Protein AF-A0A2H0LTC7-F1 (afdb_monomer)

Radius of gyration: 30.96 Å; Cα contacts (8 Å, |Δi|>4): 798; chains: 1; bounding box: 78×78×83 Å

Foldseek 3Di:
DDDDDDDDDDDDDDDDDDDDDDDDDDDDDPPPPPDPDDDDPDPDDDDDDDDDDDDDDDDPDDDDPDDPPPDDPPQQWDDWDADPVPRKIKTKHWDDADAADPRDDQTWIWMFIPPADQDLAWGRIDIARKKKFWDLPPFADPLDPVPTWIWIDDPNDIATWDDPDPFWIFGPDNVPFGWTWGHDPNWIWIATPQRKIWTWCPDVQQFLADPSGTGMTGTAWIAGPQQFIKGWGWDDDQSDIDTAKIFGNAGRVVRRGGFKMKGWDKDFDPPKDWDCSNVDIGISGIHTAKIFIDGNNFTAKIWGWDWDQQQPPRITDTFWIWMDGRVNPHIDDIDGDDDDHDPPDDDPDDPCLDAPADLVPRDSPPRDQWDADPLGKTWHWDDPPPPPDTWIWIQRNNDPDQKGWIFTFDDPVSGTHSGTDTHTHDGFDDDVPRDTDDD

pLDDT: mean 77.04, std 25.98, range [23.48, 98.75]

Structure (mmCIF, N/CA/C/O backbone):
data_AF-A0A2H0LTC7-F1
#
_entry.id   AF-A0A2H0LTC7-F1
#
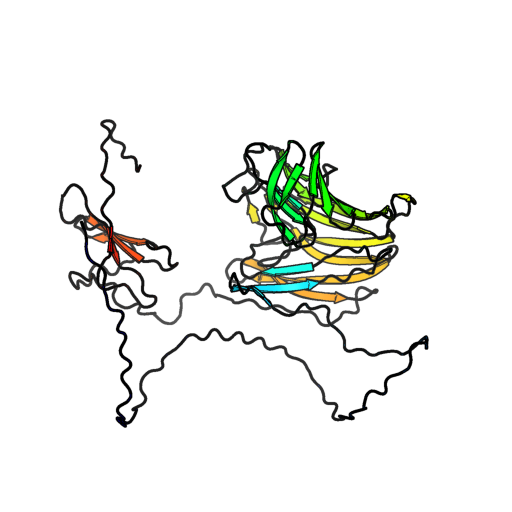loop_
_atom_site.group_PDB
_atom_site.id
_atom_site.type_symbol
_atom_site.label_atom_id
_atom_site.label_alt_id
_atom_site.label_comp_id
_atom_site.label_asym_id
_atom_site.label_entity_id
_atom_site.label_seq_id
_atom_site.pdbx_PDB_ins_code
_atom_site.Cartn_x
_atom_site.Cartn_y
_atom_site.Cartn_z
_atom_site.occupancy
_atom_site.B_iso_or_equiv
_atom_site.auth_seq_id
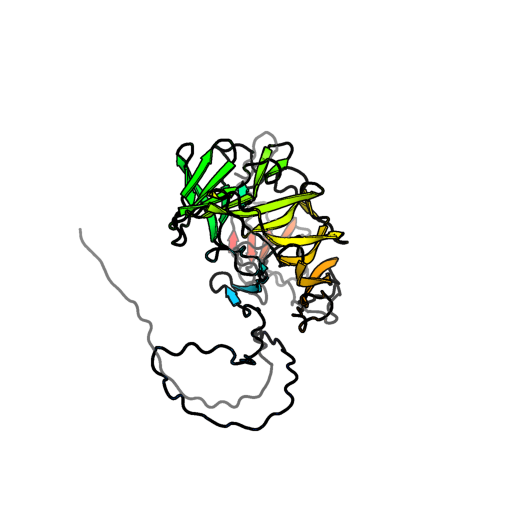_atom_site.auth_comp_id
_atom_site.auth_asym_id
_atom_site.auth_atom_id
_atom_site.pdbx_PDB_model_num
ATOM 1 N N . MET A 1 1 ? -21.091 31.226 -53.419 1.00 38.19 1 MET A N 1
ATOM 2 C CA . MET A 1 1 ? -20.329 30.405 -54.388 1.00 38.19 1 MET A CA 1
ATOM 3 C C . MET A 1 1 ? -19.866 29.165 -53.637 1.00 38.19 1 MET A C 1
ATOM 5 O O . MET A 1 1 ? -18.977 29.278 -52.817 1.00 38.19 1 MET A O 1
ATOM 9 N N . ALA A 1 2 ? -20.682 28.119 -53.534 1.00 28.75 2 ALA A N 1
ATOM 10 C CA . ALA A 1 2 ? -21.001 27.114 -54.554 1.00 28.75 2 ALA A CA 1
ATOM 11 C C . ALA A 1 2 ? -19.844 26.126 -54.808 1.00 28.75 2 ALA A C 1
ATOM 13 O O . ALA A 1 2 ? -18.838 26.507 -55.395 1.00 28.75 2 ALA A O 1
ATOM 14 N N . ASN A 1 3 ? -20.129 24.858 -54.468 1.00 29.39 3 ASN A N 1
ATOM 15 C CA . ASN A 1 3 ? -19.545 23.599 -54.964 1.00 29.39 3 ASN A CA 1
ATOM 16 C C . ASN A 1 3 ? -18.152 23.201 -54.419 1.00 29.39 3 ASN A C 1
ATOM 18 O O . ASN A 1 3 ? -17.259 24.024 -54.363 1.00 29.39 3 ASN A O 1
ATOM 22 N N . LYS A 1 4 ? -17.878 21.945 -54.023 1.00 31.66 4 LYS A N 1
ATOM 23 C CA . LYS A 1 4 ? -18.509 20.660 -54.382 1.00 31.66 4 LYS A CA 1
ATOM 24 C C . LYS A 1 4 ? -18.172 19.563 -53.346 1.00 31.66 4 LYS A C 1
ATOM 26 O O . LYS A 1 4 ? -17.048 19.492 -52.863 1.00 31.66 4 LYS A O 1
ATOM 31 N N . ARG A 1 5 ? -19.165 18.714 -53.054 1.00 29.77 5 ARG A N 1
ATOM 32 C CA . ARG A 1 5 ? -19.084 17.394 -52.390 1.00 29.77 5 ARG A CA 1
ATOM 33 C C . ARG A 1 5 ? -18.599 16.301 -53.372 1.00 29.77 5 ARG A C 1
ATOM 35 O O . ARG A 1 5 ? -18.686 16.525 -54.579 1.00 29.77 5 ARG A O 1
ATOM 42 N N . GLN A 1 6 ? -18.330 15.113 -52.799 1.00 30.14 6 GLN A N 1
ATOM 43 C CA . GLN A 1 6 ? -18.363 13.738 -53.365 1.00 30.14 6 GLN A CA 1
ATOM 44 C C . GLN A 1 6 ? -17.024 13.202 -53.900 1.00 30.14 6 GLN A C 1
ATOM 46 O O . GLN A 1 6 ? -16.307 13.941 -54.557 1.00 30.14 6 GLN A O 1
ATOM 51 N N . ASP A 1 7 ? -16.602 11.946 -53.707 1.00 29.77 7 ASP A N 1
ATOM 52 C CA . ASP A 1 7 ? -17.133 10.736 -53.046 1.00 29.77 7 ASP A CA 1
ATOM 53 C C . ASP A 1 7 ? -16.006 9.662 -53.032 1.00 29.77 7 ASP A C 1
ATOM 55 O O . ASP A 1 7 ? -14.965 9.850 -53.660 1.00 29.77 7 ASP A O 1
ATOM 59 N N . PHE A 1 8 ? -16.306 8.511 -52.407 1.00 28.34 8 PHE A N 1
ATOM 60 C CA . PHE A 1 8 ? -15.832 7.138 -52.697 1.00 28.34 8 PHE A CA 1
ATOM 61 C C . PHE A 1 8 ? -14.955 6.398 -51.670 1.00 28.34 8 PHE A C 1
ATOM 63 O O . PHE A 1 8 ? -13.771 6.137 -51.858 1.00 28.34 8 PHE A O 1
ATOM 70 N N . LEU A 1 9 ? -15.651 5.894 -50.642 1.00 28.66 9 LEU A N 1
ATOM 71 C CA . LEU A 1 9 ? -15.474 4.547 -50.088 1.00 28.66 9 LEU A CA 1
ATOM 72 C C . LEU A 1 9 ? -15.715 3.483 -51.176 1.00 28.66 9 LEU A C 1
ATOM 74 O O . LEU A 1 9 ? -16.805 3.423 -51.746 1.00 28.66 9 LEU A O 1
ATOM 78 N N . LEU A 1 10 ? -14.740 2.603 -51.428 1.00 26.61 10 LEU A N 1
ATOM 79 C CA . LEU A 1 10 ? -14.959 1.373 -52.197 1.00 26.61 10 LEU A CA 1
ATOM 80 C C . LEU A 1 10 ? -13.954 0.278 -51.789 1.00 26.61 10 LEU A C 1
ATOM 82 O O . LEU A 1 10 ? -12.943 0.062 -52.450 1.00 26.61 10 LEU A O 1
ATOM 86 N N . PHE A 1 11 ? -14.235 -0.448 -50.701 1.00 26.50 11 PHE A N 1
ATOM 87 C CA . PHE A 1 11 ? -13.573 -1.730 -50.436 1.00 26.50 11 PHE A CA 1
ATOM 88 C C . PHE A 1 11 ? -14.395 -2.841 -51.094 1.00 26.50 11 PHE A C 1
ATOM 90 O O . PHE A 1 11 ? -15.484 -3.202 -50.648 1.00 26.50 11 PHE A O 1
ATOM 97 N N . LYS A 1 12 ? -13.892 -3.334 -52.227 1.00 27.53 12 LYS A N 1
ATOM 98 C CA . LYS A 1 12 ? -14.522 -4.377 -53.035 1.00 27.53 12 LYS A CA 1
ATOM 99 C C . LYS A 1 12 ? -14.074 -5.747 -52.514 1.00 27.53 12 LYS A C 1
ATOM 101 O O . LYS A 1 12 ? -12.906 -6.108 -52.617 1.00 27.53 12 LYS A O 1
ATOM 106 N N . ARG A 1 13 ? -15.029 -6.504 -51.973 1.00 25.12 13 ARG A N 1
ATOM 107 C CA . ARG A 1 13 ? -14.948 -7.943 -51.683 1.00 25.12 13 ARG A CA 1
ATOM 108 C C . ARG A 1 13 ? -14.660 -8.700 -52.989 1.00 25.12 13 ARG A C 1
ATOM 110 O O . ARG A 1 13 ? -15.384 -8.513 -53.966 1.00 25.12 13 ARG A O 1
ATOM 117 N N . LYS A 1 14 ? -13.624 -9.543 -53.016 1.00 26.39 14 LYS A N 1
ATOM 118 C CA . LYS A 1 14 ? -13.381 -10.518 -54.092 1.00 26.39 14 LYS A CA 1
ATOM 119 C C . LYS A 1 14 ? -13.330 -11.914 -53.476 1.00 26.39 14 LYS A C 1
ATOM 121 O O . LYS A 1 14 ? -12.510 -12.174 -52.602 1.00 26.39 14 LYS A O 1
ATOM 126 N N . GLU A 1 15 ? -14.257 -12.760 -53.907 1.00 27.08 15 GLU A N 1
ATOM 127 C CA . GLU A 1 15 ? -14.345 -14.175 -53.561 1.00 27.08 15 GLU A CA 1
ATOM 128 C C . GLU A 1 15 ? -13.299 -15.015 -54.308 1.00 27.08 15 GLU A C 1
ATOM 130 O O . GLU A 1 15 ? -12.985 -14.761 -55.470 1.00 27.08 15 GLU A O 1
ATOM 135 N N . ASN A 1 16 ? -12.799 -16.010 -53.571 1.00 26.80 16 ASN A N 1
ATOM 136 C CA . ASN A 1 16 ? -12.308 -17.341 -53.934 1.00 26.80 16 ASN A CA 1
ATOM 137 C C . ASN A 1 16 ? -11.998 -17.666 -55.404 1.00 26.80 16 ASN A C 1
ATOM 139 O O . ASN A 1 16 ? -12.888 -17.774 -56.245 1.00 26.80 16 ASN A O 1
ATOM 143 N N . GLN A 1 17 ? -10.750 -18.088 -55.630 1.00 27.50 17 GLN A N 1
ATOM 144 C CA . GLN A 1 17 ? -10.459 -19.203 -56.527 1.00 27.50 17 GLN A CA 1
ATOM 145 C C . GLN A 1 17 ? -9.621 -20.260 -55.804 1.00 27.50 17 GLN A C 1
ATOM 147 O O . GLN A 1 17 ? -8.600 -19.960 -55.190 1.00 27.50 17 GLN A O 1
ATOM 152 N N . ASN A 1 18 ? -10.105 -21.499 -55.886 1.00 29.72 18 ASN A N 1
ATOM 153 C CA . ASN A 1 18 ? -9.451 -22.716 -55.428 1.00 29.72 18 ASN A CA 1
ATOM 154 C C . ASN A 1 18 ? -8.142 -22.939 -56.193 1.00 29.72 18 ASN A C 1
ATOM 156 O O . ASN A 1 18 ? -8.159 -23.068 -57.416 1.00 29.72 18 ASN A O 1
ATOM 160 N N . MET A 1 19 ? -7.034 -23.088 -55.469 1.00 25.86 19 MET A N 1
ATOM 161 C CA . MET A 1 19 ? -5.850 -23.772 -55.978 1.00 25.86 19 MET A CA 1
ATOM 162 C C . MET A 1 19 ? -5.320 -24.710 -54.896 1.00 25.86 19 MET A C 1
ATOM 164 O O . MET A 1 19 ? -4.824 -24.292 -53.853 1.00 25.86 19 MET A O 1
ATOM 168 N N . THR A 1 20 ? -5.501 -26.001 -55.153 1.00 30.84 20 THR A N 1
ATOM 169 C CA . THR A 1 20 ? -4.972 -27.113 -54.373 1.00 30.84 20 THR A CA 1
ATOM 170 C C . THR A 1 20 ? -3.468 -27.193 -54.617 1.00 30.84 20 THR A C 1
ATOM 172 O O . THR A 1 20 ? -3.044 -27.674 -55.667 1.00 30.84 20 THR A O 1
ATOM 175 N N . THR A 1 21 ? -2.662 -26.746 -53.655 1.00 28.11 21 THR A N 1
ATOM 176 C CA . THR A 1 21 ? -1.202 -26.900 -53.703 1.00 28.11 21 THR A CA 1
ATOM 177 C C . THR A 1 21 ? -0.736 -27.662 -52.468 1.00 28.11 21 THR A C 1
ATOM 179 O O . THR A 1 21 ? -1.002 -27.271 -51.334 1.00 28.11 21 THR A O 1
ATOM 182 N N . GLN A 1 22 ? -0.075 -28.790 -52.720 1.00 27.95 22 GLN A N 1
ATOM 183 C CA . GLN A 1 22 ? 0.539 -29.680 -51.739 1.00 27.95 22 GLN A CA 1
ATOM 184 C C . GLN A 1 22 ? 1.477 -28.909 -50.796 1.00 27.95 22 GLN A C 1
ATOM 186 O O . GLN A 1 22 ? 2.419 -28.256 -51.246 1.00 27.95 22 GLN A O 1
ATOM 191 N N . ILE A 1 23 ? 1.219 -28.990 -49.488 1.00 27.16 23 ILE A N 1
ATOM 192 C CA . ILE A 1 23 ? 2.055 -28.388 -48.445 1.00 27.16 23 ILE A CA 1
ATOM 193 C C . ILE A 1 23 ? 3.182 -29.365 -48.103 1.00 27.16 23 ILE A C 1
ATOM 195 O O . ILE A 1 23 ? 2.982 -30.347 -47.390 1.00 27.16 23 ILE A O 1
ATOM 199 N N . THR A 1 24 ? 4.387 -29.063 -48.574 1.00 28.52 24 THR A N 1
ATOM 200 C CA . THR A 1 24 ? 5.624 -29.626 -48.027 1.00 28.52 24 THR A CA 1
ATOM 201 C C . THR A 1 24 ? 5.891 -28.948 -46.681 1.00 28.52 24 THR A C 1
ATOM 203 O O . THR A 1 24 ? 6.142 -27.743 -46.631 1.00 28.52 24 THR A O 1
ATOM 206 N N . LEU A 1 25 ? 5.813 -29.702 -45.578 1.00 33.47 25 LEU A N 1
ATOM 207 C CA . LEU A 1 25 ? 6.134 -29.205 -44.237 1.00 33.47 25 LEU A CA 1
ATOM 208 C C . LEU A 1 25 ? 7.577 -28.686 -44.193 1.00 33.47 25 LEU A C 1
ATOM 210 O O . LEU A 1 25 ? 8.527 -29.468 -44.205 1.00 33.47 25 LEU A O 1
ATOM 214 N N . SER A 1 26 ? 7.754 -27.374 -44.047 1.00 29.94 26 SER A N 1
ATOM 215 C CA . SER A 1 26 ? 8.996 -26.835 -43.506 1.00 29.94 26 SER A CA 1
ATOM 216 C C . SER A 1 26 ? 8.756 -25.544 -42.722 1.00 29.94 26 SER A C 1
ATOM 218 O O . SER A 1 26 ? 8.123 -24.611 -43.199 1.00 29.94 26 SER A O 1
ATOM 220 N N . LYS A 1 27 ? 9.338 -25.538 -41.517 1.00 29.98 27 LYS A N 1
ATOM 221 C CA . LYS A 1 27 ? 9.574 -24.412 -40.600 1.00 29.98 27 LYS A CA 1
ATOM 222 C C . LYS A 1 27 ? 8.355 -23.899 -39.816 1.00 29.98 27 LYS A C 1
ATOM 224 O O . LYS A 1 27 ? 7.414 -23.306 -40.324 1.00 29.98 27 LYS A O 1
ATOM 229 N N . ARG A 1 28 ? 8.443 -24.172 -38.513 1.00 28.81 28 ARG A N 1
ATOM 230 C CA . ARG A 1 28 ? 7.509 -23.836 -37.438 1.00 28.81 28 ARG A CA 1
ATOM 231 C C . ARG A 1 28 ? 7.345 -22.315 -37.316 1.00 28.81 28 ARG A C 1
ATOM 233 O O . ARG A 1 28 ? 8.328 -21.627 -37.059 1.00 28.81 28 ARG A O 1
ATOM 240 N N . LEU A 1 29 ? 6.109 -21.822 -37.410 1.00 24.67 29 LEU A N 1
ATOM 241 C CA . LEU A 1 29 ? 5.704 -20.596 -36.721 1.00 24.67 29 LEU A CA 1
ATOM 242 C C . LEU A 1 29 ? 5.688 -20.910 -35.220 1.00 24.67 29 LEU A C 1
ATOM 244 O O . LEU A 1 29 ? 4.873 -21.711 -34.768 1.00 24.67 29 LEU A O 1
ATOM 248 N N . ILE A 1 30 ? 6.577 -20.291 -34.448 1.00 28.27 30 ILE A N 1
ATOM 249 C CA . ILE A 1 30 ? 6.385 -20.169 -33.002 1.00 28.27 30 ILE A CA 1
ATOM 250 C C . ILE A 1 30 ? 5.598 -18.875 -32.811 1.00 28.27 30 ILE A C 1
ATOM 252 O O . ILE A 1 30 ? 6.169 -17.800 -32.670 1.00 28.27 30 ILE A O 1
ATOM 256 N N . ALA A 1 31 ? 4.272 -18.973 -32.873 1.00 25.03 31 ALA A N 1
ATOM 257 C CA . ALA A 1 31 ? 3.433 -17.989 -32.213 1.00 25.03 31 ALA A CA 1
ATOM 258 C C . ALA A 1 31 ? 3.588 -18.252 -30.711 1.00 25.03 31 ALA A C 1
ATOM 260 O O . ALA A 1 31 ? 3.229 -19.330 -30.234 1.00 25.03 31 ALA A O 1
ATOM 261 N N . ALA A 1 32 ? 4.190 -17.313 -29.983 1.00 25.61 32 ALA A N 1
ATOM 262 C CA . ALA A 1 32 ? 4.248 -17.361 -28.530 1.00 25.61 32 ALA A CA 1
ATOM 263 C C . ALA A 1 32 ? 2.830 -17.151 -27.981 1.00 25.61 32 ALA A C 1
ATOM 265 O O . ALA A 1 32 ? 2.415 -16.040 -27.668 1.00 25.61 32 ALA A O 1
ATOM 266 N N . VAL A 1 33 ? 2.059 -18.233 -27.913 1.00 23.48 33 VAL A N 1
ATOM 267 C CA . VAL A 1 33 ? 0.877 -18.298 -27.063 1.00 23.48 33 VAL A CA 1
ATOM 268 C C . VAL A 1 33 ? 1.408 -18.407 -25.638 1.00 23.48 33 VAL A C 1
ATOM 270 O O . VAL A 1 33 ? 2.009 -19.416 -25.270 1.00 23.48 33 VAL A O 1
ATOM 273 N N . VAL A 1 34 ? 1.235 -17.348 -24.850 1.00 26.58 34 VAL A N 1
ATOM 274 C CA . VAL A 1 34 ? 1.463 -17.385 -23.403 1.00 26.58 34 VAL A CA 1
ATOM 275 C C . VAL A 1 34 ? 0.367 -18.265 -22.809 1.00 26.58 34 VAL A C 1
ATOM 277 O O . VAL A 1 34 ? -0.752 -17.822 -22.570 1.00 26.58 34 VAL A O 1
ATOM 280 N N . ILE A 1 35 ? 0.669 -19.550 -22.645 1.00 24.02 35 ILE A N 1
ATOM 281 C CA . ILE A 1 35 ? -0.190 -20.491 -21.934 1.00 24.02 35 ILE A CA 1
ATOM 282 C C . ILE A 1 35 ? 0.193 -20.402 -20.458 1.00 24.02 35 ILE A C 1
ATOM 284 O O . ILE A 1 35 ? 1.264 -20.854 -20.058 1.00 24.02 35 ILE A O 1
ATOM 288 N N . PHE A 1 36 ? -0.685 -19.822 -19.642 1.00 26.59 36 PHE A N 1
ATOM 289 C CA . PHE A 1 36 ? -0.626 -19.993 -18.194 1.00 26.59 36 PHE A CA 1
ATOM 290 C C . PHE A 1 36 ? -1.102 -21.408 -17.854 1.00 26.59 36 PHE A C 1
ATOM 292 O O . PHE A 1 36 ? -2.299 -21.676 -17.790 1.00 26.59 36 PHE A O 1
ATOM 299 N N . THR A 1 37 ? -0.171 -22.334 -17.645 1.00 24.02 37 THR A N 1
ATOM 300 C CA . THR A 1 37 ? -0.461 -23.618 -16.995 1.00 24.02 37 THR A CA 1
ATOM 301 C C . THR A 1 37 ? -0.162 -23.502 -15.508 1.00 24.02 37 THR A C 1
ATOM 303 O O . THR A 1 37 ? 0.999 -23.499 -15.112 1.00 24.02 37 THR A O 1
ATOM 306 N N . PHE A 1 38 ? -1.210 -23.440 -14.686 1.00 34.41 38 PHE A N 1
ATOM 307 C CA . PHE A 1 38 ? -1.120 -23.707 -13.252 1.00 34.41 38 PHE A CA 1
ATOM 308 C C . PHE A 1 38 ? -1.557 -25.150 -13.002 1.00 34.41 38 PHE A C 1
ATOM 310 O O . PHE A 1 38 ? -2.710 -25.510 -13.234 1.00 34.41 38 PHE A O 1
ATOM 317 N N . THR A 1 39 ? -0.641 -25.993 -12.536 1.00 24.45 39 THR A N 1
ATOM 318 C CA . THR A 1 39 ? -0.981 -27.327 -12.039 1.00 24.45 39 THR A CA 1
ATOM 319 C C . THR A 1 39 ? -1.413 -27.214 -10.582 1.00 24.45 39 THR A C 1
ATOM 321 O O . THR A 1 39 ? -0.576 -27.051 -9.699 1.00 24.45 39 THR A O 1
ATOM 324 N N . VAL A 1 40 ? -2.717 -27.319 -10.322 1.00 27.31 40 VAL A N 1
ATOM 325 C CA . VAL A 1 40 ? -3.231 -27.621 -8.980 1.00 27.31 40 VAL A CA 1
ATOM 326 C C . VAL A 1 40 ? -3.163 -29.137 -8.812 1.00 27.31 40 VAL A C 1
ATOM 328 O O . VAL A 1 40 ? -3.978 -29.863 -9.379 1.00 27.31 40 VAL A O 1
ATOM 331 N N . THR A 1 41 ? -2.182 -29.649 -8.070 1.00 29.25 41 THR A N 1
ATOM 332 C CA . THR A 1 41 ? -2.166 -31.064 -7.677 1.00 29.25 41 THR A CA 1
ATOM 333 C C . THR A 1 41 ? -3.168 -31.289 -6.549 1.00 29.25 41 THR A C 1
ATOM 335 O O . THR A 1 41 ? -2.836 -31.181 -5.373 1.00 29.25 41 THR A O 1
ATOM 338 N N . GLY A 1 42 ? -4.414 -31.592 -6.919 1.00 31.67 42 GLY A N 1
ATOM 339 C CA . GLY A 1 42 ? -5.399 -32.189 -6.023 1.00 31.67 42 GLY A CA 1
ATOM 340 C C . GLY A 1 42 ? -5.243 -33.709 -6.019 1.00 31.67 42 GLY A C 1
ATOM 341 O O . GLY A 1 42 ? -5.448 -34.355 -7.043 1.00 31.67 42 GLY A O 1
ATOM 342 N N . LEU A 1 43 ? -4.883 -34.289 -4.874 1.00 28.75 43 LEU A N 1
ATOM 343 C CA . LEU A 1 43 ? -5.034 -35.724 -4.632 1.00 28.75 43 LEU A CA 1
ATOM 344 C C . LEU A 1 43 ? -6.531 -36.020 -4.480 1.00 28.75 43 LEU A C 1
ATOM 346 O O . LEU A 1 43 ? -7.100 -35.835 -3.409 1.00 28.75 43 LEU A O 1
ATOM 350 N N . ILE A 1 44 ? -7.173 -36.448 -5.566 1.00 29.33 44 ILE A N 1
ATOM 351 C CA . ILE A 1 44 ? -8.502 -37.063 -5.526 1.00 29.33 44 ILE A CA 1
ATOM 352 C C . ILE A 1 44 ? -8.267 -38.567 -5.388 1.00 29.33 44 ILE A C 1
ATOM 354 O O . ILE A 1 44 ? -7.835 -39.214 -6.338 1.00 29.33 44 ILE A O 1
ATOM 358 N N . GLN A 1 45 ? -8.505 -39.113 -4.196 1.00 29.83 45 GLN A N 1
ATOM 359 C CA . GLN A 1 45 ? -8.784 -40.539 -4.055 1.00 29.83 45 GLN A CA 1
ATOM 360 C C . GLN A 1 45 ? -10.286 -40.759 -4.225 1.00 29.83 45 GLN A C 1
ATOM 362 O O . GLN A 1 45 ? -11.106 -40.000 -3.708 1.00 29.83 45 GLN A O 1
ATOM 367 N N . ASP A 1 46 ? -10.595 -41.782 -5.012 1.00 31.53 46 ASP A N 1
ATOM 368 C CA . ASP A 1 46 ? -11.907 -42.187 -5.496 1.00 31.53 46 ASP A CA 1
ATOM 369 C C . ASP A 1 46 ? -13.017 -42.184 -4.440 1.00 31.53 46 ASP A C 1
ATOM 371 O O . ASP A 1 46 ? -12.898 -42.815 -3.392 1.00 31.53 46 ASP A O 1
ATOM 375 N N . MET A 1 47 ? -14.172 -41.623 -4.806 1.00 30.00 47 MET A N 1
ATOM 376 C CA . MET A 1 47 ? -15.463 -42.179 -4.402 1.00 30.00 47 MET A CA 1
ATOM 377 C C . MET A 1 47 ? -16.415 -42.155 -5.599 1.00 30.00 47 MET A C 1
ATOM 379 O O . MET A 1 47 ? -17.044 -41.149 -5.923 1.00 30.00 47 MET A O 1
ATOM 383 N N . ALA A 1 48 ? -16.504 -43.303 -6.267 1.00 31.47 48 ALA A N 1
ATOM 384 C CA . ALA A 1 48 ? -17.602 -43.634 -7.157 1.00 31.47 48 ALA A CA 1
ATOM 385 C C . ALA A 1 48 ? -18.897 -43.742 -6.335 1.00 31.47 48 ALA A C 1
ATOM 387 O O . ALA A 1 48 ? -18.962 -44.502 -5.371 1.00 31.47 48 ALA A O 1
ATOM 388 N N . GLY A 1 49 ? -19.924 -42.982 -6.712 1.00 28.61 49 GLY A N 1
ATOM 389 C CA . GLY A 1 49 ? -21.223 -43.022 -6.040 1.00 28.61 49 GLY A CA 1
ATOM 390 C C . GLY A 1 49 ? -22.090 -41.809 -6.350 1.00 28.61 49 GLY A C 1
ATOM 391 O O . GLY A 1 49 ? -22.501 -41.092 -5.446 1.00 28.61 49 GLY A O 1
ATOM 392 N N . LEU A 1 50 ? -22.343 -41.548 -7.634 1.00 26.39 50 LEU A N 1
ATOM 393 C CA . LEU A 1 50 ? -23.282 -40.517 -8.065 1.00 26.39 50 LEU A CA 1
ATOM 394 C C . LEU A 1 50 ? -24.717 -40.994 -7.768 1.00 26.39 50 LEU A C 1
ATOM 396 O O . LEU A 1 50 ? -25.272 -41.784 -8.527 1.00 26.39 50 LEU A O 1
ATOM 400 N N . HIS A 1 51 ? -25.322 -40.517 -6.679 1.00 32.44 51 HIS A N 1
ATOM 401 C CA . HIS A 1 51 ? -26.772 -40.575 -6.489 1.00 32.44 51 HIS A CA 1
ATOM 402 C C . HIS A 1 51 ? -27.345 -39.162 -6.564 1.00 32.44 51 HIS A C 1
ATOM 404 O O . HIS A 1 51 ? -27.102 -38.320 -5.702 1.00 32.44 51 HIS A O 1
ATOM 410 N N 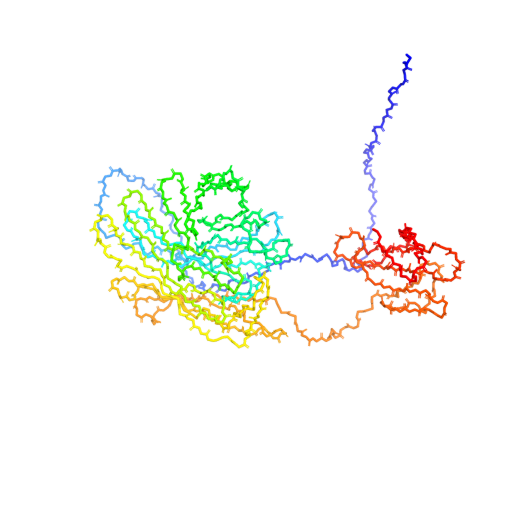. VAL A 1 52 ? -28.100 -38.918 -7.631 1.00 29.84 52 VAL A N 1
ATOM 411 C CA . VAL A 1 52 ? -28.914 -37.719 -7.815 1.00 29.84 52 VAL A CA 1
ATOM 412 C C . VAL A 1 52 ? -30.093 -37.824 -6.848 1.00 29.84 52 VAL A C 1
ATOM 414 O O . VAL A 1 52 ? -30.920 -38.720 -6.995 1.00 29.84 52 VAL A O 1
ATOM 417 N N . TYR A 1 53 ? -30.168 -36.935 -5.857 1.00 32.19 53 TYR A N 1
ATOM 418 C CA . TYR A 1 53 ? -31.394 -36.712 -5.094 1.00 32.19 53 TYR A CA 1
ATOM 419 C C . TYR A 1 53 ? -31.993 -35.381 -5.538 1.00 32.19 53 TYR A C 1
ATOM 421 O O . TYR A 1 53 ? -31.375 -34.326 -5.401 1.00 32.19 53 TYR A O 1
ATOM 429 N N . GLU A 1 54 ? -33.183 -35.460 -6.126 1.00 29.17 54 GLU A N 1
ATOM 430 C CA . GLU A 1 54 ? -33.999 -34.311 -6.498 1.00 29.17 54 GLU A CA 1
ATOM 431 C C . GLU A 1 54 ? -34.342 -33.480 -5.253 1.00 29.17 54 GLU A C 1
ATOM 433 O O . GLU A 1 54 ? -34.712 -34.011 -4.203 1.00 29.17 54 GLU A O 1
ATOM 438 N N . ALA A 1 55 ? -34.207 -32.160 -5.367 1.00 30.33 55 ALA A N 1
ATOM 439 C CA . ALA A 1 55 ? -34.526 -31.229 -4.298 1.00 30.33 55 ALA A CA 1
ATOM 440 C C . ALA A 1 55 ? -36.049 -31.152 -4.096 1.00 30.33 55 ALA A C 1
ATOM 442 O O . ALA A 1 55 ? -36.760 -30.531 -4.885 1.00 30.33 55 ALA A O 1
ATOM 443 N N . PHE A 1 56 ? -36.551 -31.738 -3.008 1.00 30.61 56 PHE A N 1
ATOM 444 C CA . PHE A 1 56 ? -37.867 -31.392 -2.476 1.00 30.61 56 PHE A CA 1
ATOM 445 C C . PHE A 1 56 ? -37.772 -30.052 -1.736 1.00 30.61 56 PHE A C 1
ATOM 447 O O . PHE A 1 56 ? -37.010 -29.905 -0.781 1.00 30.61 56 PHE A O 1
ATOM 454 N N . ALA A 1 57 ? -38.550 -29.064 -2.180 1.00 32.69 57 ALA A N 1
ATOM 455 C CA . ALA A 1 57 ? -38.700 -27.792 -1.484 1.00 32.69 57 ALA A CA 1
ATOM 456 C C . ALA A 1 57 ? -39.388 -28.012 -0.124 1.00 32.69 57 ALA A C 1
ATOM 458 O O . ALA A 1 57 ? -40.500 -28.540 -0.069 1.00 32.69 57 ALA A O 1
ATOM 459 N N . LEU A 1 58 ? -38.740 -27.598 0.969 1.00 31.78 58 LEU A N 1
ATOM 460 C CA . LEU A 1 58 ? -39.352 -27.581 2.300 1.00 31.78 58 LEU A CA 1
ATOM 461 C C . LEU A 1 58 ? -40.070 -26.242 2.560 1.00 31.78 58 LEU A C 1
ATOM 463 O O . LEU A 1 58 ? -39.601 -25.203 2.089 1.00 31.78 58 LEU A O 1
ATOM 467 N N . PRO A 1 59 ? -41.189 -26.233 3.313 1.00 30.95 59 PRO A N 1
ATOM 468 C CA . PRO A 1 59 ? -41.960 -25.021 3.581 1.00 30.95 59 PRO A CA 1
ATOM 469 C C . PRO A 1 59 ? -41.236 -24.079 4.563 1.00 30.95 59 PRO A C 1
ATOM 471 O O . PRO A 1 59 ? -40.443 -24.537 5.391 1.00 30.95 59 PRO A O 1
ATOM 474 N N . PRO A 1 60 ? -41.539 -22.769 4.538 1.00 29.59 60 PRO A N 1
ATOM 475 C CA . PRO A 1 60 ? -40.908 -21.797 5.423 1.00 29.59 60 PRO A CA 1
ATOM 476 C C . PRO A 1 60 ? -41.423 -21.969 6.861 1.00 29.59 60 PRO A C 1
ATOM 478 O O . PRO A 1 60 ? -42.598 -21.728 7.129 1.00 29.59 60 PRO A O 1
ATOM 481 N N . GLY A 1 61 ? -40.548 -22.373 7.792 1.00 37.00 61 GLY A N 1
ATOM 482 C CA . GLY A 1 61 ? -40.875 -22.363 9.226 1.00 37.00 61 GLY A CA 1
ATOM 483 C C . GLY A 1 61 ? -40.183 -23.372 10.151 1.00 37.00 61 GLY A C 1
ATOM 484 O O . GLY A 1 61 ? -40.483 -23.355 11.339 1.00 37.00 61 GLY A O 1
ATOM 485 N N . ALA A 1 62 ? -39.272 -24.232 9.684 1.00 29.52 62 ALA A N 1
ATOM 486 C CA . ALA A 1 62 ? -38.584 -25.187 10.563 1.00 29.52 62 ALA A CA 1
ATOM 487 C C . ALA A 1 62 ? -37.168 -24.717 10.938 1.00 29.52 62 ALA A C 1
ATOM 489 O O . ALA A 1 62 ? -36.237 -24.784 10.139 1.00 29.52 62 ALA A O 1
ATOM 490 N N . SER A 1 63 ? -37.002 -24.264 12.179 1.00 38.69 63 SER A N 1
ATOM 491 C CA . SER A 1 63 ? -35.715 -24.197 12.868 1.00 38.69 63 SER A CA 1
ATOM 492 C C . SER A 1 63 ? -35.377 -25.578 13.439 1.00 38.69 63 SER A C 1
ATOM 494 O O . SER A 1 63 ? -36.124 -26.121 14.250 1.00 38.69 63 SER A O 1
ATOM 496 N N . SER A 1 64 ? -34.233 -26.146 13.053 1.00 28.02 64 SER A N 1
ATOM 497 C CA . SER A 1 64 ? -33.666 -27.324 13.717 1.00 28.02 64 SER A CA 1
ATOM 498 C C . SER A 1 64 ? -32.181 -27.119 13.986 1.00 28.02 64 SER A C 1
ATOM 500 O O . SER A 1 64 ? -31.368 -26.995 13.070 1.00 28.02 64 SER A O 1
ATOM 502 N N . TYR A 1 65 ? -31.852 -27.100 15.273 1.00 30.03 65 TYR A N 1
ATOM 503 C CA . TYR A 1 65 ? -30.515 -27.337 15.793 1.00 30.03 65 TYR A CA 1
ATOM 504 C C . TYR A 1 65 ? -29.915 -28.607 15.169 1.00 30.03 65 TYR A C 1
ATOM 506 O O . TYR A 1 65 ? -30.569 -29.645 15.138 1.00 30.03 65 TYR A O 1
ATOM 514 N N . GLY A 1 66 ? -28.654 -28.525 14.740 1.00 36.31 66 GLY A N 1
ATOM 515 C CA . GLY A 1 66 ? -27.791 -29.691 14.546 1.00 36.31 66 GLY A CA 1
ATOM 516 C C . GLY A 1 66 ? -28.060 -30.536 13.301 1.00 36.31 66 GLY A C 1
ATOM 517 O O . GLY A 1 66 ? -28.420 -31.701 13.414 1.00 36.31 66 GLY A O 1
ATOM 518 N N . ALA A 1 67 ? -27.754 -29.996 12.122 1.00 26.14 67 ALA A N 1
ATOM 519 C CA . ALA A 1 67 ? -27.246 -30.810 11.023 1.00 26.14 67 ALA A CA 1
ATOM 520 C C . ALA A 1 67 ? -25.775 -30.435 10.825 1.00 26.14 67 ALA A C 1
ATOM 522 O O . ALA A 1 67 ? -25.457 -29.298 10.473 1.00 26.14 67 ALA A O 1
ATOM 523 N N . VAL A 1 68 ? -24.872 -31.380 11.094 1.00 28.05 68 VAL A N 1
ATOM 524 C CA . VAL A 1 68 ? -23.471 -31.277 10.679 1.00 28.05 68 VAL A CA 1
ATOM 525 C C . VAL A 1 68 ? -23.471 -31.367 9.157 1.00 28.05 68 VAL A C 1
ATOM 527 O O . VAL A 1 68 ? -23.415 -32.447 8.578 1.00 28.05 68 VAL A O 1
ATOM 530 N N . ASN A 1 69 ? -23.575 -30.213 8.503 1.00 24.98 69 ASN A N 1
ATOM 531 C CA . ASN A 1 69 ? -23.106 -30.073 7.139 1.00 24.98 69 ASN A CA 1
ATOM 532 C C . ASN A 1 69 ? -21.588 -30.242 7.199 1.00 24.98 69 ASN A C 1
ATOM 534 O O . ASN A 1 69 ? -20.876 -29.311 7.573 1.00 24.98 69 ASN A O 1
ATOM 538 N N . ILE A 1 70 ? -21.082 -31.414 6.807 1.00 33.47 70 ILE A N 1
ATOM 539 C CA . ILE A 1 70 ? -19.725 -31.500 6.258 1.00 33.47 70 ILE A CA 1
ATOM 540 C C . ILE A 1 70 ? -19.806 -30.843 4.877 1.00 33.47 70 ILE A C 1
ATOM 542 O O . ILE A 1 70 ? -19.862 -31.497 3.839 1.00 33.47 70 ILE A O 1
ATOM 546 N N . GLY A 1 71 ? -19.950 -29.518 4.893 1.00 27.27 71 GLY A N 1
ATOM 547 C CA . GLY A 1 71 ? -19.837 -28.690 3.712 1.00 27.27 71 GLY A CA 1
ATOM 548 C C . GLY A 1 71 ? -18.406 -28.793 3.214 1.00 27.27 71 GLY A C 1
ATOM 549 O O . GLY A 1 71 ? -17.469 -28.810 4.015 1.00 27.27 71 GLY A O 1
ATOM 550 N N . ALA A 1 72 ? -18.259 -28.892 1.894 1.00 27.42 72 ALA A N 1
ATOM 551 C CA . ALA A 1 72 ? -16.987 -28.746 1.211 1.00 27.42 72 ALA A CA 1
ATOM 552 C C . ALA A 1 72 ? -16.163 -27.645 1.887 1.00 27.42 72 ALA A C 1
ATOM 554 O O . ALA A 1 72 ? -16.686 -26.559 2.146 1.00 27.42 72 ALA A O 1
ATOM 555 N N . VAL A 1 73 ? -14.901 -27.950 2.195 1.00 30.72 73 VAL A N 1
ATOM 556 C CA . VAL A 1 73 ? -13.927 -26.982 2.697 1.00 30.72 73 VAL A CA 1
ATOM 557 C C . VAL A 1 73 ? -13.862 -25.854 1.670 1.00 30.72 73 VAL A C 1
ATOM 559 O O . VAL A 1 73 ? -13.162 -25.948 0.666 1.00 30.72 73 VAL A O 1
ATOM 562 N N . GLN A 1 74 ? -14.652 -24.802 1.877 1.00 35.38 74 GLN A N 1
ATOM 563 C CA . GLN A 1 74 ? -14.487 -23.547 1.174 1.00 35.38 74 GLN A CA 1
ATOM 564 C C . GLN A 1 74 ? -13.208 -22.945 1.738 1.00 35.38 74 GLN A C 1
ATOM 566 O O . GLN A 1 74 ? -13.223 -22.234 2.741 1.00 35.38 74 GLN A O 1
ATOM 571 N N . SER A 1 75 ? -12.077 -23.310 1.133 1.00 38.53 75 SER A N 1
ATOM 572 C CA . SER A 1 75 ? -10.840 -22.567 1.315 1.00 38.53 75 SER A CA 1
ATOM 573 C C . SER A 1 75 ? -11.142 -21.094 1.014 1.00 38.53 75 SER A C 1
ATOM 575 O O . SER A 1 75 ? -11.761 -20.825 -0.018 1.00 38.53 75 SER A O 1
ATOM 577 N N . PRO A 1 76 ? -10.708 -20.133 1.846 1.00 44.06 76 PRO A N 1
ATOM 578 C CA . PRO A 1 76 ? -11.033 -18.714 1.670 1.00 44.06 76 PRO A CA 1
ATOM 579 C C . PRO A 1 76 ? -10.429 -18.070 0.411 1.00 44.06 76 PRO A C 1
ATOM 581 O O . PRO A 1 76 ? -10.443 -16.855 0.279 1.00 44.06 76 PRO A O 1
ATOM 584 N N . VAL A 1 77 ? -9.841 -18.840 -0.503 1.00 48.81 77 VAL A N 1
ATOM 585 C CA . VAL A 1 77 ? -9.066 -18.313 -1.623 1.00 48.81 77 VAL A CA 1
ATOM 586 C C . VAL A 1 77 ? -9.980 -17.604 -2.612 1.00 48.81 77 VAL A C 1
ATOM 588 O O . VAL A 1 77 ? -10.815 -18.228 -3.268 1.00 48.81 77 VAL A O 1
ATOM 591 N N . GLN A 1 78 ? -9.771 -16.301 -2.776 1.00 58.59 78 GLN A N 1
ATOM 592 C CA . GLN A 1 78 ? -10.329 -15.583 -3.907 1.00 58.59 78 GLN A CA 1
ATOM 593 C C . GLN A 1 78 ? -9.566 -16.040 -5.158 1.00 58.59 78 GLN A C 1
ATOM 595 O O . GLN A 1 78 ? -8.341 -15.955 -5.226 1.00 58.59 78 GLN A O 1
ATOM 600 N N . SER A 1 79 ? -10.288 -16.608 -6.125 1.00 68.62 79 SER A N 1
ATOM 601 C CA . SER A 1 79 ? -9.715 -17.146 -7.364 1.00 68.62 79 SER A CA 1
ATOM 602 C C . SER A 1 79 ? -8.849 -16.111 -8.083 1.00 68.62 79 SER A C 1
ATOM 604 O O . SER A 1 79 ? -9.230 -14.944 -8.128 1.00 68.62 79 SER A O 1
ATOM 606 N N . PHE A 1 80 ? -7.754 -16.550 -8.707 1.00 78.62 80 PHE A N 1
ATOM 607 C CA . PHE A 1 80 ? -6.946 -15.742 -9.627 1.00 78.62 80 PHE A CA 1
ATOM 608 C C . PHE A 1 80 ? -7.825 -14.912 -10.573 1.00 78.62 80 PHE A C 1
ATOM 610 O O . PHE A 1 80 ? -8.743 -15.447 -11.197 1.00 78.62 80 PHE A O 1
ATOM 617 N N . GLN A 1 81 ? -7.538 -13.616 -10.669 1.00 84.12 81 GLN A N 1
ATOM 618 C CA . GLN A 1 81 ? -8.220 -12.681 -11.557 1.00 84.12 81 GLN A CA 1
ATOM 619 C C . GLN A 1 81 ? -7.211 -12.000 -12.476 1.00 84.12 81 GLN A C 1
ATOM 621 O O . GLN A 1 81 ? -6.047 -11.805 -12.129 1.00 84.12 81 GLN A O 1
ATOM 626 N N . THR A 1 82 ? -7.671 -11.609 -13.659 1.00 85.88 82 THR A N 1
ATOM 627 C CA . THR A 1 82 ? -6.933 -10.694 -14.530 1.00 85.88 82 THR A CA 1
ATOM 628 C C . THR A 1 82 ? -7.702 -9.390 -14.604 1.00 85.88 82 THR A C 1
ATOM 630 O O . THR A 1 82 ? -8.894 -9.384 -14.908 1.00 85.88 82 THR A O 1
ATOM 633 N N . ASP A 1 83 ? -7.023 -8.285 -14.331 1.00 83.69 83 ASP A N 1
ATOM 634 C CA . ASP A 1 83 ? -7.580 -6.958 -14.540 1.00 83.69 83 ASP A CA 1
ATOM 635 C C . ASP A 1 83 ? -7.690 -6.700 -16.046 1.00 83.69 83 ASP A C 1
ATOM 637 O O . ASP A 1 83 ? -6.683 -6.600 -16.746 1.00 83.69 83 ASP A O 1
ATOM 641 N N . LEU A 1 84 ? -8.919 -6.634 -16.557 1.00 88.44 84 LEU A N 1
ATOM 642 C CA . LEU A 1 84 ? -9.174 -6.568 -17.999 1.00 88.44 84 LEU A CA 1
ATOM 643 C C . LEU A 1 84 ? -8.757 -5.236 -18.635 1.00 88.44 84 LEU A C 1
ATOM 645 O O . LEU A 1 84 ? -8.634 -5.166 -19.855 1.00 88.44 84 LEU A O 1
ATOM 649 N N . PHE A 1 85 ? -8.542 -4.189 -17.835 1.00 87.12 85 PHE A N 1
ATOM 650 C CA . PHE A 1 85 ? -8.088 -2.895 -18.332 1.00 87.12 85 PHE A CA 1
ATOM 651 C C . PHE A 1 85 ? -6.558 -2.810 -18.368 1.00 87.12 85 PHE A C 1
ATOM 653 O O . PHE A 1 85 ? -5.981 -2.342 -19.344 1.00 87.12 85 PHE A O 1
ATOM 660 N N . THR A 1 86 ? -5.888 -3.282 -17.317 1.00 88.19 86 THR A N 1
ATOM 661 C CA . THR A 1 86 ? -4.430 -3.152 -17.151 1.00 88.19 86 THR A CA 1
ATOM 662 C C . THR A 1 86 ? -3.639 -4.403 -17.534 1.00 88.19 86 THR A C 1
ATOM 664 O O . THR A 1 86 ? -2.413 -4.343 -17.607 1.00 88.19 86 THR A O 1
ATOM 667 N N . GLY A 1 87 ? -4.302 -5.546 -17.730 1.00 90.88 87 GLY A N 1
ATOM 668 C CA . GLY A 1 87 ? -3.665 -6.843 -17.982 1.00 90.88 87 GLY A CA 1
ATOM 669 C C . GLY A 1 87 ? -2.928 -7.427 -16.771 1.00 90.88 87 GLY A C 1
ATOM 670 O O . GLY A 1 87 ? -2.171 -8.387 -16.911 1.00 90.88 87 GLY A O 1
ATOM 671 N N . ARG A 1 88 ? -3.102 -6.848 -15.577 1.00 90.88 88 ARG A N 1
ATOM 672 C CA . ARG A 1 88 ? -2.409 -7.287 -14.359 1.00 90.88 88 ARG A CA 1
ATOM 673 C C . ARG A 1 88 ? -3.005 -8.588 -13.842 1.00 90.88 88 ARG A C 1
ATOM 675 O O . ARG A 1 88 ? -4.222 -8.719 -13.732 1.00 90.88 88 ARG A O 1
ATOM 682 N N . ALA A 1 89 ? -2.135 -9.513 -13.452 1.00 90.12 89 ALA A N 1
ATOM 683 C CA . ALA A 1 89 ? -2.540 -10.678 -12.681 1.00 90.12 89 ALA A CA 1
ATOM 684 C C . ALA A 1 89 ? -2.789 -10.255 -11.232 1.00 90.12 89 ALA A C 1
ATOM 686 O O . ALA A 1 89 ? -1.946 -9.573 -10.644 1.00 90.12 89 ALA A O 1
ATOM 687 N N . GLN A 1 90 ? -3.924 -10.664 -10.674 1.00 91.12 90 GLN A N 1
ATOM 688 C CA . GLN A 1 90 ? -4.352 -10.348 -9.317 1.00 91.12 90 GLN A CA 1
ATOM 689 C C . GLN A 1 90 ? -4.761 -11.615 -8.568 1.00 91.12 90 GLN A C 1
ATOM 691 O O . GLN A 1 90 ? -5.335 -12.547 -9.135 1.00 91.12 90 GLN A O 1
ATOM 696 N N . PHE A 1 91 ? -4.472 -11.644 -7.273 1.00 91.12 91 PHE A N 1
ATOM 697 C CA . PHE A 1 91 ? -4.869 -12.730 -6.383 1.00 91.12 91 PHE A 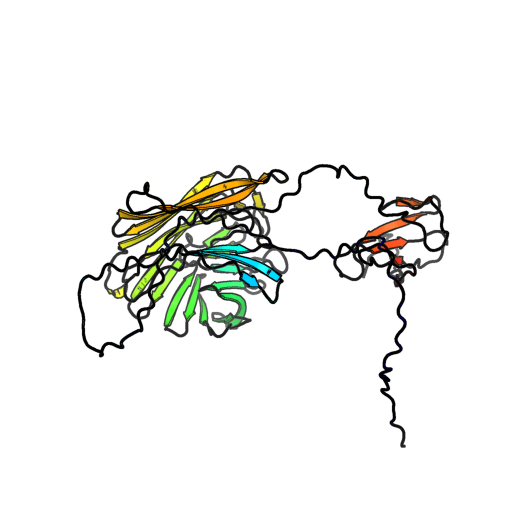CA 1
ATOM 698 C C . PHE A 1 91 ? -5.041 -12.186 -4.966 1.00 91.12 91 PHE A C 1
ATOM 700 O O . PHE A 1 91 ? -4.322 -11.266 -4.583 1.00 91.12 91 PHE A O 1
ATOM 707 N N . SER A 1 92 ? -5.972 -12.733 -4.185 1.00 92.06 92 SER A N 1
ATOM 708 C CA . SER A 1 92 ? -6.194 -12.282 -2.810 1.00 92.06 92 SER A CA 1
ATOM 709 C C . SER A 1 92 ? -6.358 -13.456 -1.851 1.00 92.06 92 SER A C 1
ATOM 711 O O . SER A 1 92 ? -7.076 -14.418 -2.135 1.00 92.06 92 SER A O 1
ATOM 713 N N . VAL A 1 93 ? -5.687 -13.361 -0.703 1.00 93.81 93 VAL A N 1
ATOM 714 C CA . VAL A 1 93 ? -5.874 -14.255 0.442 1.00 93.81 93 VAL A CA 1
ATOM 715 C C . VAL A 1 93 ? -6.547 -13.450 1.554 1.00 93.81 93 VAL A C 1
ATOM 717 O O . VAL A 1 93 ? -5.873 -12.654 2.218 1.00 93.81 93 VAL A O 1
ATOM 720 N N . PRO A 1 94 ? -7.863 -13.609 1.766 1.00 93.25 94 PRO A N 1
ATOM 721 C CA . PRO A 1 94 ? -8.544 -12.940 2.858 1.00 93.25 94 PRO A CA 1
ATOM 722 C C . PRO A 1 94 ? -8.137 -13.560 4.193 1.00 93.25 94 PRO A C 1
ATOM 724 O O . PRO A 1 94 ? -7.948 -14.769 4.323 1.00 93.25 94 PRO A O 1
ATOM 727 N N . ILE A 1 95 ? -8.044 -12.709 5.204 1.00 93.94 95 ILE A N 1
ATOM 728 C CA . ILE A 1 95 ? -7.805 -13.107 6.583 1.00 93.94 95 ILE A CA 1
ATOM 729 C C . ILE A 1 95 ? -9.159 -13.123 7.276 1.00 93.94 95 ILE A C 1
ATOM 731 O O . ILE A 1 95 ? -9.780 -12.084 7.500 1.00 93.94 95 ILE A O 1
ATOM 735 N N . PHE A 1 96 ? -9.638 -14.317 7.608 1.00 92.12 96 PHE A N 1
ATOM 736 C CA . PHE A 1 96 ? -10.911 -14.467 8.296 1.00 92.12 96 PHE A CA 1
ATOM 737 C C . PHE A 1 96 ? -10.820 -13.916 9.723 1.00 92.12 96 PHE A C 1
ATOM 739 O O . PHE A 1 96 ? -10.149 -14.496 10.582 1.00 92.12 96 PHE A O 1
ATOM 746 N N . ALA A 1 97 ? -11.556 -12.836 9.975 1.00 91.38 97 ALA A N 1
ATOM 747 C CA . ALA A 1 97 ? -11.849 -12.316 11.301 1.00 91.38 97 ALA A CA 1
ATOM 748 C C . ALA A 1 97 ? -13.287 -12.710 11.699 1.00 91.38 97 ALA A C 1
ATOM 750 O O . ALA A 1 97 ? -14.198 -12.546 10.882 1.00 91.38 97 ALA A O 1
ATOM 751 N N . PRO A 1 98 ? -13.524 -13.238 12.916 1.00 92.69 98 PRO A N 1
ATOM 752 C CA . PRO A 1 98 ? -14.877 -13.458 13.420 1.00 92.69 98 PRO A CA 1
ATOM 753 C C . PRO A 1 98 ? -15.750 -12.198 13.339 1.00 92.69 98 PRO A C 1
ATOM 755 O O . PRO A 1 98 ? -15.260 -11.073 13.398 1.00 92.69 98 PRO A O 1
ATOM 758 N N . SER A 1 99 ? -17.062 -12.378 13.205 1.00 92.00 99 SER A N 1
ATOM 759 C CA . SER A 1 99 ? -17.989 -11.252 13.082 1.00 92.00 99 SER A CA 1
ATOM 760 C C . SER A 1 99 ? -18.043 -10.417 14.362 1.00 92.00 99 SER A C 1
ATOM 762 O O . SER A 1 99 ? -18.236 -10.953 15.454 1.00 92.00 99 SER A O 1
ATOM 764 N N . GLY A 1 100 ? -17.941 -9.095 14.222 1.00 89.50 100 GLY A N 1
ATOM 765 C CA . GLY A 1 100 ? -18.235 -8.161 15.306 1.00 89.50 100 GLY A CA 1
ATOM 766 C C . GLY A 1 100 ? -19.730 -7.848 15.434 1.00 89.50 100 GLY A C 1
ATOM 767 O O . GLY A 1 100 ? -20.569 -8.297 14.643 1.00 89.50 100 GLY A O 1
ATOM 768 N N . ARG A 1 101 ? -20.075 -7.045 16.447 1.00 88.12 101 ARG A N 1
ATOM 769 C CA . ARG A 1 101 ? -21.428 -6.528 16.700 1.00 88.12 101 ARG A CA 1
ATOM 770 C C . ARG A 1 101 ? -22.006 -5.934 15.419 1.00 88.12 101 ARG A C 1
ATOM 772 O O . ARG A 1 101 ? -21.388 -5.096 14.776 1.00 88.12 101 ARG A O 1
ATOM 779 N N . ARG A 1 102 ? -23.210 -6.386 15.055 1.00 84.69 102 ARG A N 1
ATOM 780 C CA . ARG A 1 102 ? -23.942 -5.932 13.858 1.00 84.69 102 ARG A CA 1
ATOM 781 C C . ARG A 1 102 ? -23.168 -6.082 12.538 1.00 84.69 102 ARG A C 1
ATOM 783 O O . ARG A 1 102 ? -23.486 -5.401 11.573 1.00 84.69 102 ARG A O 1
ATOM 790 N N . GLY A 1 103 ? -22.198 -6.997 12.481 1.00 81.56 103 GLY A N 1
ATOM 791 C CA . GLY A 1 103 ? -21.439 -7.274 11.262 1.00 81.56 103 GLY A CA 1
ATOM 792 C C . GLY A 1 103 ? -20.331 -6.264 10.964 1.00 81.56 103 GLY A C 1
ATOM 793 O O . GLY A 1 103 ? -19.772 -6.312 9.875 1.00 81.56 103 GLY A O 1
ATOM 794 N N . ILE A 1 1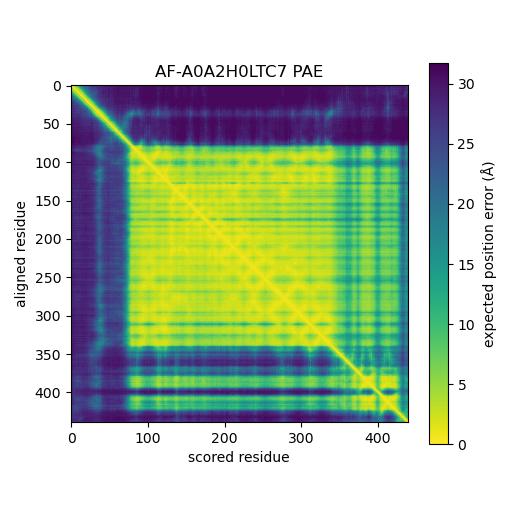04 ? -19.981 -5.376 11.905 1.00 85.94 104 ILE A N 1
ATOM 795 C CA . ILE A 1 104 ? -18.783 -4.547 11.760 1.00 85.94 104 ILE A CA 1
ATOM 796 C C . ILE A 1 104 ? -17.551 -5.412 12.058 1.00 85.94 104 ILE A C 1
ATOM 798 O O . ILE A 1 104 ? -17.309 -5.842 13.188 1.00 85.94 104 ILE A O 1
ATOM 802 N N . ASN A 1 105 ? -16.789 -5.744 11.023 1.00 89.88 105 ASN A N 1
ATOM 803 C CA . ASN A 1 105 ? -15.550 -6.502 11.148 1.00 89.88 105 ASN A CA 1
ATOM 804 C C . ASN A 1 105 ? -14.476 -5.901 10.240 1.00 89.88 105 ASN A C 1
ATOM 806 O O . ASN A 1 105 ? -14.802 -5.361 9.176 1.00 89.88 105 ASN A O 1
ATOM 810 N N . PRO A 1 106 ? -13.196 -5.993 10.631 1.00 92.44 106 PRO A N 1
ATOM 811 C CA . PRO A 1 106 ? -12.119 -5.525 9.779 1.00 92.44 106 PRO A CA 1
ATOM 812 C C . PRO A 1 106 ? -12.054 -6.365 8.501 1.00 92.44 106 PRO A C 1
ATOM 814 O O . PRO A 1 106 ? -12.294 -7.575 8.519 1.00 92.44 106 PRO A O 1
ATOM 817 N N . GLN A 1 107 ? -11.736 -5.705 7.390 1.00 89.50 107 GLN A N 1
ATOM 818 C CA . GLN A 1 107 ? -11.522 -6.335 6.091 1.00 89.50 107 GLN A CA 1
ATOM 819 C C . GLN A 1 107 ? -10.014 -6.421 5.865 1.00 89.50 107 GLN A C 1
ATOM 821 O O . GLN A 1 107 ? -9.377 -5.438 5.496 1.00 89.50 107 GLN A O 1
ATOM 826 N N . VAL A 1 108 ? -9.434 -7.585 6.152 1.00 93.12 108 VAL A N 1
ATOM 827 C CA . VAL A 1 108 ? -7.988 -7.811 6.056 1.00 93.12 108 VAL A CA 1
ATOM 828 C C . VAL A 1 108 ? -7.724 -8.814 4.941 1.00 93.12 108 VAL A C 1
ATOM 830 O O . VAL A 1 108 ? -8.325 -9.887 4.906 1.00 93.12 108 VAL A O 1
ATOM 833 N N . SER A 1 109 ? -6.823 -8.475 4.024 1.00 93.31 109 SER A N 1
ATOM 834 C CA . SER A 1 109 ? -6.427 -9.353 2.922 1.00 93.31 109 SER A CA 1
ATOM 835 C C . SER A 1 109 ? -4.971 -9.131 2.526 1.00 93.31 109 SER A C 1
ATOM 837 O O . SER A 1 109 ? -4.451 -8.017 2.605 1.00 93.31 109 SER A O 1
ATOM 839 N N . LEU A 1 110 ? -4.319 -10.212 2.098 1.00 95.81 110 LEU A N 1
ATOM 840 C CA . LEU A 1 110 ? -3.042 -10.169 1.394 1.00 95.81 110 LEU A CA 1
ATOM 841 C C . LEU A 1 110 ? -3.354 -10.120 -0.098 1.00 95.81 110 LEU A C 1
ATOM 843 O O . LEU A 1 110 ? -3.981 -11.041 -0.621 1.00 95.81 110 LEU A O 1
ATOM 847 N N . ASN A 1 111 ? -2.928 -9.062 -0.776 1.00 93.94 111 ASN A N 1
ATOM 848 C CA . ASN A 1 111 ? -3.264 -8.826 -2.175 1.00 93.94 111 ASN A CA 1
ATOM 849 C C . ASN A 1 111 ? -2.013 -8.910 -3.037 1.00 93.94 111 ASN A C 1
ATOM 851 O O . ASN A 1 111 ? -1.026 -8.230 -2.774 1.00 93.94 111 ASN A O 1
ATOM 855 N N . TYR A 1 112 ? -2.063 -9.733 -4.074 1.00 95.25 112 TYR A N 1
ATOM 856 C CA . TYR A 1 112 ? -1.031 -9.832 -5.090 1.00 95.25 112 TYR A CA 1
ATOM 857 C C . TYR A 1 112 ? -1.424 -9.035 -6.330 1.00 95.25 112 TYR A C 1
ATOM 859 O O . TYR A 1 112 ? -2.560 -9.111 -6.799 1.00 95.25 112 TYR A O 1
ATOM 867 N N . SER A 1 113 ? -0.453 -8.332 -6.905 1.00 94.19 113 SER A N 1
ATOM 868 C CA . SER A 1 113 ? -0.527 -7.764 -8.246 1.00 94.19 113 SER A CA 1
ATOM 869 C C . SER A 1 113 ? 0.813 -7.939 -8.950 1.00 94.19 113 SER A C 1
ATOM 871 O O . SER A 1 113 ? 1.859 -7.594 -8.397 1.00 94.19 113 SER A O 1
ATOM 873 N N . SER A 1 114 ? 0.804 -8.419 -10.196 1.00 93.69 114 SER A N 1
ATOM 874 C CA . SER A 1 114 ? 2.044 -8.645 -10.958 1.00 93.69 114 SER A CA 1
ATOM 875 C C . SER A 1 114 ? 2.874 -7.380 -11.197 1.00 93.69 114 SER A C 1
ATOM 877 O O . SER A 1 114 ? 4.070 -7.476 -11.459 1.00 93.69 114 SER A O 1
ATOM 879 N N . SER A 1 115 ? 2.269 -6.193 -11.088 1.00 92.06 115 SER A N 1
ATOM 880 C CA . SER A 1 115 ? 2.962 -4.906 -11.206 1.00 92.06 115 SER A CA 1
ATOM 881 C C . SER A 1 115 ? 3.289 -4.252 -9.860 1.00 92.06 115 SER A C 1
ATOM 883 O O . SER A 1 115 ? 3.802 -3.131 -9.843 1.00 92.06 115 SER A O 1
ATOM 885 N N . ALA A 1 116 ? 2.910 -4.864 -8.735 1.00 93.06 116 ALA A N 1
ATOM 886 C CA . ALA A 1 116 ? 3.164 -4.282 -7.424 1.00 93.06 116 ALA A CA 1
ATOM 887 C C . ALA A 1 116 ? 4.657 -4.343 -7.071 1.00 93.06 116 ALA A C 1
ATOM 889 O O . ALA A 1 116 ? 5.412 -5.224 -7.489 1.00 93.06 116 ALA A O 1
ATOM 890 N N . LYS A 1 117 ? 5.098 -3.343 -6.306 1.00 92.69 117 LYS A N 1
ATOM 891 C CA . LYS A 1 117 ? 6.494 -3.198 -5.885 1.00 92.69 117 LYS A CA 1
ATOM 892 C C . LYS A 1 117 ? 6.832 -4.194 -4.767 1.00 92.69 117 LYS A C 1
ATOM 894 O O . LYS A 1 117 ? 6.036 -5.052 -4.395 1.00 92.69 117 LYS A O 1
ATOM 899 N N . ASN A 1 118 ? 8.063 -4.122 -4.265 1.00 9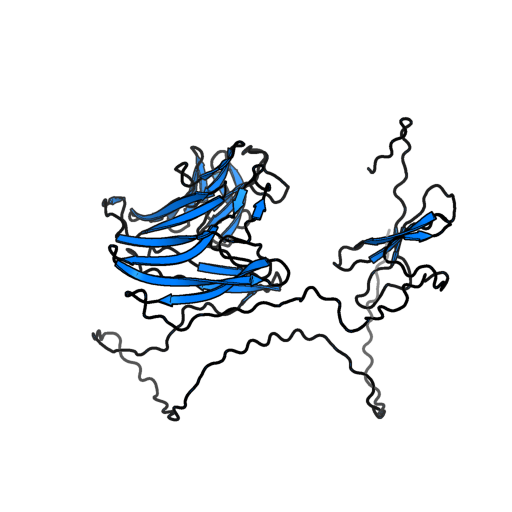4.56 118 ASN A N 1
ATOM 900 C CA . ASN A 1 118 ? 8.412 -4.805 -3.021 1.00 94.56 118 ASN A CA 1
ATOM 901 C C . ASN A 1 118 ? 7.721 -4.095 -1.848 1.00 94.56 118 ASN A C 1
ATOM 903 O O . ASN A 1 118 ? 7.740 -2.866 -1.801 1.00 94.56 118 ASN A O 1
ATOM 907 N N . SER A 1 119 ? 7.126 -4.857 -0.936 1.00 96.06 119 SER A N 1
ATOM 908 C CA . SER A 1 119 ? 6.489 -4.349 0.283 1.00 96.06 119 SER A CA 1
ATOM 909 C C . SER A 1 119 ? 6.950 -5.158 1.496 1.00 96.06 119 SER A C 1
ATOM 911 O O . SER A 1 119 ? 7.717 -6.118 1.368 1.00 96.06 119 SER A O 1
ATOM 913 N N . TRP A 1 120 ? 6.449 -4.815 2.679 1.00 96.50 120 TRP A N 1
ATOM 914 C CA . TRP A 1 120 ? 6.614 -5.599 3.904 1.00 96.50 120 TRP A CA 1
ATOM 915 C C . TRP A 1 120 ? 5.928 -6.985 3.868 1.00 96.50 120 TRP A C 1
ATOM 917 O O . TRP A 1 120 ? 6.146 -7.787 4.766 1.00 96.50 120 TRP A O 1
ATOM 927 N N . VAL A 1 121 ? 5.166 -7.318 2.821 1.00 97.81 121 VAL A N 1
ATOM 928 C CA . VAL A 1 121 ? 4.594 -8.662 2.563 1.00 97.81 121 VAL A CA 1
ATOM 929 C C . VAL A 1 121 ? 5.361 -9.393 1.441 1.00 97.81 121 VAL A C 1
ATOM 931 O O . VAL A 1 121 ? 5.005 -10.487 1.018 1.00 97.81 121 VAL A O 1
ATOM 934 N N . GLY A 1 122 ? 6.454 -8.809 0.942 1.00 96.69 122 GLY A N 1
ATOM 935 C CA . GLY A 1 122 ? 7.261 -9.360 -0.148 1.00 96.69 122 GLY A CA 1
ATOM 936 C C . GLY A 1 122 ? 6.900 -8.799 -1.524 1.00 96.69 122 GLY A C 1
ATOM 937 O O . GLY A 1 122 ? 6.027 -7.946 -1.683 1.00 96.69 122 GLY A O 1
ATOM 938 N N . HIS A 1 123 ? 7.634 -9.238 -2.544 1.00 95.25 123 HIS A N 1
ATOM 939 C CA . HIS A 1 123 ? 7.508 -8.689 -3.891 1.00 95.25 123 HIS A CA 1
ATOM 940 C C . HIS A 1 123 ? 6.168 -9.035 -4.550 1.00 95.25 123 HIS A C 1
ATOM 942 O O . HIS A 1 123 ? 5.800 -10.207 -4.648 1.00 95.25 123 HIS A O 1
ATOM 948 N N . GLY A 1 124 ? 5.465 -8.007 -5.033 1.00 95.44 124 GLY A N 1
ATOM 949 C CA . GLY A 1 124 ? 4.171 -8.147 -5.699 1.00 95.44 124 GLY A CA 1
ATOM 950 C C . GLY A 1 124 ? 2.986 -8.276 -4.740 1.00 95.44 124 GLY A C 1
ATOM 951 O O . GLY A 1 124 ? 1.850 -8.236 -5.196 1.00 95.44 124 GLY A O 1
ATOM 952 N N . TRP A 1 125 ? 3.233 -8.403 -3.435 1.00 97.50 125 TRP A N 1
ATOM 953 C CA . TRP A 1 125 ? 2.199 -8.511 -2.410 1.00 97.50 125 TRP A CA 1
ATOM 954 C C . TRP A 1 125 ? 2.043 -7.207 -1.638 1.00 97.50 125 TRP A C 1
ATOM 956 O O . TRP A 1 125 ? 3.008 -6.463 -1.469 1.00 97.50 125 TRP A O 1
ATOM 966 N N . SER A 1 126 ? 0.850 -6.938 -1.127 1.00 95.19 126 SER A N 1
ATOM 967 C CA . SER A 1 126 ? 0.566 -5.833 -0.217 1.00 95.19 126 SER A CA 1
ATOM 968 C C . SER A 1 126 ? -0.488 -6.226 0.817 1.00 95.19 126 SER A C 1
ATOM 970 O O . SER A 1 126 ? -1.275 -7.154 0.622 1.00 95.19 126 SER A O 1
ATOM 972 N N . LEU A 1 127 ? -0.490 -5.496 1.930 1.00 94.25 127 LEU A N 1
ATOM 973 C CA . LEU A 1 127 ? -1.572 -5.468 2.904 1.00 94.25 127 LEU A CA 1
ATOM 974 C C . LEU A 1 127 ? -1.770 -4.009 3.294 1.00 94.25 127 LEU A C 1
ATOM 976 O O . LEU A 1 127 ? -0.872 -3.397 3.873 1.00 94.25 127 LEU A O 1
ATOM 980 N N . GLU A 1 128 ? -2.926 -3.458 2.946 1.00 84.12 128 GLU A N 1
ATOM 981 C CA . GLU A 1 128 ? -3.283 -2.066 3.208 1.00 84.12 128 GLU A CA 1
ATOM 982 C C . GLU A 1 128 ? -4.723 -2.029 3.729 1.00 84.12 128 GLU A C 1
ATOM 984 O O . GLU A 1 128 ? -5.607 -2.685 3.182 1.00 84.12 128 GLU A O 1
ATOM 989 N N . LEU A 1 129 ? -4.939 -1.310 4.833 1.00 89.62 129 LEU A N 1
ATOM 990 C CA . LEU A 1 129 ? -6.224 -1.266 5.550 1.00 89.62 129 LEU A CA 1
ATOM 991 C C . LEU A 1 129 ? -6.982 0.043 5.308 1.00 89.62 129 LEU A C 1
ATOM 993 O O . LEU A 1 129 ? -8.204 0.098 5.419 1.00 89.62 129 LEU A O 1
ATOM 997 N N . GLY A 1 130 ? -6.245 1.089 4.943 1.00 94.81 130 GLY A N 1
ATOM 998 C CA . GLY A 1 130 ? -6.771 2.385 4.560 1.00 94.81 130 GLY A CA 1
ATOM 999 C C . GLY A 1 130 ? -5.821 3.510 4.945 1.00 94.81 130 GLY A C 1
ATOM 1000 O O . GLY A 1 130 ? -5.160 3.464 5.984 1.00 94.81 130 GLY A O 1
ATOM 1001 N N . PHE A 1 131 ? -5.757 4.530 4.101 1.00 97.56 131 PHE A N 1
ATOM 1002 C CA . PHE A 1 131 ? -4.944 5.716 4.333 1.00 97.56 131 PHE A CA 1
ATOM 1003 C C . PHE A 1 131 ? -5.453 6.907 3.526 1.00 97.56 131 PHE A C 1
ATOM 1005 O O . PHE A 1 131 ? -6.157 6.755 2.528 1.00 97.56 131 PHE A O 1
ATOM 1012 N N . ILE A 1 132 ? -5.008 8.094 3.917 1.00 98.50 132 ILE A N 1
ATOM 1013 C CA . ILE A 1 132 ? -4.935 9.271 3.056 1.00 98.50 132 ILE A CA 1
ATOM 1014 C C . ILE A 1 132 ? -3.488 9.743 3.094 1.00 98.50 132 ILE A C 1
ATOM 1016 O O . ILE A 1 132 ? -2.917 9.894 4.168 1.00 98.50 132 ILE A O 1
ATOM 1020 N N . GLN A 1 133 ? -2.867 9.964 1.941 1.00 97.94 133 GLN A N 1
ATOM 1021 C CA . GLN A 1 133 ? -1.462 10.366 1.868 1.00 97.94 133 GLN A CA 1
ATOM 1022 C C . GLN A 1 133 ? -1.236 11.432 0.806 1.00 97.94 133 GLN A C 1
ATOM 1024 O O . GLN A 1 133 ? -2.017 11.556 -0.141 1.00 97.94 133 GLN A O 1
ATOM 1029 N N . ARG A 1 134 ? -0.133 12.169 0.936 1.00 98.25 134 ARG A N 1
ATOM 1030 C CA . ARG A 1 134 ? 0.342 13.071 -0.117 1.00 98.25 134 ARG A CA 1
ATOM 1031 C C . ARG A 1 134 ? 0.699 12.270 -1.370 1.00 98.25 134 ARG A C 1
ATOM 1033 O O . ARG A 1 134 ? 1.358 11.233 -1.299 1.00 98.25 134 ARG A O 1
ATOM 1040 N N . SER A 1 135 ? 0.264 12.754 -2.526 1.00 97.50 135 SER A N 1
ATOM 1041 C CA . SER A 1 135 ? 0.539 12.125 -3.814 1.00 97.50 135 SER A CA 1
ATOM 1042 C C . SER A 1 135 ? 2.007 12.283 -4.191 1.00 97.50 135 SER A C 1
ATOM 1044 O O . SER A 1 135 ? 2.580 13.363 -4.075 1.00 97.50 135 SER A O 1
ATOM 1046 N N . THR A 1 136 ? 2.597 11.210 -4.710 1.00 96.50 136 THR A N 1
ATOM 1047 C CA . THR A 1 136 ? 3.977 11.188 -5.228 1.00 96.50 136 THR A CA 1
ATOM 1048 C C . THR A 1 136 ? 4.026 11.129 -6.757 1.00 96.50 136 THR A C 1
ATOM 1050 O O . THR A 1 136 ? 5.087 10.951 -7.356 1.00 96.50 136 THR A O 1
ATOM 1053 N N . LYS A 1 137 ? 2.867 11.280 -7.414 1.00 94.56 137 LYS A N 1
ATOM 1054 C CA . LYS A 1 137 ? 2.715 11.150 -8.870 1.00 94.56 137 LYS A CA 1
ATOM 1055 C C . LYS A 1 137 ? 3.582 12.138 -9.655 1.00 94.56 137 LYS A C 1
ATOM 1057 O O . LYS A 1 137 ? 4.100 11.777 -10.705 1.00 94.56 137 LYS A O 1
ATOM 1062 N N . ASN A 1 138 ? 3.748 13.355 -9.134 1.00 93.00 138 ASN A N 1
ATOM 1063 C CA . ASN A 1 138 ? 4.471 14.447 -9.793 1.00 93.00 138 ASN A CA 1
ATOM 1064 C C . ASN A 1 138 ? 5.820 14.765 -9.119 1.00 93.00 138 ASN A C 1
ATOM 1066 O O . ASN A 1 138 ? 6.360 15.850 -9.312 1.00 93.00 138 ASN A O 1
ATOM 1070 N N . GLY A 1 139 ? 6.358 13.833 -8.325 1.00 94.69 139 GLY A N 1
ATOM 1071 C CA . GLY A 1 139 ? 7.608 14.008 -7.587 1.00 94.69 139 GLY A CA 1
ATOM 1072 C C . GLY A 1 139 ? 7.425 13.960 -6.072 1.00 94.69 139 GLY A C 1
ATOM 1073 O O . GLY A 1 139 ? 6.399 13.509 -5.564 1.00 94.69 139 GLY A O 1
ATOM 1074 N N . VAL A 1 140 ? 8.461 14.391 -5.354 1.00 96.88 140 VAL A N 1
ATOM 1075 C CA . VAL A 1 140 ? 8.461 14.462 -3.887 1.00 96.88 140 VAL A CA 1
ATOM 1076 C C . VAL A 1 140 ? 7.482 15.556 -3.427 1.00 96.88 140 VAL A C 1
ATOM 1078 O O . VAL A 1 140 ? 7.521 16.646 -4.002 1.00 96.88 140 VAL A O 1
ATOM 1081 N N . PRO A 1 141 ? 6.631 15.308 -2.409 1.00 97.50 141 PRO A N 1
ATOM 1082 C CA . PRO A 1 141 ? 5.708 16.320 -1.898 1.00 97.50 141 PRO A CA 1
ATOM 1083 C C . PRO A 1 141 ? 6.425 17.571 -1.380 1.00 97.50 141 PRO A C 1
ATOM 1085 O O . PRO A 1 141 ? 7.495 17.482 -0.777 1.00 97.50 141 PRO A O 1
ATOM 1088 N N . ALA A 1 142 ? 5.800 18.733 -1.557 1.00 96.88 142 ALA A N 1
ATOM 1089 C CA . ALA A 1 142 ? 6.283 20.009 -1.036 1.00 96.88 142 ALA A CA 1
ATOM 1090 C C . ALA A 1 142 ? 5.987 20.195 0.465 1.00 96.88 142 ALA A C 1
ATOM 1092 O O . ALA A 1 142 ? 6.464 21.158 1.063 1.00 96.88 142 ALA A O 1
ATOM 1093 N N . TYR A 1 143 ? 5.191 19.301 1.063 1.00 96.94 143 TYR A N 1
ATOM 1094 C CA . TYR A 1 143 ? 4.690 19.393 2.438 1.00 96.94 143 TYR A CA 1
ATOM 1095 C C . TYR A 1 143 ? 3.873 20.661 2.697 1.00 96.94 143 TYR A C 1
ATOM 1097 O O . TYR A 1 143 ? 3.867 21.232 3.785 1.00 96.94 143 TYR A O 1
ATOM 1105 N N . ASN A 1 144 ? 3.125 21.074 1.677 1.00 94.88 144 ASN A N 1
ATOM 1106 C CA . ASN A 1 144 ? 2.234 22.222 1.714 1.00 94.88 144 ASN A CA 1
ATOM 1107 C C . ASN A 1 144 ? 0.857 21.787 1.206 1.00 94.88 144 ASN A C 1
ATOM 1109 O O . ASN A 1 144 ? 0.731 21.334 0.074 1.00 94.88 144 ASN A O 1
ATOM 1113 N N . ASN A 1 145 ? -0.180 21.920 2.034 1.00 91.94 145 ASN A N 1
ATOM 1114 C CA . ASN A 1 145 ? -1.531 21.435 1.720 1.00 91.94 145 ASN A CA 1
ATOM 1115 C C . ASN A 1 145 ? -2.217 22.170 0.556 1.00 91.94 145 ASN A C 1
ATOM 1117 O O . ASN A 1 145 ? -3.194 21.648 0.025 1.00 91.94 145 ASN A O 1
ATOM 1121 N N . ASP A 1 146 ? -1.730 23.353 0.175 1.00 91.31 146 ASP A N 1
ATOM 1122 C CA . ASP A 1 146 ? -2.254 24.114 -0.963 1.00 91.31 146 ASP A CA 1
ATOM 1123 C C . ASP A 1 146 ? -1.525 23.796 -2.277 1.00 91.31 146 ASP A C 1
ATOM 1125 O O . ASP A 1 146 ? -2.050 24.083 -3.352 1.00 91.31 146 ASP A O 1
ATOM 1129 N N . LEU A 1 147 ? -0.330 23.197 -2.206 1.00 93.88 147 LEU A N 1
ATOM 1130 C CA . LEU A 1 147 ? 0.458 22.795 -3.380 1.00 93.88 147 LEU A CA 1
ATOM 1131 C C . LEU A 1 147 ? 0.388 21.289 -3.644 1.00 93.88 147 LEU A C 1
ATOM 1133 O O . LEU A 1 147 ? 0.401 20.855 -4.796 1.00 93.88 147 LEU A O 1
ATOM 1137 N N . ASP A 1 148 ? 0.328 20.491 -2.581 1.00 96.19 148 ASP A N 1
ATOM 1138 C CA . ASP A 1 148 ? 0.278 19.043 -2.675 1.00 96.19 148 ASP A CA 1
ATOM 1139 C C . ASP A 1 148 ? -1.134 18.556 -2.989 1.00 96.19 148 ASP A C 1
ATOM 1141 O O . ASP A 1 148 ? -2.145 19.103 -2.548 1.00 96.19 148 ASP A O 1
ATOM 1145 N N . THR A 1 149 ? -1.190 17.447 -3.716 1.00 96.75 149 THR A N 1
ATOM 1146 C CA . THR A 1 149 ? -2.422 16.679 -3.909 1.00 96.75 149 THR A CA 1
ATOM 1147 C C . THR A 1 149 ? -2.411 15.465 -2.993 1.00 96.75 149 THR A C 1
ATOM 1149 O O . THR A 1 149 ? -1.350 15.024 -2.545 1.00 96.75 149 THR A O 1
ATOM 1152 N N . PHE A 1 150 ? -3.586 14.908 -2.717 1.00 98.12 150 PHE A N 1
ATOM 1153 C CA . PHE A 1 150 ? -3.734 13.751 -1.840 1.00 98.12 150 PHE A CA 1
ATOM 1154 C C . PHE A 1 150 ? -4.351 12.582 -2.602 1.00 98.12 150 PHE A C 1
ATOM 1156 O O . PHE A 1 150 ? -5.131 12.773 -3.530 1.00 98.12 150 PHE A O 1
ATOM 1163 N N . THR A 1 151 ? -4.008 11.372 -2.186 1.00 97.88 151 THR A N 1
ATOM 1164 C CA . THR A 1 151 ? -4.616 10.116 -2.640 1.00 97.88 151 THR A CA 1
ATOM 1165 C C . THR A 1 151 ? -5.151 9.372 -1.432 1.00 97.88 151 THR A C 1
ATOM 1167 O O . THR A 1 151 ? -4.565 9.483 -0.352 1.00 97.88 151 THR A O 1
ATOM 1170 N N . PHE A 1 152 ? -6.219 8.602 -1.600 1.00 97.38 152 PHE A N 1
ATOM 1171 C CA . PHE A 1 152 ? -6.800 7.818 -0.514 1.00 97.38 152 PHE A CA 1
ATOM 1172 C C . PHE A 1 152 ? -6.940 6.343 -0.873 1.00 97.38 152 PHE A C 1
ATOM 1174 O O . PHE A 1 152 ? -7.037 5.988 -2.046 1.00 97.38 152 PHE A O 1
ATOM 1181 N N . MET A 1 153 ? -7.024 5.513 0.163 1.00 94.25 153 MET A N 1
ATOM 1182 C CA . MET A 1 153 ? -7.578 4.169 0.129 1.00 94.25 153 MET A CA 1
ATOM 1183 C C . MET A 1 153 ? -8.578 4.025 1.280 1.00 94.25 153 MET A C 1
ATOM 1185 O O . MET A 1 153 ? -8.192 4.111 2.443 1.00 94.25 153 MET A O 1
ATOM 1189 N N . VAL A 1 154 ? -9.856 3.798 0.970 1.00 92.44 154 VAL A N 1
ATOM 1190 C CA . VAL A 1 154 ? -10.920 3.585 1.966 1.00 92.44 154 VAL A CA 1
ATOM 1191 C C . VAL A 1 154 ? -11.850 2.486 1.464 1.00 92.44 154 VAL A C 1
ATOM 1193 O O . VAL A 1 154 ? -12.363 2.568 0.350 1.00 92.44 154 VAL A O 1
ATOM 1196 N N . GLY A 1 155 ? -12.053 1.435 2.265 1.00 82.38 155 GLY A N 1
ATOM 1197 C CA . GLY A 1 155 ? -12.980 0.347 1.924 1.00 82.38 155 GLY A CA 1
ATOM 1198 C C . GLY A 1 155 ? -12.637 -0.401 0.627 1.00 82.38 155 GLY A C 1
ATOM 1199 O O . GLY A 1 155 ? -13.536 -0.893 -0.046 1.00 82.38 155 GLY A O 1
ATOM 1200 N N . GLY A 1 156 ? -11.357 -0.448 0.242 1.00 81.56 156 GLY A N 1
ATOM 1201 C CA . GLY A 1 156 ? -10.897 -1.059 -1.012 1.00 81.56 156 GLY A CA 1
ATOM 1202 C C . GLY A 1 156 ? -10.993 -0.156 -2.250 1.00 81.56 156 GLY A C 1
ATOM 1203 O O . GLY A 1 156 ? -10.522 -0.545 -3.316 1.00 81.56 156 GLY A O 1
ATOM 1204 N N . ILE A 1 157 ? -11.541 1.058 -2.129 1.00 86.75 157 ILE A N 1
ATOM 1205 C CA . ILE A 1 157 ? -11.515 2.069 -3.193 1.00 86.75 157 ILE A CA 1
ATOM 1206 C C . ILE A 1 157 ? -10.277 2.942 -3.027 1.00 86.75 157 ILE A C 1
ATOM 1208 O O . ILE A 1 157 ? -9.976 3.371 -1.915 1.00 86.75 157 ILE A O 1
ATOM 1212 N N . ASN A 1 158 ? -9.600 3.242 -4.136 1.00 91.31 158 ASN A N 1
ATOM 1213 C CA . ASN A 1 158 ? -8.525 4.225 -4.189 1.00 91.31 158 ASN A CA 1
ATOM 1214 C C . ASN A 1 158 ? -8.759 5.250 -5.308 1.00 91.31 158 ASN A C 1
ATOM 1216 O O . ASN A 1 158 ? -9.277 4.901 -6.367 1.00 91.31 158 ASN A O 1
ATOM 1220 N N . SER A 1 159 ? -8.416 6.517 -5.058 1.00 95.19 159 SER A N 1
ATOM 1221 C CA . SER A 1 159 ? -8.448 7.600 -6.054 1.00 95.19 159 SER A CA 1
ATOM 1222 C C . SER A 1 159 ? -7.656 8.825 -5.561 1.00 95.19 159 SER A C 1
ATOM 1224 O O . SER A 1 159 ? -7.180 8.869 -4.420 1.00 95.19 159 SER A O 1
ATOM 1226 N N . ASP A 1 160 ? -7.525 9.829 -6.430 1.00 97.06 160 ASP A N 1
ATOM 1227 C CA . ASP A 1 160 ? -7.048 11.168 -6.080 1.00 97.06 160 ASP A CA 1
ATOM 1228 C C . ASP A 1 160 ? -8.154 11.933 -5.318 1.00 97.06 160 ASP A C 1
ATOM 1230 O O . ASP A 1 160 ? -9.346 11.742 -5.568 1.00 97.06 160 ASP A O 1
ATOM 1234 N N . LEU A 1 161 ? -7.772 12.848 -4.426 1.00 97.44 161 LEU A N 1
ATOM 1235 C CA . LEU A 1 161 ? -8.681 13.801 -3.787 1.00 97.44 161 LEU A CA 1
ATOM 1236 C C . LEU A 1 161 ? -8.663 15.153 -4.501 1.00 97.44 161 LEU A C 1
ATOM 1238 O O . LEU A 1 161 ? -7.614 15.658 -4.904 1.00 97.44 161 LEU A O 1
ATOM 1242 N N . VAL A 1 162 ? -9.835 15.776 -4.580 1.00 96.69 162 VAL A N 1
ATOM 1243 C CA . VAL A 1 162 ? -10.043 17.135 -5.086 1.00 96.69 162 VAL A CA 1
ATOM 1244 C C . VAL A 1 162 ? -10.571 18.007 -3.951 1.00 96.69 162 VAL A C 1
ATOM 1246 O O . VAL A 1 162 ? -11.551 17.646 -3.297 1.00 96.69 162 VAL A O 1
ATOM 1249 N N . LYS A 1 163 ? -9.922 19.150 -3.707 1.00 96.12 163 LYS A N 1
ATOM 1250 C CA . LYS A 1 163 ? -10.345 20.140 -2.704 1.00 96.12 163 LYS A CA 1
ATOM 1251 C C . LYS A 1 163 ? -11.596 20.870 -3.197 1.00 96.12 163 LYS A C 1
ATOM 1253 O O . LYS A 1 163 ? -11.607 21.370 -4.319 1.00 96.12 163 LYS A O 1
ATOM 1258 N N . ILE A 1 164 ? -12.635 20.927 -2.366 1.00 96.19 164 ILE A N 1
ATOM 1259 C CA . ILE A 1 164 ? -13.909 21.608 -2.659 1.00 96.19 164 ILE A CA 1
ATOM 1260 C C . ILE A 1 164 ? -14.055 22.882 -1.823 1.00 96.19 164 ILE A C 1
ATOM 1262 O O . ILE A 1 164 ? -14.574 23.886 -2.304 1.00 96.19 164 ILE A O 1
ATOM 1266 N N . SER A 1 165 ? -13.585 22.852 -0.577 1.00 95.06 165 SER A N 1
ATOM 1267 C CA . SER A 1 165 ? -13.515 24.008 0.320 1.00 95.06 165 SER A CA 1
ATOM 1268 C C . SER A 1 165 ? -12.307 23.878 1.253 1.00 95.06 165 SER A C 1
ATOM 1270 O O . SER A 1 165 ? -11.520 22.940 1.124 1.00 95.06 165 SER A O 1
ATOM 1272 N N . ASP A 1 166 ? -12.155 24.791 2.214 1.00 91.94 166 ASP A N 1
ATOM 1273 C CA . ASP A 1 166 ? -11.036 24.774 3.167 1.00 91.94 166 ASP A CA 1
ATOM 1274 C C . ASP A 1 166 ? -10.945 23.486 3.989 1.00 91.94 166 ASP A C 1
ATOM 1276 O O . ASP A 1 166 ? -9.854 23.090 4.392 1.00 91.94 166 ASP A O 1
ATOM 1280 N N . THR A 1 167 ? -12.078 22.821 4.222 1.00 95.44 167 THR A N 1
ATOM 1281 C CA . THR A 1 167 ? -12.143 21.626 5.074 1.00 95.44 167 THR A CA 1
ATOM 1282 C C . THR A 1 167 ? -12.727 20.414 4.372 1.00 95.44 167 THR A C 1
ATOM 1284 O O . THR A 1 167 ? -12.815 19.355 4.980 1.00 95.44 167 THR A O 1
ATOM 1287 N N . GLU A 1 168 ? -13.145 20.532 3.113 1.00 96.88 168 GLU A N 1
ATOM 1288 C CA . GLU A 1 168 ? -13.892 19.482 2.430 1.00 96.88 168 GLU A CA 1
ATOM 1289 C C . GLU A 1 168 ? -13.251 19.090 1.104 1.00 96.88 168 GLU A C 1
ATOM 1291 O O . GLU A 1 168 ? -12.889 19.937 0.284 1.00 96.88 168 GLU A O 1
ATOM 1296 N N . TYR A 1 169 ? -13.166 17.779 0.893 1.00 97.69 169 TYR A N 1
ATOM 1297 C CA . TYR A 1 169 ? -12.626 17.152 -0.303 1.00 97.69 169 TYR A CA 1
ATOM 1298 C C . TYR A 1 169 ? -13.624 16.132 -0.870 1.00 97.69 169 TYR A C 1
ATOM 1300 O O . TYR A 1 169 ? -14.583 15.704 -0.211 1.00 97.69 169 TYR A O 1
ATOM 1308 N N . ARG A 1 170 ? -13.395 15.738 -2.120 1.00 96.38 170 ARG A N 1
ATOM 1309 C CA . ARG A 1 170 ? -14.116 14.667 -2.815 1.00 96.38 170 ARG A CA 1
ATOM 1310 C C . ARG A 1 170 ? -13.152 13.751 -3.540 1.00 96.38 170 ARG A C 1
ATOM 1312 O O . ARG A 1 170 ? -12.040 14.162 -3.870 1.00 96.38 170 ARG A O 1
ATOM 1319 N N . ALA A 1 171 ? -13.593 12.526 -3.797 1.00 96.75 171 ALA A N 1
ATOM 1320 C CA . ALA A 1 171 ? -12.874 11.640 -4.691 1.00 96.75 171 ALA A CA 1
ATOM 1321 C C . ALA A 1 171 ? -12.942 12.200 -6.116 1.00 96.75 171 ALA A C 1
ATOM 1323 O O . ALA A 1 171 ? -14.000 12.630 -6.573 1.00 96.75 171 ALA A O 1
ATOM 1324 N N . LYS A 1 172 ? -11.815 12.195 -6.825 1.00 95.94 172 LYS A N 1
ATOM 1325 C CA . LYS A 1 172 ? -11.776 12.535 -8.247 1.00 95.94 172 LYS A CA 1
ATOM 1326 C C . LYS A 1 172 ? -12.607 11.546 -9.063 1.00 95.94 172 LYS A C 1
ATOM 1328 O O . LYS A 1 172 ? -13.366 11.964 -9.931 1.00 95.94 172 LYS A O 1
ATOM 1333 N N . ASP A 1 173 ? -12.492 10.262 -8.723 1.00 93.69 173 ASP A N 1
ATOM 1334 C CA . ASP A 1 173 ? -13.335 9.185 -9.232 1.00 93.69 173 ASP A CA 1
ATOM 1335 C C . ASP A 1 173 ? -14.174 8.611 -8.082 1.00 93.69 173 ASP A C 1
ATOM 1337 O O . ASP A 1 173 ? -13.666 7.921 -7.201 1.00 93.69 173 ASP A O 1
ATOM 1341 N N . GLU A 1 174 ? -15.478 8.892 -8.086 1.00 90.75 174 GLU A N 1
ATOM 1342 C CA . GLU A 1 174 ? -16.377 8.547 -6.971 1.00 90.75 174 GLU A CA 1
ATOM 1343 C C . GLU A 1 174 ? -16.627 7.039 -6.809 1.00 90.75 174 GLU A C 1
ATOM 1345 O O . GLU A 1 174 ? -17.095 6.603 -5.757 1.00 90.75 174 GLU A O 1
ATOM 1350 N N . ALA A 1 175 ? -16.382 6.239 -7.857 1.00 84.50 175 ALA A N 1
ATOM 1351 C CA . ALA A 1 175 ? -16.606 4.785 -7.889 1.00 84.50 175 ALA A CA 1
ATOM 1352 C C . ALA A 1 175 ? -17.980 4.336 -7.322 1.00 84.50 175 ALA A C 1
ATOM 1354 O O . ALA A 1 175 ? -18.123 3.244 -6.771 1.00 84.50 175 ALA A O 1
ATOM 1355 N N . GLY A 1 176 ? -18.998 5.202 -7.418 1.00 84.44 176 GLY A N 1
ATOM 1356 C CA . GLY A 1 176 ? -20.342 4.989 -6.868 1.00 84.44 176 GLY A CA 1
ATOM 1357 C C . GLY A 1 176 ? -20.452 5.064 -5.338 1.00 84.44 176 GLY A C 1
ATOM 1358 O O . GLY A 1 176 ? -21.540 4.838 -4.799 1.00 84.44 176 GLY A O 1
ATOM 1359 N N . GLN A 1 177 ? -19.369 5.379 -4.625 1.00 87.56 177 GLN A N 1
ATOM 1360 C CA . GLN A 1 177 ? -19.321 5.404 -3.162 1.00 87.56 177 GLN A CA 1
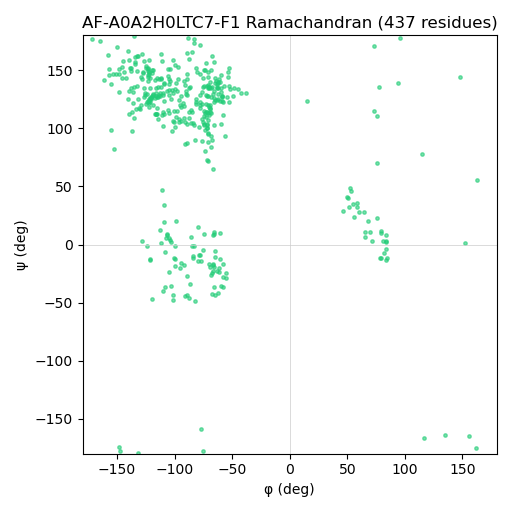ATOM 1361 C C . GLN A 1 177 ? -19.766 6.738 -2.576 1.00 87.56 177 GLN A C 1
ATOM 1363 O O . GLN A 1 177 ? -20.423 6.720 -1.538 1.00 87.56 177 GLN A O 1
ATOM 1368 N N . PHE A 1 178 ? -19.494 7.856 -3.261 1.00 91.12 178 PHE A N 1
ATOM 1369 C CA . PHE A 1 178 ? -19.878 9.205 -2.824 1.00 91.12 178 PHE A CA 1
ATOM 1370 C C . PHE A 1 178 ? -19.430 9.500 -1.386 1.00 91.12 178 PHE A C 1
ATOM 1372 O O . PHE A 1 178 ? -20.220 9.925 -0.541 1.00 91.12 178 PHE A O 1
ATOM 1379 N N . LEU A 1 179 ? -18.155 9.216 -1.107 1.00 95.19 179 LEU A N 1
ATOM 1380 C CA . LEU A 1 179 ? -17.543 9.431 0.201 1.00 95.19 179 LEU A CA 1
ATOM 1381 C C . LEU A 1 179 ? -17.371 10.934 0.460 1.00 95.19 179 LEU A C 1
ATOM 1383 O O . LEU A 1 179 ? -16.882 11.682 -0.391 1.00 95.19 179 LEU A O 1
ATOM 1387 N N . LYS A 1 180 ? -17.728 11.382 1.665 1.00 96.38 180 LYS A N 1
ATOM 1388 C CA . LYS A 1 180 ? -17.472 12.753 2.116 1.00 96.38 180 LYS A CA 1
ATOM 1389 C C . LYS A 1 180 ? -16.164 12.798 2.894 1.00 96.38 180 LYS A C 1
ATOM 1391 O O . LYS A 1 180 ? -16.082 12.188 3.952 1.00 96.38 180 LYS A O 1
ATOM 1396 N N . PHE A 1 181 ? -15.187 13.565 2.417 1.00 98.31 181 PHE A N 1
ATOM 1397 C CA . PHE A 1 181 ? -13.893 13.746 3.077 1.00 98.31 181 PHE A CA 1
ATOM 1398 C C . PHE A 1 181 ? -13.844 15.105 3.770 1.00 98.31 181 PHE A C 1
ATOM 1400 O O . PHE A 1 181 ? -14.065 16.135 3.130 1.00 98.31 181 PHE A O 1
ATOM 1407 N N . VAL A 1 182 ? -13.538 15.108 5.063 1.00 98.31 182 VAL A N 1
ATOM 1408 C CA . VAL A 1 182 ? -13.385 16.310 5.883 1.00 98.31 182 VAL A CA 1
ATOM 1409 C C . VAL A 1 182 ? -11.977 16.337 6.469 1.00 98.31 182 VAL A C 1
ATOM 1411 O O . VAL A 1 182 ? -11.571 15.377 7.114 1.00 98.31 182 VAL A O 1
ATOM 1414 N N . PHE A 1 183 ? -11.245 17.429 6.259 1.00 98.00 183 PHE A N 1
ATOM 1415 C CA . PHE A 1 183 ? -9.916 17.663 6.820 1.00 98.00 183 PHE A CA 1
ATOM 1416 C C . PHE A 1 183 ? -9.953 18.845 7.782 1.00 98.00 183 PHE A C 1
ATOM 1418 O O . PHE A 1 183 ? -10.178 19.985 7.371 1.00 98.00 183 PHE A O 1
ATOM 1425 N N . GLN A 1 184 ? -9.753 18.575 9.070 1.00 96.06 184 GLN A N 1
ATOM 1426 C CA . GLN A 1 184 ? -9.742 19.581 10.135 1.00 96.06 184 GLN A CA 1
ATOM 1427 C C . GLN A 1 184 ? -8.775 19.145 11.234 1.00 96.06 184 GLN A C 1
ATOM 1429 O O . GLN A 1 184 ? -8.554 17.956 11.429 1.00 96.06 184 GLN A O 1
ATOM 1434 N N . ASN A 1 185 ? -8.180 20.102 11.952 1.00 95.00 185 ASN A N 1
ATOM 1435 C CA . ASN A 1 185 ? -7.260 19.825 13.067 1.00 95.00 185 ASN A CA 1
ATOM 1436 C C . ASN A 1 185 ? -6.130 18.834 12.712 1.00 95.00 185 ASN A C 1
ATOM 1438 O O . ASN A 1 185 ? -5.657 18.082 13.561 1.00 95.00 185 ASN A O 1
ATOM 1442 N N . ASN A 1 186 ? -5.688 18.859 11.449 1.00 94.62 186 ASN A N 1
ATOM 1443 C CA . ASN A 1 186 ? -4.615 18.026 10.913 1.00 94.62 186 ASN A CA 1
ATOM 1444 C C . ASN A 1 186 ? -4.900 16.509 10.902 1.00 94.62 186 ASN A C 1
ATOM 1446 O O . ASN A 1 186 ? -3.967 15.708 10.954 1.00 94.62 186 ASN A O 1
ATOM 1450 N N . TYR A 1 187 ? -6.172 16.116 10.809 1.00 98.06 187 TYR A N 1
ATOM 1451 C CA . TYR A 1 187 ? -6.600 14.738 10.576 1.00 98.06 187 TYR A CA 1
ATOM 1452 C C . TYR A 1 187 ? -7.792 14.690 9.619 1.00 98.06 187 TYR A C 1
ATOM 1454 O O . TYR A 1 187 ? -8.414 15.717 9.324 1.00 98.06 187 TYR A O 1
ATOM 1462 N N . TRP A 1 188 ? -8.097 13.497 9.113 1.00 98.69 188 TRP A N 1
ATOM 1463 C CA . TRP A 1 188 ? -9.200 13.303 8.177 1.00 98.69 188 TRP A CA 1
ATOM 1464 C C . TRP A 1 188 ? -10.333 12.501 8.803 1.00 98.69 188 TRP A C 1
ATOM 1466 O O . TRP A 1 188 ? -10.098 11.521 9.508 1.00 98.69 188 TRP A O 1
ATOM 1476 N N . VAL A 1 189 ? -11.564 12.875 8.471 1.00 98.62 189 VAL A N 1
ATOM 1477 C CA . VAL A 1 189 ? -12.757 12.054 8.680 1.00 98.62 189 VAL A CA 1
ATOM 1478 C C . VAL A 1 189 ? -13.408 11.816 7.332 1.00 98.62 189 VAL A C 1
ATOM 1480 O O . VAL A 1 189 ? -13.703 12.759 6.597 1.00 98.62 189 VAL A O 1
ATOM 1483 N N . VAL A 1 190 ? -13.648 10.553 7.012 1.00 98.31 190 VAL A N 1
ATOM 1484 C CA . VAL A 1 190 ? -14.359 10.136 5.807 1.00 98.31 190 VAL A CA 1
ATOM 1485 C C . VAL A 1 190 ? -15.683 9.519 6.218 1.00 98.31 190 VAL A C 1
ATOM 1487 O O . VAL A 1 190 ? -15.714 8.677 7.107 1.00 98.31 190 VAL A O 1
ATOM 1490 N N . ILE A 1 191 ? -16.779 9.946 5.602 1.00 97.31 191 ILE A N 1
ATOM 1491 C CA . ILE A 1 191 ? -18.125 9.460 5.917 1.00 97.31 191 ILE A CA 1
ATOM 1492 C C . ILE A 1 191 ? -18.706 8.821 4.663 1.00 97.31 191 ILE A C 1
ATOM 1494 O O . ILE A 1 191 ? -18.716 9.442 3.596 1.00 97.31 191 ILE A O 1
ATOM 1498 N N . ASP A 1 192 ? -19.179 7.585 4.791 1.00 94.50 192 ASP A N 1
ATOM 1499 C CA . ASP A 1 192 ? -19.859 6.882 3.707 1.00 94.50 192 ASP A CA 1
ATOM 1500 C C . ASP A 1 192 ? -21.378 7.149 3.684 1.00 94.50 192 ASP A C 1
ATOM 1502 O O . ASP A 1 192 ? -21.945 7.823 4.547 1.00 94.50 192 ASP A O 1
ATOM 1506 N N . LYS A 1 193 ? -22.074 6.588 2.690 1.00 93.44 193 LYS A N 1
ATOM 1507 C CA . LYS A 1 193 ? -23.536 6.730 2.542 1.00 93.44 193 LYS A CA 1
ATOM 1508 C C . LYS A 1 193 ? -24.341 6.071 3.666 1.00 93.44 193 LYS A C 1
ATOM 1510 O O . LYS A 1 193 ? -25.520 6.382 3.816 1.00 93.44 193 LYS A O 1
ATOM 1515 N N . SER A 1 194 ? -23.741 5.140 4.408 1.00 92.19 194 SER A N 1
ATOM 1516 C CA . SER A 1 194 ? -24.373 4.484 5.556 1.00 92.19 194 SER A CA 1
ATOM 1517 C C . SER A 1 194 ? -24.249 5.307 6.842 1.00 92.19 194 SER A C 1
ATOM 1519 O O . SER A 1 194 ? -24.904 4.986 7.831 1.00 92.19 194 SER A O 1
ATOM 1521 N N . GLY A 1 195 ? -23.447 6.379 6.825 1.00 94.12 195 GLY A N 1
ATOM 1522 C CA . GLY A 1 195 ? -23.121 7.179 8.001 1.00 94.12 195 GLY A CA 1
ATOM 1523 C C . GLY A 1 195 ? -21.969 6.603 8.826 1.00 94.12 195 GLY A C 1
ATOM 1524 O O . GLY A 1 195 ? -21.702 7.113 9.912 1.00 94.12 195 GLY A O 1
ATOM 1525 N N . THR A 1 196 ? -21.279 5.573 8.328 1.00 95.19 196 THR A N 1
ATOM 1526 C CA . THR A 1 196 ? -20.066 5.052 8.963 1.00 95.19 196 THR A CA 1
ATOM 1527 C C . THR A 1 196 ? -18.941 6.064 8.779 1.00 95.19 196 THR A C 1
ATOM 1529 O O . THR A 1 196 ? -18.674 6.520 7.663 1.00 95.19 196 THR A O 1
ATOM 1532 N N . ALA A 1 197 ? -18.294 6.425 9.884 1.00 97.44 197 ALA A N 1
ATOM 1533 C CA . ALA A 1 197 ? -17.176 7.354 9.916 1.00 97.44 197 ALA A CA 1
ATOM 1534 C C . ALA A 1 197 ? -15.847 6.595 9.990 1.00 97.44 197 ALA A C 1
ATOM 1536 O O . ALA A 1 197 ? -15.682 5.684 10.801 1.00 97.44 197 ALA A O 1
ATOM 1537 N N . TYR A 1 198 ? -14.894 7.012 9.165 1.00 98.06 198 TYR A N 1
ATOM 1538 C CA . TYR A 1 198 ? -13.528 6.514 9.092 1.00 98.06 198 TYR A CA 1
ATOM 1539 C C . TYR A 1 198 ? -12.587 7.666 9.453 1.00 98.06 198 TYR A C 1
ATOM 1541 O O . TYR A 1 198 ? -12.491 8.646 8.713 1.00 98.06 198 TYR A O 1
ATOM 1549 N N . THR A 1 199 ? -11.909 7.571 10.589 1.00 98.69 199 THR A N 1
ATOM 1550 C CA . THR A 1 199 ? -10.968 8.583 11.079 1.00 98.69 199 THR A CA 1
ATOM 1551 C C . THR A 1 199 ? -9.542 8.182 10.718 1.00 98.69 199 THR A C 1
ATOM 1553 O O . THR A 1 199 ? -9.150 7.041 10.964 1.00 98.69 199 THR A O 1
ATOM 1556 N N . PHE A 1 200 ? -8.758 9.109 10.163 1.00 98.75 200 PHE A N 1
ATOM 1557 C CA . PHE A 1 200 ? -7.375 8.874 9.742 1.00 98.75 200 PHE A CA 1
ATOM 1558 C C . PHE A 1 200 ? -6.411 9.846 10.415 1.00 98.75 200 PHE A C 1
ATOM 1560 O O . PHE A 1 200 ? -6.534 11.063 10.240 1.00 98.75 200 PHE A O 1
ATOM 1567 N N . GLY A 1 201 ? -5.410 9.295 11.105 1.00 98.25 201 GLY A N 1
ATOM 1568 C CA . GLY A 1 201 ? -4.340 10.050 11.751 1.00 98.25 201 GLY A CA 1
ATOM 1569 C C . GLY A 1 201 ? -4.849 11.150 12.681 1.00 98.25 201 GLY A C 1
ATOM 1570 O O . GLY A 1 201 ? -4.374 12.279 12.590 1.00 98.25 201 GLY A O 1
ATOM 1571 N N . GLU A 1 202 ? -5.831 10.866 13.532 1.00 98.31 202 GLU A N 1
ATOM 1572 C CA . GLU A 1 202 ? -6.242 11.749 14.628 1.00 98.31 202 GLU A CA 1
ATOM 1573 C C . GLU A 1 202 ? -5.108 11.874 15.651 1.00 98.31 202 GLU A C 1
ATOM 1575 O O . GLU A 1 202 ? -4.746 12.990 16.038 1.00 98.31 202 GLU A O 1
ATOM 1580 N N . THR A 1 203 ? -4.461 10.758 15.994 1.00 97.75 203 THR A N 1
ATOM 1581 C CA . THR A 1 203 ? -3.274 10.742 16.855 1.00 97.75 203 THR A CA 1
ATOM 1582 C C . THR A 1 203 ? -1.965 10.682 16.052 1.00 97.75 203 THR A C 1
ATOM 1584 O O . THR A 1 203 ? -1.934 10.157 14.934 1.00 97.75 203 THR A O 1
ATOM 1587 N N . PRO A 1 204 ? -0.839 11.198 16.595 1.00 95.75 204 PRO A N 1
ATOM 1588 C CA . PRO A 1 204 ? 0.478 11.082 15.958 1.00 95.75 204 PRO A CA 1
ATOM 1589 C C . PRO A 1 204 ? 0.907 9.643 15.643 1.00 95.75 204 PRO A C 1
ATOM 1591 O O . PRO A 1 204 ? 1.637 9.413 14.686 1.00 95.75 204 PRO A O 1
ATOM 1594 N N . GLN A 1 205 ? 0.441 8.664 16.417 1.00 95.75 205 GLN A N 1
ATOM 1595 C CA . GLN A 1 205 ? 0.776 7.249 16.256 1.00 95.75 205 GLN A CA 1
ATOM 1596 C C . GLN A 1 205 ? 0.207 6.651 14.961 1.00 95.75 205 GLN A C 1
ATOM 1598 O O . GLN A 1 205 ? 0.776 5.697 14.436 1.00 95.75 205 GLN A O 1
ATOM 1603 N N . ALA A 1 206 ? -0.868 7.231 14.422 1.00 97.81 206 ALA A N 1
ATOM 1604 C CA . ALA A 1 206 ? -1.464 6.860 13.139 1.00 97.81 206 ALA A CA 1
ATOM 1605 C C . ALA A 1 206 ? -1.026 7.790 11.985 1.00 97.81 206 ALA A C 1
ATOM 1607 O O . ALA A 1 206 ? -1.696 7.875 10.951 1.00 97.81 206 ALA A O 1
ATOM 1608 N N 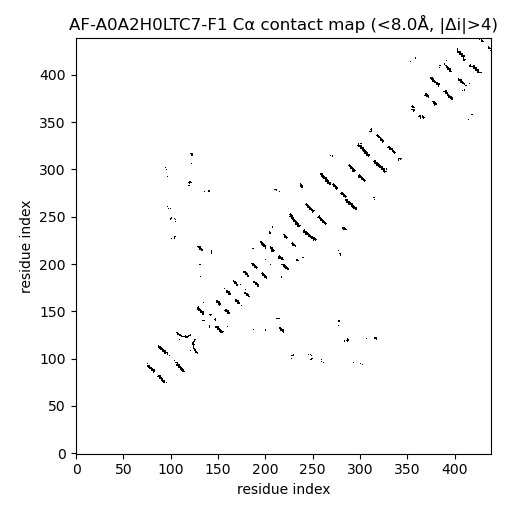. ARG A 1 207 ? 0.098 8.507 12.143 1.00 97.25 207 ARG A N 1
ATOM 1609 C CA . ARG A 1 207 ? 0.684 9.380 11.116 1.00 97.25 207 ARG A CA 1
ATOM 1610 C C . ARG A 1 207 ? 2.096 8.935 10.754 1.00 97.25 207 ARG A C 1
ATOM 1612 O O . ARG A 1 207 ? 2.970 8.837 11.611 1.00 97.25 207 ARG A O 1
ATOM 1619 N N . SER A 1 208 ? 2.352 8.720 9.468 1.00 95.69 208 SER A N 1
ATOM 1620 C CA . SER A 1 208 ? 3.723 8.663 8.956 1.00 95.69 208 SER A CA 1
ATOM 1621 C C . SER A 1 208 ? 4.224 10.097 8.806 1.00 95.69 208 SER A C 1
ATOM 1623 O O . SER A 1 208 ? 3.841 10.807 7.873 1.00 95.69 208 SER A O 1
ATOM 1625 N N . GLU A 1 209 ? 5.030 10.537 9.766 1.00 94.69 209 GLU A N 1
ATOM 1626 C CA . GLU A 1 209 ? 5.596 11.882 9.837 1.00 94.69 209 GLU A CA 1
ATOM 1627 C C . GLU A 1 209 ? 7.119 11.834 9.697 1.00 94.69 209 GLU A C 1
ATOM 1629 O O . GLU A 1 209 ? 7.786 10.911 10.166 1.00 94.69 209 GLU A O 1
ATOM 1634 N N . ASN A 1 210 ? 7.674 12.833 9.017 1.00 94.38 210 ASN A N 1
ATOM 1635 C CA . ASN A 1 210 ? 9.110 13.010 8.839 1.00 94.38 210 ASN A CA 1
ATOM 1636 C C . ASN A 1 210 ? 9.496 14.485 9.084 1.00 94.38 210 ASN A C 1
ATOM 1638 O O . ASN A 1 210 ? 8.614 15.299 9.353 1.00 94.38 210 ASN A O 1
ATOM 1642 N N . PRO A 1 211 ? 10.786 14.874 8.992 1.00 95.44 211 PRO A N 1
ATOM 1643 C CA . PRO A 1 211 ? 11.214 16.247 9.286 1.00 95.44 211 PRO A CA 1
ATOM 1644 C C . PRO A 1 211 ? 10.549 17.354 8.451 1.00 95.44 211 PRO A C 1
ATOM 1646 O O . PRO A 1 211 ? 10.638 18.520 8.826 1.00 95.44 211 PRO A O 1
ATOM 1649 N N . HIS A 1 212 ? 9.912 17.018 7.326 1.00 95.81 212 HIS A N 1
ATOM 1650 C CA . HIS A 1 212 ? 9.190 17.966 6.477 1.00 95.81 212 HIS A CA 1
ATOM 1651 C C . HIS A 1 212 ? 7.690 18.043 6.803 1.00 95.81 212 HIS A C 1
ATOM 1653 O O . HIS A 1 212 ? 7.036 19.006 6.413 1.00 95.81 212 HIS A O 1
ATOM 1659 N N . GLY A 1 213 ? 7.148 17.069 7.539 1.00 96.38 213 GLY A N 1
ATOM 1660 C CA . GLY A 1 213 ? 5.760 17.021 7.993 1.00 96.38 213 GLY A CA 1
ATOM 1661 C C . GLY A 1 213 ? 5.119 15.646 7.806 1.00 96.38 213 GLY A C 1
ATOM 1662 O O . GLY A 1 213 ? 5.789 14.634 7.590 1.00 96.38 213 GLY A O 1
ATOM 1663 N N . ILE A 1 214 ? 3.787 15.605 7.887 1.00 97.50 214 ILE A N 1
ATOM 1664 C CA . ILE A 1 214 ? 3.013 14.365 7.742 1.00 97.50 214 ILE A CA 1
ATOM 1665 C C . ILE A 1 214 ? 2.911 13.991 6.264 1.00 97.50 214 ILE A C 1
ATOM 1667 O O . ILE A 1 214 ? 2.409 14.770 5.446 1.00 97.50 214 ILE A O 1
ATOM 1671 N N . PHE A 1 215 ? 3.376 12.789 5.934 1.00 97.75 215 PHE A N 1
ATOM 1672 C CA . PHE A 1 215 ? 3.256 12.186 4.612 1.00 97.75 215 PHE A CA 1
ATOM 1673 C C . PHE A 1 215 ? 1.934 11.423 4.460 1.00 97.75 215 PHE A C 1
ATOM 1675 O O . PHE A 1 215 ? 1.245 11.581 3.449 1.00 97.75 215 PHE A O 1
ATOM 1682 N N . CYS A 1 216 ? 1.572 10.619 5.464 1.00 97.56 216 CYS A N 1
ATOM 1683 C CA . CYS A 1 216 ? 0.414 9.727 5.426 1.00 97.56 216 CYS A CA 1
ATOM 1684 C C . CYS A 1 216 ? -0.361 9.746 6.751 1.00 97.56 216 CYS A C 1
ATOM 1686 O O . CYS A 1 216 ? 0.232 9.642 7.822 1.00 97.56 216 CYS A O 1
ATOM 1688 N N . TRP A 1 217 ? -1.686 9.834 6.655 1.00 98.50 217 TRP A N 1
ATOM 1689 C CA . TRP A 1 217 ? -2.659 9.625 7.722 1.00 98.50 217 TRP A CA 1
ATOM 1690 C C . TRP A 1 217 ? -3.260 8.231 7.541 1.00 98.50 217 TRP A C 1
ATOM 1692 O O . TRP A 1 217 ? -4.036 7.992 6.613 1.00 98.50 217 TRP A O 1
ATOM 1702 N N . CYS A 1 218 ? -2.876 7.290 8.395 1.00 98.06 218 CYS A N 1
ATOM 1703 C CA . CYS A 1 218 ? -3.361 5.917 8.337 1.00 98.06 218 CYS A CA 1
ATOM 1704 C C . CYS A 1 218 ? -4.737 5.801 9.001 1.00 98.06 218 CYS A C 1
ATOM 1706 O O . CYS A 1 218 ? -5.067 6.588 9.890 1.00 98.06 218 CYS A O 1
ATOM 1708 N N . LEU A 1 219 ? -5.552 4.836 8.558 1.00 98.38 219 LEU A N 1
ATOM 1709 C CA . LEU A 1 219 ? -6.859 4.567 9.159 1.00 98.38 219 LEU A CA 1
ATOM 1710 C C . LEU A 1 219 ? -6.667 4.244 10.636 1.00 98.38 219 LEU A C 1
ATOM 1712 O O . LEU A 1 219 ? -5.944 3.313 10.959 1.00 98.38 219 LEU A O 1
ATOM 1716 N N . GLU A 1 220 ? -7.302 4.997 11.516 1.00 98.31 220 GLU A N 1
ATOM 1717 C CA . GLU A 1 220 ? -7.136 4.866 12.962 1.00 98.31 220 GLU A CA 1
ATOM 1718 C C . GLU A 1 220 ? -8.391 4.302 13.615 1.00 98.31 220 GLU A C 1
ATOM 1720 O O . GLU A 1 220 ? -8.301 3.443 14.490 1.00 98.31 220 GLU A O 1
ATOM 1725 N N . LYS A 1 221 ? -9.570 4.736 13.156 1.00 98.06 221 LYS A N 1
ATOM 1726 C CA . LYS A 1 221 ? -10.848 4.297 13.715 1.00 98.06 221 LYS A CA 1
ATOM 1727 C C . LYS A 1 221 ? -11.938 4.200 12.656 1.00 98.06 221 LYS A C 1
ATOM 1729 O O . LYS A 1 221 ? -12.029 5.045 11.771 1.00 98.06 221 LYS A O 1
ATOM 1734 N N . VAL A 1 222 ? -12.799 3.198 12.785 1.00 97.69 222 VAL A N 1
ATOM 1735 C CA . VAL A 1 222 ? -14.082 3.093 12.080 1.00 97.69 222 VAL A CA 1
ATOM 1736 C C . VAL A 1 222 ? -15.185 3.066 13.127 1.00 97.69 222 VAL A C 1
ATOM 1738 O O . VAL A 1 222 ? -15.099 2.270 14.059 1.00 97.69 222 VAL A O 1
ATOM 1741 N N . LYS A 1 223 ? -16.205 3.916 12.989 1.00 97.06 223 LYS A N 1
ATOM 1742 C CA . LYS A 1 223 ? -17.358 3.990 13.896 1.00 97.06 223 LYS A CA 1
ATOM 1743 C C . LYS A 1 223 ? -18.657 4.011 13.095 1.00 97.06 223 LYS A C 1
ATOM 1745 O O . LYS A 1 223 ? -18.827 4.868 12.229 1.00 97.06 223 LYS A O 1
ATOM 1750 N N . ASP A 1 224 ? -19.566 3.084 13.384 1.00 95.88 224 ASP A N 1
ATOM 1751 C CA . ASP A 1 224 ? -20.915 3.101 12.805 1.00 95.88 224 ASP A CA 1
ATOM 1752 C C . ASP A 1 224 ? -21.868 4.042 13.573 1.00 95.88 224 ASP A C 1
ATOM 1754 O O . ASP A 1 224 ? -21.548 4.562 14.645 1.00 95.88 224 ASP A O 1
ATOM 1758 N N . LEU A 1 225 ? -23.082 4.239 13.046 1.00 95.69 225 LEU A N 1
ATOM 1759 C CA . LEU A 1 225 ? -24.126 5.064 13.678 1.00 95.69 225 LEU A CA 1
ATOM 1760 C C . LEU A 1 225 ? -24.641 4.521 15.024 1.00 95.69 225 LEU A C 1
ATOM 1762 O O . LEU A 1 225 ? -25.406 5.199 15.704 1.00 95.69 225 LEU A O 1
ATOM 1766 N N . PHE A 1 226 ? -24.278 3.291 15.390 1.00 95.81 226 PHE A N 1
ATOM 1767 C CA . PHE A 1 226 ? -24.702 2.626 16.621 1.00 95.81 226 PHE A CA 1
ATOM 1768 C C . PHE A 1 226 ? -23.580 2.549 17.662 1.00 95.81 226 PHE A C 1
ATOM 1770 O O . PHE A 1 226 ? -23.717 1.835 18.661 1.00 95.81 226 PHE A O 1
ATOM 1777 N N . GLY A 1 227 ? -22.468 3.238 17.409 1.00 96.44 227 GLY A N 1
ATOM 1778 C CA . GLY A 1 227 ? -21.331 3.323 18.307 1.00 96.44 227 GLY A CA 1
ATOM 1779 C C . GLY A 1 227 ? -20.383 2.132 18.251 1.00 96.44 227 GLY A C 1
ATOM 1780 O O . GLY A 1 227 ? -19.438 2.109 19.035 1.00 96.44 227 GLY A O 1
ATOM 1781 N N . ASN A 1 228 ? -20.591 1.142 17.375 1.00 97.12 228 ASN A N 1
ATOM 1782 C CA . ASN A 1 228 ? -19.660 0.021 17.248 1.00 97.12 228 ASN A CA 1
ATOM 1783 C C . ASN A 1 228 ? -18.371 0.494 16.575 1.00 97.12 228 ASN A C 1
ATOM 1785 O O . ASN A 1 228 ? -18.430 1.223 15.581 1.00 97.12 228 ASN A O 1
ATOM 1789 N N . THR A 1 229 ? -17.222 0.071 17.106 1.00 97.31 229 THR A N 1
ATOM 1790 C CA . THR A 1 229 ? -15.917 0.566 16.653 1.00 97.31 229 THR A CA 1
ATOM 1791 C C . THR A 1 229 ? -14.942 -0.530 16.224 1.00 97.31 229 THR A C 1
ATOM 1793 O O . THR A 1 229 ? -14.996 -1.675 16.685 1.00 97.31 229 THR A O 1
ATOM 1796 N N . ILE A 1 230 ? -14.048 -0.145 15.312 1.00 97.94 230 ILE A N 1
ATOM 1797 C CA . ILE A 1 230 ? -12.803 -0.837 14.966 1.00 97.94 230 ILE A CA 1
ATOM 1798 C C . ILE A 1 230 ? -11.675 0.181 15.120 1.00 97.94 230 ILE A C 1
ATOM 1800 O O . ILE A 1 230 ? -11.773 1.267 14.553 1.00 97.94 230 ILE A O 1
ATOM 1804 N N . GLU A 1 231 ? -10.613 -0.168 15.830 1.00 98.25 231 GLU A N 1
ATOM 1805 C CA . GLU A 1 231 ? -9.446 0.684 16.064 1.00 98.25 231 GLU A CA 1
ATOM 1806 C C . GLU A 1 231 ? -8.177 0.013 15.539 1.00 98.25 231 GLU A C 1
ATOM 1808 O O . GLU A 1 231 ? -8.026 -1.207 15.611 1.00 98.25 231 GLU A O 1
ATOM 1813 N N . TYR A 1 232 ? -7.271 0.814 14.987 1.00 98.44 232 TYR A N 1
ATOM 1814 C CA . TYR A 1 232 ? -6.065 0.361 14.303 1.00 98.44 232 TYR A CA 1
ATOM 1815 C C . TYR A 1 232 ? -4.843 0.978 14.976 1.00 98.44 232 TYR A C 1
ATOM 1817 O O . TYR A 1 232 ? -4.722 2.197 15.081 1.00 98.44 232 TYR A O 1
ATOM 1825 N N . ALA A 1 233 ? -3.914 0.128 15.396 1.00 98.31 233 ALA A N 1
ATOM 1826 C CA . ALA A 1 233 ? -2.661 0.524 16.011 1.00 98.31 233 ALA A CA 1
ATOM 1827 C C . ALA A 1 233 ? -1.479 0.189 15.099 1.00 98.31 233 ALA A C 1
ATOM 1829 O O . ALA A 1 233 ? -1.441 -0.858 14.441 1.00 98.31 233 ALA A O 1
ATOM 1830 N N . TYR A 1 234 ? -0.487 1.074 15.109 1.00 98.25 234 TYR A N 1
ATOM 1831 C CA . TYR A 1 234 ? 0.680 1.022 14.238 1.00 98.25 234 TYR A CA 1
ATOM 1832 C C . TYR A 1 234 ? 1.974 1.042 15.048 1.00 98.25 234 TYR A C 1
ATOM 1834 O O . TYR A 1 234 ? 2.038 1.587 16.149 1.00 98.25 234 TYR A O 1
ATOM 1842 N N . THR A 1 235 ? 3.025 0.471 14.470 1.00 96.56 235 THR A N 1
ATOM 1843 C CA . THR A 1 235 ? 4.402 0.591 14.950 1.00 96.56 235 THR A CA 1
ATOM 1844 C C . THR A 1 235 ? 5.273 1.184 13.851 1.00 96.56 235 THR A C 1
ATOM 1846 O O . THR A 1 235 ? 5.031 0.948 12.667 1.00 96.56 235 THR A O 1
ATOM 1849 N N . MET A 1 236 ? 6.300 1.941 14.232 1.00 95.44 236 MET A N 1
ATOM 1850 C CA . MET A 1 236 ? 7.230 2.562 13.291 1.00 95.44 236 MET A CA 1
ATOM 1851 C C . MET A 1 236 ? 8.630 1.962 13.447 1.00 95.44 236 MET A C 1
ATOM 1853 O O . MET A 1 236 ? 9.108 1.802 14.568 1.00 95.44 236 MET A O 1
ATOM 1857 N N . ASP A 1 237 ? 9.290 1.655 12.332 1.00 97.12 237 ASP A N 1
ATOM 1858 C CA . ASP A 1 237 ? 10.704 1.266 12.291 1.00 97.12 237 ASP A CA 1
ATOM 1859 C C . ASP A 1 237 ? 11.390 1.994 11.135 1.00 97.12 237 ASP A C 1
ATOM 1861 O O . ASP A 1 237 ? 10.964 1.889 9.989 1.00 97.12 237 ASP A O 1
ATOM 1865 N N . GLN A 1 238 ? 12.438 2.765 11.438 1.00 96.44 238 GLN A N 1
ATOM 1866 C CA . GLN A 1 238 ? 13.260 3.464 10.437 1.00 96.44 238 GLN A CA 1
ATOM 1867 C C . GLN A 1 238 ? 12.451 4.291 9.410 1.00 96.44 238 GLN A C 1
ATOM 1869 O O . GLN A 1 238 ? 12.768 4.322 8.216 1.00 96.44 238 GLN A O 1
ATOM 1874 N N . GLY A 1 239 ? 11.401 4.965 9.892 1.00 94.69 239 GLY A N 1
ATOM 1875 C CA . GLY A 1 239 ? 10.492 5.803 9.103 1.00 94.69 239 GLY A CA 1
ATOM 1876 C C . GLY A 1 239 ? 9.355 5.047 8.406 1.00 94.69 239 GLY A C 1
ATOM 1877 O O . GLY A 1 239 ? 8.425 5.686 7.924 1.00 94.69 239 GLY A O 1
ATOM 1878 N N . GLU A 1 240 ? 9.401 3.713 8.364 1.00 96.25 240 GLU A N 1
ATOM 1879 C CA . GLU A 1 240 ? 8.334 2.884 7.801 1.00 96.25 240 GLU A CA 1
ATOM 1880 C C . GLU A 1 240 ? 7.277 2.600 8.870 1.00 96.25 240 GLU A C 1
ATOM 1882 O O . GLU A 1 240 ? 7.604 2.271 10.015 1.00 96.25 240 GLU A O 1
ATOM 1887 N N . MET A 1 241 ? 6.006 2.719 8.492 1.00 95.56 241 MET A N 1
ATOM 1888 C CA . MET A 1 241 ? 4.869 2.434 9.361 1.00 95.56 241 MET A CA 1
ATOM 1889 C C . MET A 1 241 ? 4.278 1.062 9.037 1.00 95.56 241 MET A C 1
ATOM 1891 O O . MET A 1 241 ? 3.963 0.766 7.888 1.00 95.56 241 MET A O 1
ATOM 1895 N N . TYR A 1 242 ? 4.077 0.245 10.068 1.00 97.19 242 TYR A N 1
ATOM 1896 C CA . TYR A 1 242 ? 3.497 -1.090 9.967 1.00 97.19 242 TYR A CA 1
ATOM 1897 C C . TYR A 1 242 ? 2.245 -1.154 10.828 1.00 97.19 242 TYR A C 1
ATOM 1899 O O . TYR A 1 242 ? 2.267 -0.726 11.985 1.00 97.19 242 TYR A O 1
ATOM 1907 N N . VAL A 1 243 ? 1.160 -1.725 10.303 1.00 97.50 243 VAL A N 1
ATOM 1908 C CA . VAL A 1 243 ? 0.034 -2.087 11.167 1.00 97.50 243 VAL A CA 1
ATOM 1909 C C . VAL A 1 243 ? 0.513 -3.134 12.168 1.00 97.50 243 VAL A C 1
ATOM 1911 O O . VAL A 1 243 ? 1.144 -4.123 11.801 1.00 97.50 243 VAL A O 1
ATOM 1914 N N . GLN A 1 244 ? 0.241 -2.889 13.443 1.00 98.06 244 GLN A N 1
ATOM 1915 C CA . GLN A 1 244 ? 0.598 -3.777 14.541 1.00 98.06 244 GLN A CA 1
ATOM 1916 C C . GLN A 1 244 ? -0.614 -4.588 14.991 1.00 98.06 244 GLN A C 1
ATOM 1918 O O . GLN A 1 244 ? -0.506 -5.789 15.245 1.00 98.06 244 GLN A O 1
ATOM 1923 N N . ARG A 1 245 ? -1.773 -3.933 15.111 1.00 98.25 245 ARG A N 1
ATOM 1924 C CA . ARG A 1 245 ? -2.958 -4.526 15.727 1.00 98.25 245 ARG A CA 1
ATOM 1925 C C . ARG A 1 245 ? -4.235 -3.841 15.255 1.00 98.25 245 ARG A C 1
ATOM 1927 O O . ARG A 1 245 ? -4.241 -2.638 15.024 1.00 98.25 245 ARG A O 1
ATOM 1934 N N . ILE A 1 246 ? -5.307 -4.613 15.137 1.00 98.56 246 ILE A N 1
ATOM 1935 C CA . ILE A 1 246 ? -6.672 -4.126 14.941 1.00 98.56 246 ILE A CA 1
ATOM 1936 C C . ILE A 1 246 ? -7.508 -4.652 16.096 1.00 98.56 246 ILE A C 1
ATOM 1938 O O . ILE A 1 246 ? -7.592 -5.867 16.275 1.00 98.56 246 ILE A O 1
ATOM 1942 N N . ASP A 1 247 ? -8.142 -3.768 16.848 1.00 98.38 247 ASP A N 1
ATOM 1943 C CA . ASP A 1 247 ? -9.061 -4.106 17.928 1.00 98.38 247 ASP A CA 1
ATOM 1944 C C . ASP A 1 247 ? -10.492 -3.806 17.483 1.00 98.38 247 ASP A C 1
ATOM 1946 O O . ASP A 1 247 ? -10.778 -2.755 16.919 1.00 98.38 247 ASP A O 1
ATOM 1950 N N . TYR A 1 248 ? -11.410 -4.749 17.686 1.00 97.88 248 TYR A N 1
ATOM 1951 C CA . TYR A 1 248 ? -12.795 -4.588 17.248 1.00 97.88 248 TYR A CA 1
ATOM 1952 C C . TYR A 1 248 ? -13.787 -5.289 18.176 1.00 97.88 248 TYR A C 1
ATOM 1954 O O . TYR A 1 248 ? -13.434 -5.888 19.202 1.00 97.88 248 TYR A O 1
ATOM 1962 N N . ASN A 1 249 ? -15.064 -5.206 17.797 1.00 96.94 249 ASN A N 1
ATOM 1963 C CA . ASN A 1 249 ? -16.204 -5.683 18.576 1.00 96.94 249 ASN A CA 1
ATOM 1964 C C . ASN A 1 249 ? -16.460 -4.872 19.868 1.00 96.94 249 ASN A C 1
ATOM 1966 O O . ASN A 1 249 ? -17.130 -5.352 20.790 1.00 96.94 249 ASN A O 1
ATOM 1970 N N . SER A 1 250 ? -15.933 -3.649 19.921 1.00 96.50 250 SER A N 1
ATOM 1971 C CA . SER A 1 250 ? -16.192 -2.619 20.929 1.00 96.50 250 SER A CA 1
ATOM 1972 C C . SER A 1 250 ? -17.448 -1.809 20.603 1.00 96.50 250 SER A C 1
ATOM 1974 O O . SER A 1 250 ? -17.973 -1.855 19.488 1.00 96.50 250 SER A O 1
ATOM 1976 N N . ASN A 1 251 ? -17.941 -1.063 21.592 1.00 97.25 251 ASN A N 1
ATOM 1977 C CA . ASN A 1 251 ? -18.978 -0.054 21.407 1.00 97.25 251 ASN A CA 1
ATOM 1978 C C . ASN A 1 251 ? -18.657 1.176 22.266 1.00 97.25 251 ASN A C 1
ATOM 1980 O O . ASN A 1 251 ? -18.697 1.093 23.492 1.00 97.25 251 ASN A O 1
ATOM 1984 N N . GLU A 1 252 ? -18.330 2.292 21.621 1.00 95.62 252 GLU A N 1
ATOM 1985 C CA . GLU A 1 252 ? -17.898 3.532 22.274 1.00 95.62 252 GLU A CA 1
ATOM 1986 C C . GLU A 1 252 ? -19.048 4.175 23.066 1.00 95.62 252 GLU A C 1
ATOM 1988 O O . GLU A 1 252 ? -18.872 4.544 24.223 1.00 95.62 252 GLU A O 1
ATOM 1993 N N . ASP A 1 253 ? -20.258 4.212 22.500 1.00 96.12 253 ASP A N 1
ATOM 1994 C CA . ASP A 1 253 ? -21.420 4.876 23.113 1.00 96.12 253 ASP A CA 1
ATOM 1995 C C . ASP A 1 253 ? -21.914 4.158 24.385 1.00 96.12 253 ASP A C 1
ATOM 1997 O O . ASP A 1 253 ? -22.519 4.770 25.265 1.00 96.12 253 ASP A O 1
ATOM 2001 N N . GLN A 1 254 ? -21.667 2.848 24.487 1.00 96.25 254 GLN A N 1
ATOM 2002 C CA . GLN A 1 254 ? -21.987 2.009 25.649 1.00 96.25 254 GLN A CA 1
ATOM 2003 C C . GLN A 1 254 ? -20.758 1.678 26.513 1.00 96.25 254 GLN A C 1
ATOM 2005 O O . GLN A 1 254 ? -20.886 0.939 27.489 1.00 96.25 254 GLN A O 1
ATOM 2010 N N . ASN A 1 255 ? -19.571 2.197 26.175 1.00 94.81 255 ASN A N 1
ATOM 2011 C CA . ASN A 1 255 ? -18.294 1.883 26.829 1.00 94.81 255 ASN A CA 1
ATOM 2012 C C . ASN A 1 255 ? -17.957 0.376 26.884 1.00 94.81 255 ASN A C 1
ATOM 2014 O O . ASN A 1 255 ? -17.357 -0.111 27.845 1.00 94.81 255 ASN A O 1
ATOM 2018 N N . PHE A 1 256 ? -18.336 -0.393 25.860 1.00 95.94 256 PHE A N 1
ATOM 2019 C CA . PHE A 1 256 ? -17.888 -1.777 25.724 1.00 95.94 256 PHE A CA 1
ATOM 2020 C C . PHE A 1 256 ? -16.496 -1.822 25.102 1.00 95.94 256 PHE A C 1
ATOM 2022 O O . PHE A 1 256 ? -16.300 -1.392 23.966 1.00 95.94 256 PHE A O 1
ATOM 2029 N N . LEU A 1 257 ? -15.551 -2.405 25.837 1.00 95.81 257 LEU A N 1
ATOM 2030 C CA . LEU A 1 257 ? -14.193 -2.634 25.356 1.00 95.81 257 LEU A CA 1
ATOM 2031 C C . LEU A 1 257 ? -14.168 -3.635 24.196 1.00 95.81 257 LEU A C 1
ATOM 2033 O O . LEU A 1 257 ? -15.074 -4.465 24.036 1.00 95.81 257 LEU A O 1
ATOM 2037 N N . SER A 1 258 ? -13.105 -3.561 23.398 1.00 96.94 258 SER A N 1
ATOM 2038 C CA . SER A 1 258 ? -12.853 -4.527 22.339 1.00 96.94 258 SER A CA 1
ATOM 2039 C C . SER A 1 258 ? -12.684 -5.917 22.945 1.00 96.94 258 SER A C 1
ATOM 2041 O O . SER A 1 258 ? -12.153 -6.111 24.040 1.00 96.94 258 SER A O 1
ATOM 2043 N N . THR A 1 259 ? -13.194 -6.916 22.238 1.00 97.06 259 THR A N 1
ATOM 2044 C CA . THR A 1 259 ? -13.082 -8.320 22.665 1.00 97.06 259 THR A CA 1
ATOM 2045 C C . THR A 1 259 ? -12.376 -9.164 21.627 1.00 97.06 259 THR A C 1
ATOM 2047 O O . THR A 1 259 ? -12.038 -10.303 21.917 1.00 97.06 259 THR A O 1
ATOM 2050 N N . HIS A 1 260 ? -12.182 -8.645 20.420 1.00 97.62 260 HIS A N 1
ATOM 2051 C CA . HIS A 1 260 ? -11.521 -9.353 19.343 1.00 97.62 260 HIS A CA 1
ATOM 2052 C C . HIS A 1 260 ? -10.338 -8.531 18.853 1.00 97.62 260 HIS A C 1
ATOM 2054 O O . HIS A 1 260 ? -10.414 -7.302 18.823 1.00 97.62 260 HIS A O 1
ATOM 2060 N N . SER A 1 261 ? -9.273 -9.215 18.443 1.00 98.38 261 SER A N 1
ATOM 2061 C CA . SER A 1 261 ? -8.109 -8.565 17.853 1.00 98.38 261 SER A CA 1
ATOM 2062 C C . SER A 1 261 ? -7.561 -9.324 16.650 1.00 98.38 261 SER A C 1
ATOM 2064 O O . SER A 1 261 ? -7.707 -10.544 16.535 1.00 98.38 261 SER A O 1
ATOM 2066 N N . VAL A 1 262 ? -6.930 -8.583 15.743 1.00 98.62 262 VAL A N 1
ATOM 2067 C CA . VAL A 1 262 ? -6.058 -9.100 14.685 1.00 98.62 262 VAL A CA 1
ATOM 2068 C C . VAL A 1 262 ? -4.674 -8.507 14.919 1.00 98.62 262 VAL A C 1
ATOM 2070 O O . VAL A 1 262 ? -4.529 -7.291 14.950 1.00 98.62 262 VAL A O 1
ATOM 2073 N N . GLU A 1 263 ? -3.667 -9.343 15.123 1.00 98.62 263 GLU A N 1
ATOM 2074 C CA . GLU A 1 263 ? -2.304 -8.940 15.476 1.00 98.62 263 GLU A CA 1
ATOM 2075 C C . GLU A 1 263 ? -1.332 -9.339 14.365 1.00 98.62 263 GLU A C 1
ATOM 2077 O O . GLU A 1 263 ? -1.382 -10.463 13.863 1.00 98.62 263 GLU A O 1
ATOM 2082 N N . PHE A 1 264 ? -0.443 -8.419 13.995 1.00 98.62 264 PHE A N 1
ATOM 2083 C CA . PHE A 1 264 ? 0.521 -8.581 12.910 1.00 98.62 264 PHE A CA 1
ATOM 2084 C C . PHE A 1 264 ? 1.923 -8.721 13.494 1.00 98.62 264 PHE A C 1
ATOM 2086 O O . PHE A 1 264 ? 2.476 -7.787 14.075 1.00 98.62 264 PHE A O 1
ATOM 2093 N N . ILE A 1 265 ? 2.503 -9.908 13.350 1.00 98.56 265 ILE A N 1
ATOM 2094 C CA . ILE A 1 265 ? 3.824 -10.223 13.884 1.00 98.56 265 ILE A CA 1
ATOM 2095 C C . ILE A 1 265 ? 4.855 -10.040 12.780 1.00 98.56 265 ILE A C 1
ATOM 2097 O O . ILE A 1 265 ? 4.760 -10.641 11.707 1.00 98.56 265 ILE A O 1
ATOM 2101 N N . LEU A 1 266 ? 5.855 -9.211 13.057 1.00 98.50 266 LEU A N 1
ATOM 2102 C CA . LEU A 1 266 ? 6.922 -8.877 12.125 1.00 98.50 266 LEU A CA 1
ATOM 2103 C C . LEU A 1 266 ? 8.194 -9.681 12.413 1.00 98.50 266 LEU A C 1
ATOM 2105 O O . LEU A 1 266 ? 8.468 -10.064 13.549 1.00 98.50 266 LEU A O 1
ATOM 2109 N N . GLU A 1 267 ? 9.009 -9.869 11.383 1.00 98.31 267 GLU A N 1
ATOM 2110 C CA . GLU A 1 267 ? 10.391 -10.334 11.489 1.00 98.31 267 GLU A CA 1
ATOM 2111 C C . GLU A 1 267 ? 11.333 -9.452 10.667 1.00 98.31 267 GLU A C 1
ATOM 2113 O O . GLU A 1 267 ? 10.897 -8.713 9.781 1.00 98.31 267 GLU A O 1
ATOM 2118 N N . ASP A 1 268 ? 12.631 -9.525 10.958 1.00 97.94 268 ASP A N 1
ATOM 2119 C CA . ASP A 1 268 ? 13.650 -8.917 10.107 1.00 97.94 268 ASP A CA 1
ATOM 2120 C C . ASP A 1 268 ? 13.675 -9.580 8.732 1.00 97.94 268 ASP A C 1
ATOM 2122 O O . ASP A 1 268 ? 13.573 -10.802 8.600 1.00 97.94 268 ASP A O 1
ATOM 2126 N N . ARG A 1 269 ? 13.854 -8.764 7.694 1.00 96.25 269 ARG A N 1
ATOM 2127 C CA . ARG A 1 269 ? 14.093 -9.250 6.334 1.00 96.25 269 ARG A CA 1
ATOM 2128 C C . ARG A 1 269 ? 15.561 -9.063 5.965 1.00 96.25 269 ARG A C 1
ATOM 2130 O O . ARG A 1 269 ? 16.165 -8.046 6.290 1.00 96.25 269 ARG A O 1
ATOM 2137 N N . SER A 1 270 ? 16.131 -10.011 5.229 1.00 94.44 270 SER A N 1
ATOM 2138 C CA . SER A 1 270 ? 17.518 -9.912 4.752 1.00 94.44 270 SER A CA 1
ATOM 2139 C C . SER A 1 270 ? 17.689 -8.977 3.548 1.00 94.44 270 SER A C 1
ATOM 2141 O O . SER A 1 270 ? 18.810 -8.617 3.209 1.00 94.44 270 SER A O 1
ATOM 2143 N N . ASP A 1 271 ? 16.592 -8.591 2.896 1.00 96.00 271 ASP A N 1
ATOM 2144 C CA . ASP A 1 271 ? 16.548 -7.746 1.699 1.00 96.00 271 ASP A CA 1
ATOM 2145 C C . ASP A 1 271 ? 15.937 -6.367 1.999 1.00 96.00 271 ASP A C 1
ATOM 2147 O O . ASP A 1 271 ? 15.035 -5.901 1.299 1.00 96.00 271 ASP A O 1
ATOM 2151 N N . ALA A 1 272 ? 16.382 -5.732 3.088 1.00 97.06 272 ALA A N 1
ATOM 2152 C CA . ALA A 1 272 ? 15.922 -4.397 3.453 1.00 97.06 272 ALA A CA 1
ATOM 2153 C C . ALA A 1 272 ? 16.187 -3.402 2.312 1.00 97.06 272 ALA A C 1
ATOM 2155 O O . ALA A 1 272 ? 17.259 -3.388 1.704 1.00 97.06 272 ALA A O 1
ATOM 2156 N N . PHE A 1 273 ? 15.206 -2.551 2.029 1.00 96.62 273 PHE A N 1
ATOM 2157 C CA . PHE A 1 273 ? 15.298 -1.525 0.994 1.00 96.62 273 PHE A CA 1
ATOM 2158 C C . PHE A 1 273 ? 14.781 -0.197 1.531 1.00 96.62 273 PHE A C 1
ATOM 2160 O O . PHE A 1 273 ? 14.070 -0.149 2.534 1.00 96.62 273 PHE A O 1
ATOM 2167 N N . PHE A 1 274 ? 15.152 0.894 0.869 1.00 97.31 274 PHE A N 1
ATOM 2168 C CA . PHE A 1 274 ? 14.744 2.231 1.273 1.00 97.31 274 PHE A CA 1
ATOM 2169 C C . PHE A 1 274 ? 14.221 3.045 0.095 1.00 97.31 274 PHE A C 1
ATOM 2171 O O . PHE A 1 274 ? 14.478 2.738 -1.070 1.00 97.31 274 PHE A O 1
ATOM 2178 N N . SER A 1 275 ? 13.506 4.114 0.422 1.00 96.25 275 SER A N 1
ATOM 2179 C CA . SER A 1 275 ? 13.000 5.099 -0.523 1.00 96.25 275 SER A CA 1
ATOM 2180 C C . SER A 1 275 ? 13.167 6.508 0.040 1.00 96.25 275 SER A C 1
ATOM 2182 O O . SER A 1 275 ? 13.157 6.703 1.252 1.00 96.25 275 SER A O 1
ATOM 2184 N N . TYR A 1 276 ? 13.302 7.483 -0.858 1.00 97.00 276 TYR A N 1
ATOM 2185 C CA . TYR A 1 276 ? 13.253 8.920 -0.559 1.00 97.00 276 TYR A CA 1
ATOM 2186 C C . TYR A 1 276 ? 12.018 9.580 -1.177 1.00 97.00 276 TYR A C 1
ATOM 2188 O O . TYR A 1 276 ? 11.942 10.801 -1.262 1.00 97.00 276 TYR A O 1
ATOM 2196 N N . ILE A 1 277 ? 11.047 8.791 -1.651 1.00 95.25 277 ILE A N 1
ATOM 2197 C CA . ILE A 1 277 ? 9.874 9.327 -2.354 1.00 95.25 277 ILE A CA 1
ATOM 2198 C C . ILE A 1 277 ? 9.009 10.227 -1.457 1.00 95.25 277 ILE A C 1
ATOM 2200 O O . ILE A 1 277 ? 8.304 11.100 -1.950 1.00 95.25 277 ILE A O 1
ATOM 2204 N N . THR A 1 278 ? 9.111 10.051 -0.138 1.00 96.38 278 THR A N 1
ATOM 2205 C CA . THR A 1 278 ? 8.481 10.914 0.864 1.00 96.38 278 THR A CA 1
ATOM 2206 C C . THR A 1 278 ? 9.316 12.169 1.150 1.00 96.38 278 THR A C 1
ATOM 2208 O O . THR A 1 278 ? 8.925 12.983 1.963 1.00 96.38 278 THR A O 1
ATOM 2211 N N . GLY A 1 279 ? 10.485 12.369 0.544 1.00 96.38 279 GLY A N 1
ATOM 2212 C CA . GLY A 1 279 ? 11.404 13.471 0.871 1.00 96.38 279 GLY A CA 1
ATOM 2213 C C . GLY A 1 279 ? 12.330 13.190 2.058 1.00 96.38 279 GLY A C 1
ATOM 2214 O O . GLY A 1 279 ? 13.349 13.856 2.203 1.00 96.38 279 GLY A O 1
ATOM 2215 N N . ALA A 1 280 ? 12.057 12.148 2.845 1.00 96.62 280 ALA A N 1
ATOM 2216 C CA . ALA A 1 280 ? 12.961 11.620 3.861 1.00 96.62 280 ALA A CA 1
ATOM 2217 C C . ALA A 1 280 ? 13.269 10.142 3.586 1.00 96.62 280 ALA A C 1
ATOM 2219 O O . ALA A 1 280 ? 12.520 9.457 2.890 1.00 96.62 280 ALA A O 1
ATOM 2220 N N . LYS A 1 281 ? 14.381 9.635 4.132 1.00 97.56 281 LYS A N 1
ATOM 2221 C CA . LYS A 1 281 ? 14.725 8.215 4.001 1.00 97.56 281 LYS A CA 1
ATOM 2222 C C . LYS A 1 281 ? 13.746 7.372 4.818 1.00 97.56 281 LYS A C 1
ATOM 2224 O O . LYS A 1 281 ? 13.714 7.495 6.038 1.00 97.56 281 LYS A O 1
ATOM 2229 N N . VAL A 1 282 ? 13.034 6.473 4.152 1.00 97.88 282 VAL A N 1
ATOM 2230 C CA . VAL A 1 282 ? 12.179 5.452 4.768 1.00 97.88 282 VAL A CA 1
ATOM 2231 C C . VAL A 1 282 ? 12.754 4.085 4.437 1.00 97.88 282 VAL A C 1
ATOM 2233 O O . VAL A 1 282 ? 13.018 3.818 3.264 1.00 97.88 282 VAL A O 1
ATOM 2236 N N . THR A 1 283 ? 12.991 3.242 5.445 1.00 98.06 283 THR A N 1
ATOM 2237 C CA . THR A 1 283 ? 13.563 1.899 5.258 1.00 98.06 283 THR A CA 1
ATOM 2238 C C . THR A 1 283 ? 12.562 0.823 5.655 1.00 98.06 283 THR A C 1
ATOM 2240 O O . THR A 1 283 ? 12.219 0.686 6.826 1.00 98.06 283 THR A O 1
ATOM 2243 N N . THR A 1 284 ? 12.160 -0.010 4.698 1.00 98.06 284 THR A N 1
ATOM 2244 C CA . THR A 1 284 ? 11.383 -1.219 4.975 1.00 98.06 284 THR A CA 1
ATOM 2245 C C . THR A 1 284 ? 12.353 -2.325 5.403 1.00 98.06 284 THR A C 1
ATOM 2247 O O . THR A 1 284 ? 12.897 -3.050 4.567 1.00 98.06 284 THR A O 1
ATOM 2250 N N . ALA A 1 285 ? 12.622 -2.425 6.708 1.00 97.88 285 ALA A N 1
ATOM 2251 C CA . ALA A 1 285 ? 13.542 -3.409 7.296 1.00 97.88 285 ALA A CA 1
ATOM 2252 C C . ALA A 1 285 ? 12.838 -4.627 7.919 1.00 97.88 285 ALA A C 1
ATOM 2254 O O . ALA A 1 285 ? 13.483 -5.633 8.222 1.00 97.88 285 ALA A O 1
ATOM 2255 N N . LYS A 1 286 ? 11.512 -4.568 8.073 1.00 98.31 286 LYS A N 1
ATOM 2256 C CA . LYS A 1 286 ? 10.699 -5.672 8.585 1.00 98.31 286 LYS A CA 1
ATOM 2257 C C . LYS A 1 286 ? 9.810 -6.256 7.489 1.00 98.31 286 LYS A C 1
ATOM 2259 O O . LYS A 1 286 ? 9.502 -5.598 6.491 1.00 98.31 286 LYS A O 1
ATOM 2264 N N . ARG A 1 287 ? 9.390 -7.505 7.676 1.00 98.19 287 ARG A N 1
ATOM 2265 C CA . ARG A 1 287 ? 8.345 -8.153 6.876 1.00 98.19 287 ARG A CA 1
ATOM 2266 C C . ARG A 1 287 ? 7.345 -8.894 7.760 1.00 98.19 287 ARG A C 1
ATOM 2268 O O . ARG A 1 287 ? 7.675 -9.279 8.880 1.00 98.19 287 ARG A O 1
ATOM 2275 N N . LEU A 1 288 ? 6.130 -9.086 7.258 1.00 98.62 288 LEU A N 1
ATOM 2276 C CA . LEU A 1 288 ? 5.060 -9.797 7.949 1.00 98.62 288 LEU A CA 1
ATOM 2277 C C . LEU A 1 288 ? 5.387 -11.285 8.043 1.00 98.62 288 LEU A C 1
ATOM 2279 O O . LEU A 1 288 ? 5.480 -11.963 7.025 1.00 98.62 288 LEU A O 1
ATOM 2283 N N . LYS A 1 289 ? 5.526 -11.799 9.259 1.00 98.56 289 LYS A N 1
ATOM 2284 C CA . LYS A 1 289 ? 5.769 -13.219 9.521 1.00 98.56 289 LYS A CA 1
ATOM 2285 C C . LYS A 1 289 ? 4.470 -13.985 9.719 1.00 98.56 289 LYS A C 1
ATOM 2287 O O . LYS A 1 289 ? 4.305 -15.096 9.222 1.00 98.56 289 LYS A O 1
ATOM 2292 N N . GLU A 1 290 ? 3.570 -13.400 10.499 1.00 98.25 290 GLU A N 1
ATOM 2293 C CA . GLU A 1 290 ? 2.399 -14.102 11.000 1.00 98.25 290 GLU A CA 1
ATOM 2294 C C . GLU A 1 290 ? 1.259 -13.126 11.294 1.00 98.25 290 GLU A C 1
ATOM 2296 O O . GLU A 1 290 ? 1.497 -11.999 11.729 1.00 98.25 290 GLU A O 1
ATOM 2301 N N . ILE A 1 291 ? 0.021 -13.576 11.088 1.00 98.69 291 ILE A N 1
ATOM 2302 C CA . ILE A 1 291 ? -1.185 -12.869 11.529 1.00 98.69 291 ILE A CA 1
ATOM 2303 C C . ILE A 1 291 ? -1.925 -13.744 12.539 1.00 98.69 291 ILE A C 1
ATOM 2305 O O . ILE A 1 291 ? -2.263 -14.888 12.234 1.00 98.69 291 ILE A O 1
ATOM 2309 N N . GLN A 1 292 ? -2.219 -13.207 13.721 1.00 98.56 292 GLN A N 1
ATOM 2310 C CA . GLN A 1 292 ? -3.005 -13.887 14.751 1.00 98.56 292 GLN A CA 1
ATOM 2311 C C . GLN A 1 292 ? -4.370 -13.226 14.902 1.00 98.56 292 GLN A C 1
ATOM 2313 O O . GLN A 1 292 ? -4.465 -12.019 15.090 1.00 98.56 292 GLN A O 1
ATOM 2318 N N . VAL A 1 293 ? -5.433 -14.022 14.883 1.00 98.31 293 VAL A N 1
ATOM 2319 C CA . VAL A 1 293 ? -6.799 -13.564 15.143 1.00 98.31 293 VAL A CA 1
ATOM 2320 C C . VAL A 1 293 ? -7.234 -14.114 16.490 1.00 98.31 293 VAL A C 1
ATOM 2322 O O . VAL A 1 293 ? -7.215 -15.331 16.690 1.00 98.31 293 VAL A O 1
ATOM 2325 N N . LYS A 1 294 ? -7.631 -13.239 17.417 1.00 98.06 294 LYS A N 1
ATOM 2326 C CA . LYS A 1 294 ? -7.981 -13.601 18.795 1.00 98.06 294 LYS A CA 1
ATOM 2327 C C . LYS A 1 294 ? -9.400 -13.181 19.159 1.00 98.06 294 LYS A C 1
ATOM 2329 O O . LYS A 1 294 ? -9.885 -12.136 18.729 1.00 98.06 294 LYS A O 1
ATOM 2334 N N . VAL A 1 295 ? -10.034 -13.992 20.002 1.00 96.88 295 VAL A N 1
ATOM 2335 C CA . VAL A 1 295 ? -11.342 -13.747 20.620 1.00 96.88 295 VAL A CA 1
ATOM 2336 C C . VAL A 1 295 ? -11.178 -13.862 22.127 1.00 96.88 295 VAL A C 1
ATOM 2338 O O . VAL A 1 295 ? -10.732 -14.888 22.632 1.00 96.88 295 VAL A O 1
ATOM 2341 N N . GLN A 1 296 ? -11.502 -12.793 22.848 1.00 95.31 296 GLN A N 1
ATOM 2342 C CA . GLN A 1 296 ? -11.328 -12.661 24.297 1.00 95.31 296 GLN A CA 1
ATOM 2343 C C . GLN A 1 296 ? -9.908 -13.058 24.748 1.00 95.31 296 GLN A C 1
ATOM 2345 O O . GLN A 1 296 ? -9.717 -13.767 25.731 1.00 95.31 296 GLN A O 1
ATOM 2350 N N . GLY A 1 297 ? -8.902 -12.646 23.967 1.00 93.31 297 GLY A N 1
ATOM 2351 C CA . GLY A 1 297 ? -7.487 -12.959 24.194 1.00 93.31 297 GLY A CA 1
ATOM 2352 C C . GLY A 1 297 ? -7.042 -14.366 23.771 1.00 93.31 297 GLY A C 1
ATOM 2353 O O . GLY A 1 297 ? -5.840 -14.608 23.684 1.00 93.31 297 GLY A O 1
ATOM 2354 N N . SER A 1 298 ? -7.966 -15.275 23.452 1.00 96.75 298 SER A N 1
ATOM 2355 C CA . SER A 1 298 ? -7.655 -16.641 23.012 1.00 96.75 298 SER A CA 1
ATOM 2356 C C . SER A 1 298 ? -7.484 -16.720 21.497 1.00 96.75 298 SER A C 1
ATOM 2358 O O . SER A 1 298 ? -8.210 -16.059 20.754 1.00 96.75 298 SER A O 1
ATOM 2360 N N . LEU A 1 299 ? -6.541 -17.540 21.024 1.00 97.12 299 LEU A N 1
ATOM 2361 C CA . LEU A 1 299 ? -6.284 -17.722 19.596 1.00 97.12 299 LEU A CA 1
ATOM 2362 C C . LEU A 1 299 ? -7.488 -18.379 18.909 1.00 97.12 299 LEU A C 1
ATOM 2364 O O . LEU A 1 299 ? -7.950 -19.444 19.308 1.00 97.12 299 LEU A O 1
ATOM 2368 N N . SER A 1 300 ? -7.983 -17.734 17.857 1.00 96.12 300 SER A N 1
ATOM 2369 C CA . SER A 1 300 ? -9.043 -18.256 16.996 1.00 96.12 300 SER A CA 1
ATOM 2370 C C . SER A 1 300 ? -8.470 -18.825 15.704 1.00 96.12 300 SER A C 1
ATOM 2372 O O . SER A 1 300 ? -8.818 -19.939 15.317 1.00 96.12 300 SER A O 1
ATOM 2374 N N . ARG A 1 301 ? -7.583 -18.062 15.054 1.00 96.25 301 ARG A N 1
ATOM 2375 C CA . ARG A 1 301 ? -6.879 -18.459 13.832 1.00 96.25 301 ARG A CA 1
ATOM 2376 C C . ARG A 1 301 ? -5.476 -17.875 13.815 1.00 96.25 301 ARG A C 1
ATOM 2378 O O . ARG A 1 301 ? -5.243 -16.799 14.367 1.00 96.25 301 ARG A O 1
ATOM 2385 N N . LYS A 1 302 ? -4.565 -18.554 13.128 1.00 97.94 302 LYS A N 1
ATOM 2386 C CA . LYS A 1 302 ? -3.202 -18.087 12.866 1.00 97.94 302 LYS A CA 1
ATOM 2387 C C . LYS A 1 302 ? -2.859 -18.277 11.395 1.00 97.94 302 LYS A C 1
ATOM 2389 O O . LYS A 1 302 ? -3.138 -19.337 10.853 1.00 97.94 302 LYS A O 1
ATOM 2394 N N . TYR A 1 303 ? -2.225 -17.294 10.771 1.00 98.31 303 TYR A N 1
ATOM 2395 C CA . TYR A 1 303 ? -1.752 -17.371 9.390 1.00 98.31 303 TYR A CA 1
ATOM 2396 C C . TYR A 1 303 ? -0.233 -17.262 9.383 1.00 98.31 303 TYR A C 1
ATOM 2398 O O . TYR A 1 303 ? 0.298 -16.204 9.712 1.00 98.31 303 TYR A O 1
ATOM 2406 N N . ASN A 1 304 ? 0.457 -18.339 9.013 1.00 98.25 304 ASN A N 1
ATOM 2407 C CA . ASN A 1 304 ? 1.910 -18.355 8.863 1.00 98.25 304 ASN A CA 1
ATOM 2408 C C . ASN A 1 304 ? 2.279 -17.985 7.423 1.00 98.25 304 ASN A C 1
ATOM 2410 O O . ASN A 1 304 ? 1.755 -18.589 6.482 1.00 98.25 304 ASN A O 1
ATOM 2414 N N . LEU A 1 305 ? 3.192 -17.029 7.252 1.00 98.56 305 LEU A N 1
ATOM 2415 C CA . LEU A 1 305 ? 3.721 -16.628 5.952 1.00 98.56 305 LEU A CA 1
ATOM 2416 C C . LEU A 1 305 ? 5.137 -17.191 5.797 1.00 98.56 305 LEU A C 1
ATOM 2418 O O . LEU A 1 305 ? 5.981 -17.006 6.674 1.00 98.56 305 LEU A O 1
ATOM 2422 N N . ALA A 1 306 ? 5.407 -17.872 4.684 1.00 98.25 306 ALA A N 1
ATOM 2423 C CA . ALA A 1 306 ? 6.743 -18.373 4.365 1.00 98.25 306 ALA A CA 1
ATOM 2424 C C . ALA A 1 306 ? 7.309 -17.663 3.139 1.00 98.25 306 ALA A C 1
ATOM 2426 O O . ALA A 1 306 ? 6.592 -17.397 2.171 1.00 98.25 306 ALA A O 1
ATOM 2427 N N . TYR A 1 307 ? 8.612 -17.403 3.174 1.00 98.19 307 TYR A N 1
ATOM 2428 C CA . TYR A 1 307 ? 9.308 -16.642 2.148 1.00 98.19 307 TYR A CA 1
ATOM 2429 C C . TYR A 1 307 ? 10.514 -17.392 1.608 1.00 98.19 307 TYR A C 1
ATOM 2431 O O . TYR A 1 307 ? 11.229 -18.055 2.360 1.00 98.19 307 TYR A O 1
ATOM 2439 N N . GLU A 1 308 ? 10.799 -17.174 0.332 1.00 95.56 308 GLU A N 1
ATOM 2440 C CA . GLU A 1 308 ? 12.105 -17.448 -0.262 1.00 95.56 308 GLU A CA 1
ATOM 2441 C C . GLU A 1 308 ? 12.798 -16.140 -0.659 1.00 95.56 308 GLU A C 1
ATOM 2443 O O . GLU A 1 308 ? 12.163 -15.086 -0.763 1.00 95.56 308 GLU A O 1
ATOM 2448 N N . GLN A 1 309 ? 14.106 -16.213 -0.900 1.00 93.62 309 GLN A N 1
ATOM 2449 C CA . GLN A 1 309 ? 14.830 -15.147 -1.583 1.00 93.62 309 GLN A CA 1
ATOM 2450 C C . GLN A 1 309 ? 14.904 -15.467 -3.069 1.00 93.62 309 GLN A C 1
ATOM 2452 O O . GLN A 1 309 ? 15.361 -16.544 -3.445 1.00 93.62 309 GLN A O 1
ATOM 2457 N N . SER A 1 310 ? 14.496 -14.522 -3.917 1.00 91.00 310 SER A N 1
ATOM 2458 C CA . SER A 1 310 ? 14.582 -14.698 -5.365 1.00 91.00 310 SER A CA 1
ATOM 2459 C C . SER A 1 310 ? 16.047 -14.943 -5.772 1.00 91.00 310 SER A C 1
ATOM 2461 O O . SER A 1 310 ? 16.887 -14.097 -5.438 1.00 91.00 310 SER A O 1
ATOM 2463 N N . PRO A 1 311 ? 16.375 -15.999 -6.533 1.00 85.25 311 PRO A N 1
ATOM 2464 C CA . PRO A 1 311 ? 17.762 -16.355 -6.842 1.00 85.25 311 PRO A CA 1
ATOM 2465 C C . PRO A 1 311 ? 18.568 -15.248 -7.535 1.00 85.25 311 PRO A C 1
ATOM 2467 O O . PRO A 1 311 ? 19.755 -15.091 -7.267 1.00 85.25 311 PRO A O 1
ATOM 2470 N N . GLY A 1 312 ? 17.934 -14.468 -8.419 1.00 81.56 312 GLY A N 1
ATOM 2471 C CA . GLY A 1 312 ? 18.627 -13.434 -9.193 1.00 81.56 312 GLY A CA 1
ATOM 2472 C C . GLY A 1 312 ? 18.835 -12.117 -8.441 1.00 81.56 312 GLY A C 1
ATOM 2473 O O . GLY A 1 312 ? 19.930 -11.567 -8.429 1.00 81.56 312 GLY A O 1
ATOM 2474 N N . VAL A 1 313 ? 17.782 -11.586 -7.817 1.00 85.25 313 VAL A N 1
ATOM 2475 C CA . VAL A 1 313 ? 17.797 -10.225 -7.242 1.00 85.25 313 VAL A CA 1
ATOM 2476 C C . VAL A 1 313 ? 17.732 -10.194 -5.715 1.00 85.25 313 VAL A C 1
ATOM 2478 O O . VAL A 1 313 ? 17.688 -9.111 -5.140 1.00 85.25 313 VAL A O 1
ATOM 2481 N N . GLY A 1 314 ? 17.705 -11.359 -5.058 1.00 90.25 314 GLY A N 1
ATOM 2482 C CA . GLY A 1 314 ? 17.680 -11.478 -3.599 1.00 90.25 314 GLY A CA 1
ATOM 2483 C C . GLY A 1 314 ? 16.499 -10.781 -2.920 1.00 90.25 314 GLY A C 1
ATOM 2484 O O . GLY A 1 314 ? 16.676 -10.248 -1.834 1.00 90.25 314 GLY A O 1
ATOM 2485 N N . ARG A 1 315 ? 15.327 -10.711 -3.567 1.00 92.56 315 ARG A N 1
ATOM 2486 C CA . ARG A 1 315 ? 14.101 -10.140 -2.990 1.00 92.56 315 ARG A CA 1
ATOM 2487 C C . ARG A 1 315 ? 13.271 -11.217 -2.305 1.00 92.56 315 ARG A C 1
ATOM 2489 O O . ARG A 1 315 ? 13.072 -12.288 -2.878 1.00 92.56 315 ARG A O 1
ATOM 2496 N N . SER A 1 316 ? 12.682 -10.879 -1.162 1.00 96.50 316 SER A N 1
ATOM 2497 C CA . SER A 1 316 ? 11.718 -11.726 -0.464 1.00 96.50 316 SER A CA 1
ATOM 2498 C C . SER A 1 316 ? 10.473 -11.941 -1.330 1.00 96.50 316 SER A C 1
ATOM 2500 O O . SER A 1 316 ? 9.808 -10.980 -1.732 1.00 96.50 316 SER A O 1
ATOM 2502 N N . ARG A 1 317 ? 10.131 -13.203 -1.583 1.00 95.62 317 ARG A N 1
ATOM 2503 C CA . ARG A 1 317 ? 8.918 -13.639 -2.286 1.00 95.62 317 ARG A CA 1
ATOM 2504 C C . ARG A 1 317 ? 8.080 -14.503 -1.358 1.00 95.62 317 ARG A C 1
ATOM 2506 O O . ARG A 1 317 ? 8.617 -15.413 -0.735 1.00 95.62 317 ARG A O 1
ATOM 2513 N N . LEU A 1 318 ? 6.791 -14.193 -1.236 1.00 97.75 318 LEU A N 1
ATOM 2514 C CA . LEU A 1 318 ? 5.860 -14.966 -0.416 1.00 97.75 318 LEU A CA 1
ATOM 2515 C C . LEU A 1 318 ? 5.531 -16.268 -1.147 1.00 97.75 318 LEU A C 1
ATOM 2517 O O . LEU A 1 318 ? 4.859 -16.243 -2.172 1.00 97.75 318 LEU A O 1
ATOM 2521 N N . ILE A 1 319 ? 6.004 -17.396 -0.626 1.00 97.25 319 ILE A N 1
ATOM 2522 C CA . ILE A 1 319 ? 5.827 -18.716 -1.250 1.00 97.25 319 ILE A CA 1
ATOM 2523 C C . ILE A 1 319 ? 4.690 -19.512 -0.629 1.00 97.25 319 ILE A C 1
ATOM 2525 O O . ILE A 1 319 ? 4.192 -20.439 -1.262 1.00 97.25 319 ILE A O 1
ATOM 2529 N N . SER A 1 320 ? 4.246 -19.161 0.582 1.00 97.38 320 SER A N 1
ATOM 2530 C CA . SER A 1 320 ? 3.038 -19.764 1.130 1.00 97.38 320 SER A CA 1
ATOM 2531 C C . SER A 1 320 ? 2.348 -18.941 2.203 1.00 97.38 320 SER A C 1
ATOM 2533 O O . SER A 1 320 ? 3.011 -18.281 3.004 1.00 97.38 320 SER A O 1
ATOM 2535 N N . VAL A 1 321 ? 1.028 -19.104 2.286 1.00 97.94 321 VAL A N 1
ATOM 2536 C CA . VAL A 1 321 ? 0.211 -18.719 3.442 1.00 97.94 321 VAL A CA 1
ATOM 2537 C C . VAL A 1 321 ? -0.476 -19.970 3.974 1.00 97.94 321 VAL A C 1
ATOM 2539 O O . VAL A 1 321 ? -1.165 -20.669 3.228 1.00 97.94 321 VAL A O 1
ATOM 2542 N N . GLN A 1 322 ? -0.289 -20.261 5.258 1.00 97.38 322 GLN A N 1
ATOM 2543 C CA . GLN A 1 322 ? -0.884 -21.424 5.907 1.00 97.38 322 GLN A CA 1
ATOM 2544 C C . GLN A 1 322 ? -1.749 -21.008 7.090 1.00 97.38 322 GLN A C 1
ATOM 2546 O O . GLN A 1 322 ? -1.267 -20.372 8.024 1.00 97.38 322 GLN A O 1
ATOM 2551 N N . GLU A 1 323 ? -3.016 -21.409 7.059 1.00 96.62 323 GLU A N 1
ATOM 2552 C CA . GLU A 1 323 ? -3.974 -21.156 8.129 1.00 96.62 323 GLU A CA 1
ATOM 2553 C C . GLU A 1 323 ? -3.964 -22.292 9.159 1.00 96.62 323 GLU A C 1
ATOM 2555 O O . GLU A 1 323 ? -4.057 -23.466 8.801 1.00 96.62 323 GLU A O 1
ATOM 2560 N N . CYS A 1 324 ? -3.897 -21.939 10.439 1.00 96.12 324 CYS A N 1
ATOM 2561 C CA . CYS A 1 324 ? -3.961 -22.845 11.575 1.00 96.12 324 CYS A CA 1
ATOM 2562 C C . CYS A 1 324 ? -5.094 -22.461 12.528 1.00 96.12 324 CYS A C 1
ATOM 2564 O O . CYS A 1 324 ? -5.468 -21.289 12.636 1.00 96.12 324 CYS A O 1
ATOM 2566 N N . GLY A 1 325 ? -5.636 -23.468 13.210 1.00 93.81 325 GLY A N 1
ATOM 2567 C CA . GLY A 1 325 ? -6.763 -23.333 14.123 1.00 93.81 325 GLY A CA 1
ATOM 2568 C C . GLY A 1 325 ? -6.395 -22.739 15.484 1.00 93.81 325 GLY A C 1
ATOM 2569 O O . GLY A 1 325 ? -5.369 -22.080 15.666 1.00 93.81 325 GLY A O 1
ATOM 2570 N N . THR A 1 326 ? -7.258 -22.999 16.463 1.00 94.31 326 THR A N 1
ATOM 2571 C CA . THR A 1 326 ? -7.215 -22.408 17.810 1.00 94.31 326 THR A CA 1
ATOM 2572 C C . THR A 1 326 ? -6.007 -22.839 18.644 1.00 94.31 326 THR A C 1
ATOM 2574 O O . THR A 1 326 ? -5.627 -22.140 19.577 1.00 94.31 326 THR A O 1
ATOM 2577 N N . ASP A 1 327 ? -5.398 -23.984 18.331 1.00 92.00 327 ASP A N 1
ATOM 2578 C CA . ASP A 1 327 ? -4.174 -24.474 18.978 1.00 92.00 327 ASP A CA 1
ATOM 2579 C C . ASP A 1 327 ? -2.895 -23.881 18.360 1.00 92.00 327 ASP A C 1
ATOM 2581 O O . ASP A 1 327 ? -1.809 -24.023 18.918 1.00 92.00 327 ASP A O 1
ATOM 2585 N N . GLY A 1 328 ? -3.007 -23.221 17.201 1.00 91.06 328 GLY A N 1
ATOM 2586 C CA . GLY A 1 328 ? -1.879 -22.724 16.421 1.00 91.06 328 GLY A CA 1
ATOM 2587 C C . GLY A 1 328 ? -0.967 -23.821 15.853 1.00 91.06 328 GLY A C 1
ATOM 2588 O O . GLY A 1 328 ? 0.115 -23.490 15.363 1.00 91.06 328 GLY A O 1
ATOM 2589 N N . ILE A 1 329 ? -1.369 -25.092 15.916 1.00 92.69 329 ILE A N 1
ATOM 2590 C CA . ILE A 1 329 ? -0.572 -26.259 15.509 1.00 92.69 329 ILE A CA 1
ATOM 2591 C C . ILE A 1 329 ? -1.285 -27.025 14.395 1.00 92.69 329 ILE A C 1
ATOM 2593 O O . ILE A 1 329 ? -0.660 -27.355 13.388 1.00 92.69 329 ILE A O 1
ATOM 2597 N N . ALA A 1 330 ? -2.582 -27.296 14.542 1.00 94.94 330 ALA A N 1
ATOM 2598 C CA . ALA A 1 330 ? -3.376 -27.943 13.512 1.00 94.94 330 ALA A CA 1
ATOM 2599 C C . ALA A 1 330 ? -3.660 -26.952 12.378 1.00 94.94 330 ALA A C 1
ATOM 2601 O O . ALA A 1 330 ? -4.350 -25.947 12.572 1.00 94.94 330 ALA A O 1
ATOM 2602 N N . CYS A 1 331 ? -3.127 -27.237 11.191 1.00 94.94 331 CYS A N 1
ATOM 2603 C CA . CYS A 1 331 ? -3.207 -26.341 10.045 1.00 94.94 331 CYS A CA 1
ATOM 2604 C C . CYS A 1 331 ? -3.922 -26.973 8.853 1.00 94.94 331 CYS A C 1
ATOM 2606 O O . CYS A 1 331 ? -3.818 -28.174 8.598 1.00 94.94 331 CYS A O 1
ATOM 2608 N N . LEU A 1 332 ? -4.615 -26.129 8.093 1.00 94.31 332 LEU A N 1
ATOM 2609 C CA . LEU A 1 332 ? -5.078 -26.457 6.754 1.00 94.31 332 LEU A CA 1
ATOM 2610 C C . LEU A 1 332 ? -3.874 -26.607 5.801 1.00 94.31 332 LEU A C 1
ATOM 2612 O O . LEU A 1 332 ? -2.767 -26.133 6.101 1.00 94.31 332 LEU A O 1
ATOM 2616 N N . PRO A 1 333 ? -4.062 -27.253 4.634 1.00 95.06 333 PRO A N 1
ATOM 2617 C CA . PRO A 1 333 ? -3.062 -27.234 3.575 1.00 95.06 333 PRO A CA 1
ATOM 2618 C C . PRO A 1 333 ? -2.661 -25.798 3.221 1.00 95.06 333 PRO A C 1
ATOM 2620 O O . PRO A 1 333 ? -3.512 -24.913 3.117 1.00 95.06 333 PRO A O 1
ATOM 2623 N N . ALA A 1 334 ? -1.361 -25.565 3.048 1.00 94.75 334 ALA A N 1
ATOM 2624 C CA . ALA A 1 334 ? -0.852 -24.246 2.701 1.00 94.75 334 ALA A CA 1
ATOM 2625 C C . ALA A 1 334 ? -1.253 -23.861 1.270 1.00 94.75 334 ALA A C 1
ATOM 2627 O O . ALA A 1 334 ? -1.176 -24.675 0.348 1.00 94.75 334 ALA A O 1
ATOM 2628 N N . ILE A 1 335 ? -1.618 -22.596 1.079 1.00 94.25 335 ILE A N 1
ATOM 2629 C CA . ILE A 1 335 ? -1.719 -22.000 -0.252 1.00 94.25 335 ILE A CA 1
ATOM 2630 C C . ILE A 1 335 ? -0.289 -21.693 -0.684 1.00 94.25 335 ILE A C 1
ATOM 2632 O O . ILE A 1 335 ? 0.378 -20.906 -0.016 1.00 94.25 335 ILE A O 1
ATOM 2636 N N . ALA A 1 336 ? 0.183 -22.326 -1.757 1.00 95.31 336 ALA A N 1
ATOM 2637 C CA . ALA A 1 336 ? 1.549 -22.178 -2.249 1.00 95.31 336 ALA A CA 1
ATOM 2638 C C . ALA A 1 336 ? 1.609 -21.316 -3.517 1.00 95.31 336 ALA A C 1
ATOM 2640 O O . ALA A 1 336 ? 0.725 -21.389 -4.373 1.00 95.31 336 ALA A O 1
ATOM 2641 N N . PHE A 1 337 ? 2.682 -20.542 -3.651 1.00 94.31 337 PHE A N 1
ATOM 2642 C CA . PHE A 1 337 ? 2.940 -19.659 -4.784 1.00 94.31 337 PHE A CA 1
ATOM 2643 C C . PHE A 1 337 ? 4.272 -20.001 -5.433 1.00 94.31 337 PHE A C 1
ATOM 2645 O O . PHE A 1 337 ? 5.245 -20.339 -4.761 1.00 94.31 337 PHE A O 1
ATOM 2652 N N . GLN A 1 338 ? 4.312 -19.879 -6.754 1.00 92.56 338 GLN A N 1
ATOM 2653 C CA . GLN A 1 338 ? 5.524 -20.018 -7.545 1.00 92.56 338 GLN A CA 1
ATOM 2654 C C . GLN A 1 338 ? 5.679 -18.796 -8.433 1.00 92.56 338 GLN A C 1
ATOM 2656 O O . GLN A 1 338 ? 4.696 -18.202 -8.881 1.00 92.56 338 GLN A O 1
ATOM 2661 N N . TYR A 1 339 ? 6.928 -18.439 -8.690 1.00 91.31 339 TYR A N 1
ATOM 2662 C CA . TYR A 1 339 ? 7.281 -17.254 -9.447 1.00 91.31 339 TYR A CA 1
ATOM 2663 C C . TYR A 1 339 ? 8.052 -17.639 -10.697 1.00 91.31 339 TYR A C 1
ATOM 2665 O O . TYR A 1 339 ? 8.779 -18.631 -10.724 1.00 91.31 339 TYR A O 1
ATOM 2673 N N . GLN A 1 340 ? 7.910 -16.823 -11.738 1.00 88.00 340 GLN A N 1
ATOM 2674 C CA . GLN A 1 340 ? 8.783 -16.942 -12.890 1.00 88.00 340 GLN A CA 1
ATOM 2675 C C . GLN A 1 340 ? 10.203 -16.553 -12.483 1.00 88.00 340 GLN A C 1
ATOM 2677 O O . GLN A 1 340 ? 10.439 -15.480 -11.916 1.00 88.00 340 GLN A O 1
ATOM 2682 N N . GLU A 1 341 ? 11.142 -17.427 -12.821 1.00 81.19 341 GLU A N 1
ATOM 2683 C CA . GLU A 1 341 ? 12.556 -17.208 -12.579 1.00 81.19 341 GLU A CA 1
ATOM 2684 C C . GLU A 1 341 ? 13.300 -16.945 -13.876 1.00 81.19 341 GLU A C 1
ATOM 2686 O O . GLU A 1 341 ? 13.112 -17.630 -14.884 1.00 81.19 341 GLU A O 1
ATOM 2691 N N . THR A 1 342 ? 14.208 -15.979 -13.809 1.00 71.00 342 THR A N 1
ATOM 2692 C CA . THR A 1 342 ? 15.248 -15.798 -14.814 1.00 71.00 342 THR A CA 1
ATOM 2693 C C . THR A 1 342 ? 16.573 -16.020 -14.113 1.00 71.00 342 THR A C 1
ATOM 2695 O O . THR A 1 342 ? 16.966 -15.234 -13.250 1.00 71.00 342 THR A O 1
ATOM 2698 N N . ASN A 1 343 ? 17.266 -17.099 -14.471 1.00 69.69 343 ASN A N 1
ATOM 2699 C CA . ASN A 1 343 ? 18.628 -17.313 -14.002 1.00 69.69 343 ASN A CA 1
ATOM 2700 C C . ASN A 1 343 ? 19.519 -16.186 -14.529 1.00 69.69 343 ASN A C 1
ATOM 2702 O O . ASN A 1 343 ? 19.468 -15.860 -15.716 1.00 69.69 343 ASN A O 1
ATOM 2706 N N . ILE A 1 344 ? 20.364 -15.621 -13.663 1.00 71.00 344 ILE A N 1
ATOM 2707 C CA . ILE A 1 344 ? 21.432 -14.710 -14.086 1.00 71.00 344 ILE A CA 1
ATOM 2708 C C . ILE A 1 344 ? 22.516 -15.559 -14.748 1.00 71.00 344 ILE A C 1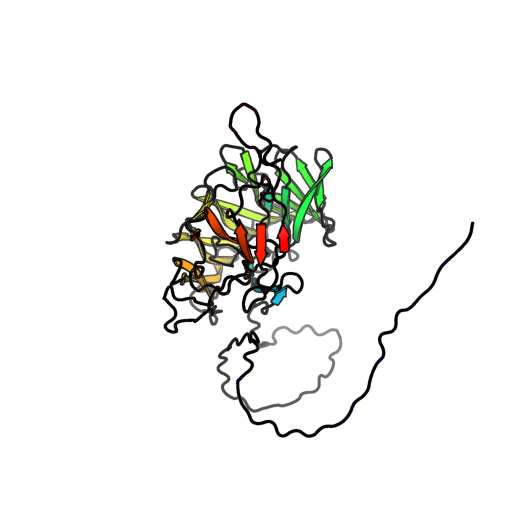
ATOM 2710 O O . ILE A 1 344 ? 23.504 -15.955 -14.137 1.00 71.00 344 ILE A O 1
ATOM 2714 N N . ALA A 1 345 ? 22.274 -15.904 -16.004 1.00 74.25 345 ALA A N 1
ATOM 2715 C CA . ALA A 1 345 ? 23.170 -16.684 -16.830 1.00 74.25 345 ALA A CA 1
ATOM 2716 C C . ALA A 1 345 ? 23.090 -16.179 -18.268 1.00 74.25 345 ALA A C 1
ATOM 2718 O O . ALA A 1 345 ? 22.034 -15.748 -18.737 1.00 74.25 345 ALA A O 1
ATOM 2719 N N . PHE A 1 346 ? 24.207 -16.268 -18.987 1.00 74.12 346 PHE A N 1
ATOM 2720 C CA . PHE A 1 346 ? 24.166 -16.127 -20.435 1.00 74.12 346 PHE A CA 1
ATOM 2721 C C . PHE A 1 346 ? 23.326 -17.261 -21.017 1.00 74.12 346 PHE A C 1
ATOM 2723 O O . PHE A 1 346 ? 23.430 -18.414 -20.588 1.00 74.12 346 PHE A O 1
ATOM 2730 N N . GLN A 1 347 ? 22.493 -16.939 -22.003 1.00 68.75 347 GLN A N 1
ATOM 2731 C CA . GLN A 1 347 ? 21.803 -17.971 -22.761 1.00 68.75 347 GLN A CA 1
ATOM 2732 C C . GLN A 1 347 ? 22.852 -18.862 -23.435 1.00 68.75 347 GLN A C 1
ATOM 2734 O O . GLN A 1 347 ? 23.792 -18.378 -24.060 1.00 68.75 347 GLN A O 1
ATOM 2739 N N . SER A 1 348 ? 22.700 -20.177 -23.287 1.00 68.06 348 SER A N 1
ATOM 2740 C CA . SER A 1 348 ? 23.623 -21.167 -23.860 1.00 68.06 348 SER A CA 1
ATOM 2741 C C . SER A 1 348 ? 23.586 -21.200 -25.389 1.00 68.06 348 SER A C 1
ATOM 2743 O O . SER A 1 348 ? 24.503 -21.709 -26.030 1.00 68.06 348 SER A O 1
ATOM 2745 N N . SER A 1 349 ? 22.528 -20.649 -25.981 1.00 69.38 349 SER A N 1
ATOM 2746 C CA . SER A 1 349 ? 22.388 -20.452 -27.415 1.00 69.38 349 SER A CA 1
ATOM 2747 C C . SER A 1 349 ? 22.822 -19.035 -27.776 1.00 69.38 349 SER A C 1
ATOM 2749 O O . SER A 1 349 ? 22.241 -18.055 -27.316 1.00 69.38 349 SER A O 1
ATOM 2751 N N . TYR A 1 350 ? 23.836 -18.930 -28.638 1.00 62.84 350 TYR A N 1
ATOM 2752 C CA . TYR A 1 350 ? 24.128 -17.686 -29.340 1.00 62.84 350 TYR A CA 1
ATOM 2753 C C . TYR A 1 350 ? 22.894 -17.301 -30.162 1.00 62.84 350 TYR A C 1
ATOM 2755 O O . TYR A 1 350 ? 22.619 -17.904 -31.203 1.00 62.84 350 TYR A O 1
ATOM 2763 N N . ILE A 1 351 ? 22.127 -16.318 -29.685 1.00 57.28 351 ILE A N 1
ATOM 2764 C CA . ILE A 1 351 ? 21.084 -15.700 -30.496 1.00 57.28 351 ILE A CA 1
ATOM 2765 C C . ILE A 1 351 ? 21.793 -14.806 -31.508 1.00 57.28 351 ILE A C 1
ATOM 2767 O O . ILE A 1 351 ? 22.285 -13.725 -31.187 1.00 57.28 351 ILE A O 1
ATOM 2771 N N . ASN A 1 352 ? 21.861 -15.283 -32.749 1.00 56.03 352 ASN A N 1
ATOM 2772 C CA . ASN A 1 352 ? 22.213 -14.437 -33.874 1.00 56.03 352 ASN A CA 1
ATOM 2773 C C . ASN A 1 352 ? 21.030 -13.498 -34.134 1.00 56.03 352 ASN A C 1
ATOM 2775 O O . ASN A 1 352 ? 20.095 -13.868 -34.842 1.00 56.03 352 ASN A O 1
ATOM 2779 N N . TRP A 1 353 ? 21.078 -12.290 -33.573 1.00 53.62 353 TRP A N 1
ATOM 2780 C CA . TRP A 1 353 ? 20.097 -11.217 -33.795 1.00 53.62 353 TRP A CA 1
ATOM 2781 C C . TRP A 1 353 ? 20.088 -10.679 -35.241 1.00 53.62 353 TRP A C 1
ATOM 2783 O O . TRP A 1 353 ? 19.482 -9.650 -35.525 1.00 53.62 353 TRP A O 1
ATOM 2793 N N . GLY A 1 354 ? 20.768 -11.365 -36.165 1.00 51.00 354 GLY A N 1
ATOM 2794 C CA . GLY A 1 354 ? 21.058 -10.880 -37.501 1.00 51.00 354 GLY A CA 1
ATOM 2795 C C . GLY A 1 354 ? 22.143 -9.801 -37.480 1.00 51.00 354 GLY A C 1
ATOM 2796 O O . GLY A 1 354 ? 22.578 -9.334 -36.423 1.00 51.00 354 GLY A O 1
ATOM 2797 N N . PRO A 1 355 ? 22.648 -9.399 -38.652 1.00 50.06 355 PRO A N 1
ATOM 2798 C CA . PRO A 1 355 ? 23.545 -8.264 -38.725 1.00 50.06 355 PRO A CA 1
ATOM 2799 C C . PRO A 1 355 ? 22.747 -6.970 -38.489 1.00 50.06 355 PRO A C 1
ATOM 2801 O O . PRO A 1 355 ? 21.772 -6.701 -39.186 1.00 50.06 355 PRO A O 1
ATOM 2804 N N . ILE A 1 356 ? 23.197 -6.128 -37.555 1.00 56.94 356 ILE A N 1
ATOM 2805 C CA . ILE A 1 356 ? 22.781 -4.719 -37.473 1.00 56.94 356 ILE A CA 1
ATOM 2806 C C . ILE A 1 356 ? 23.447 -3.996 -38.664 1.00 56.94 356 ILE A C 1
ATOM 2808 O O . ILE A 1 356 ? 24.473 -3.338 -38.519 1.00 56.94 356 ILE A O 1
ATOM 2812 N N . GLN A 1 357 ? 22.966 -4.231 -39.889 1.00 54.53 357 GLN A N 1
ATOM 2813 C CA . GLN A 1 357 ? 23.527 -3.605 -41.095 1.00 54.53 357 GLN A CA 1
ATOM 2814 C C . GLN A 1 357 ? 23.121 -2.140 -41.157 1.00 54.53 357 GLN A C 1
ATOM 2816 O O . GLN A 1 357 ? 22.061 -1.763 -40.657 1.00 54.53 357 GLN A O 1
ATOM 2821 N N . ASN A 1 358 ? 23.958 -1.302 -41.761 1.00 52.59 358 ASN A N 1
ATOM 2822 C CA . ASN A 1 358 ? 23.505 0.007 -42.203 1.00 52.59 358 ASN A CA 1
ATOM 2823 C C . ASN A 1 358 ? 22.543 -0.185 -43.391 1.00 52.59 358 ASN A C 1
ATOM 2825 O O . ASN A 1 358 ? 22.988 -0.710 -44.416 1.00 52.59 358 ASN A O 1
ATOM 2829 N N . PRO A 1 359 ? 21.263 0.219 -43.294 1.00 49.78 359 PRO A N 1
ATOM 2830 C CA . PRO A 1 359 ? 20.313 0.069 -44.394 1.00 49.78 359 PRO A CA 1
ATOM 2831 C C . PRO A 1 359 ? 20.720 0.849 -45.651 1.00 49.78 359 PRO A C 1
ATOM 2833 O O . PRO A 1 359 ? 20.316 0.466 -46.745 1.00 49.78 359 PRO A O 1
ATOM 2836 N N . SER A 1 360 ? 21.537 1.906 -45.519 1.00 48.69 360 SER A N 1
ATOM 2837 C CA . SER A 1 360 ? 21.964 2.738 -46.651 1.00 48.69 360 SER A CA 1
ATOM 2838 C C . SER A 1 360 ? 23.248 2.269 -47.347 1.00 48.69 360 SER A C 1
ATOM 2840 O O . SER A 1 360 ? 23.391 2.521 -48.540 1.00 48.69 360 SER A O 1
ATOM 2842 N N . THR A 1 361 ? 24.164 1.569 -46.663 1.00 54.12 361 THR A N 1
ATOM 2843 C CA . THR A 1 361 ? 25.464 1.160 -47.251 1.00 54.12 361 THR A CA 1
ATOM 2844 C C . THR A 1 361 ? 25.716 -0.349 -47.269 1.00 54.12 361 THR A C 1
ATOM 2846 O O . THR A 1 361 ? 26.645 -0.805 -47.930 1.00 54.12 361 THR A O 1
ATOM 2849 N N . GLY A 1 362 ? 24.923 -1.156 -46.550 1.00 54.28 362 GLY A N 1
ATOM 2850 C CA . GLY A 1 362 ? 25.146 -2.604 -46.424 1.00 54.28 362 GLY A CA 1
ATOM 2851 C C . GLY A 1 362 ? 26.443 -2.980 -45.689 1.00 54.28 362 GLY A C 1
ATOM 2852 O O . GLY A 1 362 ? 26.801 -4.158 -45.613 1.00 54.28 362 GLY A O 1
ATOM 2853 N N . GLU A 1 363 ? 27.160 -1.999 -45.132 1.00 54.03 363 GLU A N 1
ATOM 2854 C CA . GLU A 1 363 ? 28.470 -2.209 -44.529 1.00 54.03 363 GLU A CA 1
ATOM 2855 C C . GLU A 1 363 ? 28.388 -2.995 -43.217 1.00 54.03 363 GLU A C 1
ATOM 2857 O O . GLU A 1 363 ? 27.594 -2.716 -42.315 1.00 54.03 363 GLU A O 1
ATOM 2862 N N . SER A 1 364 ? 29.284 -3.977 -43.089 1.00 50.31 364 SER A N 1
ATOM 2863 C CA . SER A 1 364 ? 29.405 -4.834 -41.903 1.00 50.31 364 SER A CA 1
ATOM 2864 C C . SER A 1 364 ? 30.078 -4.156 -40.701 1.00 50.31 364 SER A C 1
ATOM 2866 O O . SER A 1 364 ? 30.136 -4.780 -39.644 1.00 50.31 364 SER A O 1
ATOM 2868 N N . GLY A 1 365 ? 30.570 -2.918 -40.839 1.00 49.50 365 GLY A N 1
ATOM 2869 C CA . GLY A 1 365 ? 31.301 -2.185 -39.794 1.00 49.50 365 GLY A CA 1
ATOM 2870 C C . GLY A 1 365 ? 30.432 -1.567 -38.690 1.00 49.50 365 GLY A C 1
ATOM 2871 O O . GLY A 1 365 ? 30.966 -1.115 -37.684 1.00 49.50 365 GLY A O 1
ATOM 2872 N N . MET A 1 366 ? 29.102 -1.571 -38.838 1.00 53.41 366 MET A N 1
ATOM 2873 C CA . MET A 1 366 ? 28.171 -0.846 -37.952 1.00 53.41 366 MET A CA 1
ATOM 2874 C C . MET A 1 366 ? 27.339 -1.765 -37.041 1.00 53.41 366 MET A C 1
ATOM 2876 O O . MET A 1 366 ? 26.184 -1.471 -36.741 1.00 53.41 366 MET A O 1
ATOM 2880 N N . ARG A 1 367 ? 27.915 -2.893 -36.601 1.00 55.81 367 ARG A N 1
ATOM 2881 C CA . ARG A 1 367 ? 27.227 -3.965 -35.843 1.00 55.81 367 ARG A CA 1
ATOM 2882 C C . ARG A 1 367 ? 27.025 -3.689 -34.346 1.00 55.81 367 ARG A C 1
ATOM 2884 O O . ARG A 1 367 ? 26.767 -4.612 -33.579 1.00 55.81 367 ARG A O 1
ATOM 2891 N N . ASN A 1 368 ? 27.179 -2.448 -33.918 1.00 59.47 368 ASN A N 1
ATOM 2892 C CA . ASN A 1 368 ? 27.261 -2.097 -32.508 1.00 59.47 368 ASN A CA 1
ATOM 2893 C C . ASN A 1 368 ? 25.939 -1.463 -32.038 1.00 59.47 368 ASN A C 1
ATOM 2895 O O . ASN A 1 368 ? 25.336 -0.669 -32.755 1.00 59.47 368 ASN A O 1
ATOM 2899 N N . ILE A 1 369 ? 25.504 -1.808 -30.820 1.00 63.25 369 ILE A N 1
ATOM 2900 C CA . ILE A 1 369 ? 24.320 -1.228 -30.151 1.00 63.25 369 ILE A CA 1
ATOM 2901 C C . ILE A 1 369 ? 24.539 0.262 -29.844 1.00 63.25 369 ILE A C 1
ATOM 2903 O O . ILE A 1 369 ? 23.626 1.075 -29.970 1.00 63.25 369 ILE A O 1
ATOM 2907 N N . THR A 1 370 ? 25.774 0.618 -29.485 1.00 67.12 370 THR A N 1
ATOM 2908 C CA . THR A 1 370 ? 26.220 1.995 -29.264 1.00 67.12 370 THR A CA 1
ATOM 2909 C C . THR A 1 370 ? 27.636 2.164 -29.787 1.00 67.12 370 THR A C 1
ATOM 2911 O O . THR A 1 370 ? 28.449 1.242 -29.676 1.00 67.12 370 THR A O 1
ATOM 2914 N N . GLY A 1 371 ? 27.952 3.318 -30.368 1.00 66.31 371 GLY A N 1
ATOM 2915 C CA . GLY A 1 371 ? 29.297 3.597 -30.858 1.00 66.31 371 GLY A CA 1
ATOM 2916 C C . GLY A 1 371 ? 29.351 4.742 -31.855 1.00 66.31 371 GLY A C 1
ATOM 2917 O O . GLY A 1 371 ? 28.357 5.425 -32.102 1.00 66.31 371 GLY A O 1
ATOM 2918 N N . HIS A 1 372 ? 30.551 4.952 -32.385 1.00 64.88 372 HIS A N 1
ATOM 2919 C CA . HIS A 1 372 ? 30.831 5.986 -33.364 1.00 64.88 372 HIS A CA 1
ATOM 2920 C C . HIS A 1 372 ? 31.631 5.416 -34.534 1.00 64.88 372 HIS A C 1
ATOM 2922 O O . HIS A 1 372 ? 32.403 4.471 -34.347 1.00 64.88 372 HIS A O 1
ATOM 2928 N N . ASN A 1 373 ? 31.445 5.963 -35.733 1.00 62.59 373 ASN A N 1
ATOM 2929 C CA . ASN A 1 373 ? 32.368 5.715 -36.842 1.00 62.59 373 ASN A CA 1
ATOM 2930 C C . ASN A 1 373 ? 33.503 6.770 -36.836 1.00 62.59 373 ASN A C 1
ATOM 2932 O O . ASN A 1 373 ? 33.391 7.786 -36.141 1.00 62.59 373 ASN A O 1
ATOM 2936 N N . PRO A 1 374 ? 34.608 6.548 -37.576 1.00 61.94 374 PRO A N 1
ATOM 2937 C CA . PRO A 1 374 ? 35.697 7.525 -37.701 1.00 61.94 374 PRO A CA 1
ATOM 2938 C C . PRO A 1 374 ? 35.244 8.905 -38.204 1.00 61.94 374 PRO A C 1
ATOM 2940 O O . PRO A 1 374 ? 35.879 9.905 -37.884 1.00 61.94 374 PRO A O 1
ATOM 2943 N N . ASP A 1 375 ? 34.121 8.955 -38.925 1.00 58.47 375 ASP A N 1
ATOM 2944 C CA . ASP A 1 375 ? 33.511 10.173 -39.470 1.00 58.47 375 ASP A CA 1
ATOM 2945 C C . ASP A 1 375 ? 32.580 10.893 -38.468 1.00 58.47 375 ASP A C 1
ATOM 2947 O O . ASP A 1 375 ? 31.909 11.866 -38.805 1.00 58.47 375 ASP A O 1
ATOM 2951 N N . GLY A 1 376 ? 32.534 10.430 -37.214 1.00 60.53 376 GLY A N 1
ATOM 2952 C CA . GLY A 1 376 ? 31.827 11.078 -36.110 1.00 60.53 376 GLY A CA 1
ATOM 2953 C C . GLY A 1 376 ? 30.330 10.775 -36.006 1.00 60.53 376 GLY A C 1
ATOM 2954 O O . GLY A 1 376 ? 29.682 11.326 -35.112 1.00 60.53 376 GLY A O 1
ATOM 2955 N N . ALA A 1 377 ? 29.775 9.917 -36.865 1.00 62.38 377 ALA A N 1
ATOM 2956 C CA . ALA A 1 377 ? 28.403 9.443 -36.745 1.00 62.38 377 ALA A CA 1
ATOM 2957 C C . ALA A 1 377 ? 28.223 8.654 -35.449 1.00 62.38 377 ALA A C 1
ATOM 2959 O O . ALA A 1 377 ? 29.059 7.812 -35.126 1.00 62.38 377 ALA A O 1
ATOM 2960 N N . ILE A 1 378 ? 27.137 8.911 -34.725 1.00 69.88 378 ILE A N 1
ATOM 2961 C CA . ILE A 1 378 ? 26.809 8.260 -33.454 1.00 69.88 378 ILE A CA 1
ATOM 2962 C C . ILE A 1 378 ? 25.580 7.384 -33.663 1.00 69.88 378 ILE A C 1
ATOM 2964 O O . ILE A 1 378 ? 24.596 7.814 -34.262 1.00 69.88 378 ILE A O 1
ATOM 2968 N N . PHE A 1 379 ? 25.617 6.165 -33.137 1.00 77.12 379 PHE A N 1
ATOM 2969 C CA . PHE A 1 379 ? 24.468 5.264 -33.117 1.00 77.12 379 PHE A CA 1
ATOM 2970 C C . PHE A 1 379 ? 24.147 4.838 -31.685 1.00 77.12 379 PHE A C 1
ATOM 2972 O O . PHE A 1 379 ? 25.049 4.605 -30.878 1.00 77.12 379 PHE A O 1
ATOM 2979 N N . THR A 1 380 ? 22.855 4.755 -31.373 1.00 81.75 380 THR A N 1
ATOM 2980 C CA . THR A 1 380 ? 22.339 4.299 -30.077 1.00 81.75 380 THR A CA 1
ATOM 2981 C C . THR A 1 380 ? 20.974 3.632 -30.236 1.00 81.75 380 THR A C 1
ATOM 2983 O O . THR A 1 380 ? 20.354 3.710 -31.300 1.00 81.75 380 THR A O 1
ATOM 2986 N N . LEU A 1 381 ? 20.503 2.990 -29.167 1.00 86.12 381 LEU A N 1
ATOM 2987 C CA . LEU A 1 381 ? 19.139 2.494 -29.053 1.00 86.12 381 LEU A CA 1
ATOM 2988 C C . LEU A 1 381 ? 18.315 3.383 -28.114 1.00 86.12 381 LEU A C 1
ATOM 2990 O O . LEU A 1 381 ? 18.777 3.717 -27.022 1.00 86.12 381 LEU A O 1
ATOM 2994 N N . MET A 1 382 ? 17.113 3.762 -28.538 1.00 88.00 382 MET A N 1
ATOM 2995 C CA . MET A 1 382 ? 16.155 4.557 -27.767 1.00 88.00 382 MET A CA 1
ATOM 2996 C C . MET A 1 382 ? 14.748 4.275 -28.289 1.00 88.00 382 MET A C 1
ATOM 2998 O O . MET A 1 382 ? 14.572 4.188 -29.493 1.00 88.00 382 MET A O 1
ATOM 3002 N N . ASP A 1 383 ? 13.761 4.136 -27.408 1.00 92.19 383 ASP A N 1
ATOM 3003 C CA . ASP A 1 383 ? 12.350 4.070 -27.809 1.00 92.19 383 ASP A CA 1
ATOM 3004 C C . ASP A 1 383 ? 11.879 5.482 -28.198 1.00 92.19 383 ASP A C 1
ATOM 3006 O O . ASP A 1 383 ? 11.713 6.351 -27.338 1.00 92.19 383 ASP A O 1
ATOM 3010 N N . MET A 1 384 ? 11.771 5.740 -29.502 1.00 90.75 384 MET A N 1
ATOM 3011 C CA . MET A 1 384 ? 11.507 7.069 -30.059 1.00 90.75 384 MET A CA 1
ATOM 3012 C C . MET A 1 384 ? 10.026 7.309 -30.338 1.00 90.75 384 MET A C 1
ATOM 3014 O O . MET A 1 384 ? 9.615 8.464 -30.480 1.00 90.75 384 MET A O 1
ATOM 3018 N N . ASN A 1 385 ? 9.228 6.247 -30.450 1.00 91.25 385 ASN A N 1
ATOM 3019 C CA . ASN A 1 385 ? 7.793 6.326 -30.725 1.00 91.25 385 ASN A CA 1
ATOM 3020 C C . ASN A 1 385 ? 6.920 5.955 -29.507 1.00 91.25 385 ASN A C 1
ATOM 3022 O O . ASN A 1 385 ? 5.703 6.141 -29.564 1.00 91.25 385 ASN A O 1
ATOM 3026 N N . GLY A 1 386 ? 7.527 5.492 -28.412 1.00 92.50 386 GLY A N 1
ATOM 3027 C CA . GLY A 1 386 ? 6.857 5.117 -27.172 1.00 92.50 386 GLY A CA 1
ATOM 3028 C C . GLY A 1 386 ? 6.134 3.772 -27.241 1.00 92.50 386 GLY A C 1
ATOM 3029 O O . GLY A 1 386 ? 5.175 3.576 -26.490 1.00 92.50 386 GLY A O 1
ATOM 3030 N N . ASP A 1 387 ? 6.521 2.870 -28.146 1.00 93.25 387 ASP A N 1
ATOM 3031 C CA . ASP A 1 387 ? 5.882 1.556 -28.295 1.00 93.25 387 ASP A CA 1
ATOM 3032 C C . ASP A 1 387 ? 6.441 0.480 -27.342 1.00 93.25 387 ASP A C 1
ATOM 3034 O O . ASP A 1 387 ? 5.929 -0.644 -27.295 1.00 93.25 387 ASP A O 1
ATOM 3038 N N . GLY A 1 388 ? 7.440 0.832 -26.524 1.00 91.81 388 GLY A N 1
ATOM 3039 C CA . GLY A 1 388 ? 8.087 -0.057 -25.565 1.00 91.81 388 GLY A CA 1
ATOM 3040 C C . GLY A 1 388 ? 9.186 -0.931 -26.171 1.00 91.81 388 GLY A C 1
ATOM 3041 O O . GLY A 1 388 ? 9.780 -1.742 -25.450 1.00 91.81 388 GLY A O 1
ATOM 3042 N N . LEU A 1 389 ? 9.479 -0.784 -27.464 1.00 89.81 389 LEU A N 1
ATOM 3043 C CA . LEU A 1 389 ? 10.603 -1.410 -28.141 1.00 89.81 389 LEU A CA 1
ATOM 3044 C C . LEU A 1 389 ? 11.697 -0.367 -28.388 1.00 89.81 389 LEU A C 1
ATOM 3046 O O . LEU A 1 389 ? 11.456 0.768 -28.772 1.00 89.81 389 LEU A O 1
ATOM 3050 N N . LEU A 1 390 ? 12.951 -0.752 -28.162 1.00 90.19 390 LEU A N 1
ATOM 3051 C CA . LEU A 1 390 ? 14.068 0.149 -28.430 1.00 90.19 390 LEU A CA 1
ATOM 3052 C C . LEU A 1 390 ? 14.283 0.294 -29.940 1.00 90.19 390 LEU A C 1
ATOM 3054 O O . LEU A 1 390 ? 14.598 -0.702 -30.600 1.00 90.19 390 LEU A O 1
ATOM 3058 N N . ASP A 1 391 ? 14.197 1.520 -30.455 1.00 87.00 391 ASP A N 1
ATOM 3059 C CA . ASP A 1 391 ? 14.487 1.873 -31.847 1.00 87.00 391 ASP A CA 1
ATOM 3060 C C . ASP A 1 391 ? 15.964 2.183 -32.051 1.00 87.00 391 ASP A C 1
ATOM 3062 O O . ASP A 1 391 ? 16.691 2.528 -31.118 1.00 87.00 391 ASP A O 1
ATOM 3066 N N . ARG A 1 392 ? 16.427 2.098 -33.299 1.00 82.88 392 ARG A N 1
ATOM 3067 C CA . ARG A 1 392 ? 17.797 2.476 -33.647 1.00 82.88 392 ARG A CA 1
ATOM 3068 C C . ARG A 1 392 ? 17.849 3.926 -34.096 1.00 82.88 392 ARG A C 1
ATOM 3070 O O . ARG A 1 392 ? 17.255 4.278 -35.111 1.00 82.88 392 ARG A O 1
ATOM 3077 N N . VAL A 1 393 ? 18.643 4.731 -33.400 1.00 84.44 393 VAL A N 1
ATOM 3078 C CA . VAL A 1 393 ? 18.836 6.156 -33.685 1.00 84.44 393 VAL A CA 1
ATOM 3079 C C . VAL A 1 393 ? 20.246 6.384 -34.217 1.00 84.44 393 VAL A C 1
ATOM 3081 O O . VAL A 1 393 ? 21.218 5.941 -33.601 1.00 84.44 393 VAL A O 1
ATOM 3084 N N . ILE A 1 394 ? 20.356 7.063 -35.361 1.00 78.75 394 ILE A N 1
ATOM 3085 C CA . ILE A 1 394 ? 21.631 7.411 -35.999 1.00 78.75 394 ILE A CA 1
ATOM 3086 C C . ILE A 1 394 ? 21.712 8.928 -36.204 1.00 78.75 394 ILE A C 1
ATOM 3088 O O . ILE A 1 394 ? 20.872 9.507 -36.891 1.00 78.75 394 ILE A O 1
ATOM 3092 N N . ASP A 1 395 ? 22.751 9.543 -35.642 1.00 74.38 395 ASP A N 1
ATOM 3093 C CA . ASP A 1 395 ? 23.196 10.913 -35.924 1.00 74.38 395 ASP A CA 1
ATOM 3094 C C . ASP A 1 395 ? 24.383 10.829 -36.890 1.00 74.38 395 ASP A C 1
ATOM 3096 O O . ASP A 1 395 ? 25.486 10.468 -36.482 1.00 74.38 395 ASP A O 1
ATOM 3100 N N . ASP A 1 396 ? 24.158 11.075 -38.180 1.00 65.69 396 ASP A N 1
ATOM 3101 C CA . ASP A 1 396 ? 25.167 10.866 -39.224 1.00 65.69 396 ASP A CA 1
ATOM 3102 C C . ASP A 1 396 ? 26.004 12.125 -39.482 1.00 65.69 396 ASP A C 1
ATOM 3104 O O . ASP A 1 396 ? 25.663 12.938 -40.335 1.00 65.69 396 ASP A O 1
ATOM 3108 N N . LYS A 1 397 ? 27.081 12.340 -38.721 1.00 59.19 397 LYS A N 1
ATOM 3109 C CA . LYS A 1 397 ? 27.888 13.576 -38.806 1.00 59.19 397 LYS A CA 1
ATOM 3110 C C . LYS A 1 397 ? 28.782 13.685 -40.045 1.00 59.19 397 LYS A C 1
ATOM 3112 O O . LYS A 1 397 ? 29.591 14.609 -40.117 1.00 59.19 397 LYS A O 1
ATOM 3117 N N . THR A 1 398 ? 28.640 12.787 -41.019 1.00 53.66 398 THR A N 1
ATOM 3118 C CA . THR A 1 398 ? 29.488 12.747 -42.221 1.00 53.66 398 THR A CA 1
ATOM 3119 C C . THR A 1 398 ? 29.419 14.017 -43.080 1.00 53.66 398 THR A C 1
ATOM 3121 O O . THR A 1 398 ? 30.301 14.226 -43.912 1.00 53.66 398 THR A O 1
ATOM 3124 N N . TYR A 1 399 ? 28.457 14.922 -42.853 1.00 47.41 399 TYR A N 1
ATOM 3125 C CA . TYR A 1 399 ? 28.374 16.199 -43.563 1.00 47.41 399 TYR A CA 1
ATOM 3126 C C . TYR A 1 399 ? 28.182 17.382 -42.608 1.00 47.41 399 TYR A C 1
ATOM 3128 O O . TYR A 1 399 ? 27.179 17.499 -41.911 1.00 47.41 399 TYR A O 1
ATOM 3136 N N . ALA A 1 400 ? 29.160 18.291 -42.611 1.00 47.09 400 ALA A N 1
ATOM 3137 C CA . ALA A 1 400 ? 29.205 19.539 -41.852 1.00 47.09 400 ALA A CA 1
ATOM 3138 C C . ALA A 1 400 ? 28.137 20.563 -42.303 1.00 47.09 400 ALA A C 1
ATOM 3140 O O . ALA A 1 400 ? 28.466 21.619 -42.836 1.00 47.09 400 ALA A O 1
ATOM 3141 N N . GLN A 1 401 ? 26.856 20.250 -42.115 1.00 50.56 401 GLN A N 1
ATOM 3142 C CA . GLN A 1 401 ? 25.734 21.163 -42.338 1.00 50.56 401 GLN A CA 1
ATOM 3143 C C . GLN A 1 401 ? 25.007 21.399 -41.008 1.00 50.56 401 GLN A C 1
ATOM 3145 O O . GLN A 1 401 ? 24.865 20.498 -40.186 1.00 50.56 401 GLN A O 1
ATOM 3150 N N . GLU A 1 402 ? 24.571 22.637 -40.787 1.00 52.41 402 GLU A N 1
ATOM 3151 C CA . GLU A 1 402 ? 24.199 23.235 -39.492 1.00 52.41 402 GLU A CA 1
ATOM 3152 C C . GLU A 1 402 ? 22.949 22.643 -38.793 1.00 52.41 402 GLU A C 1
ATOM 3154 O O . GLU A 1 402 ? 22.519 23.143 -37.753 1.00 52.41 402 GLU A O 1
ATOM 3159 N N . ALA A 1 403 ? 22.391 21.546 -39.305 1.00 56.62 403 ALA A N 1
ATOM 3160 C CA . ALA A 1 403 ? 21.270 20.815 -38.723 1.00 56.62 403 ALA A CA 1
ATOM 3161 C C . ALA A 1 403 ? 21.312 19.354 -39.198 1.00 56.62 403 ALA A C 1
ATOM 3163 O O . ALA A 1 403 ? 20.889 19.054 -40.314 1.00 56.62 403 ALA A O 1
ATOM 3164 N N . ASN A 1 404 ? 21.851 18.450 -38.378 1.00 68.44 404 ASN A N 1
ATOM 3165 C CA . ASN A 1 404 ? 21.964 17.044 -38.748 1.00 68.44 404 ASN A CA 1
ATOM 3166 C C . ASN A 1 404 ? 20.786 16.232 -38.188 1.00 68.44 404 ASN A C 1
ATOM 3168 O O . ASN A 1 404 ? 20.715 16.051 -36.969 1.00 68.44 404 ASN A O 1
ATOM 3172 N N . PRO A 1 405 ? 19.832 15.782 -39.022 1.00 75.56 405 PRO A N 1
ATOM 3173 C CA . PRO A 1 405 ? 18.654 15.084 -38.535 1.00 75.56 405 PRO A CA 1
ATOM 3174 C C . PRO A 1 405 ? 19.010 13.705 -37.972 1.00 75.56 405 PRO A C 1
ATOM 3176 O O . PRO A 1 405 ? 19.931 13.032 -38.435 1.00 75.56 405 PRO A O 1
ATOM 3179 N N . TRP A 1 406 ? 18.229 13.253 -36.996 1.00 81.12 406 TRP A N 1
ATOM 3180 C CA . TRP A 1 406 ? 18.291 11.876 -36.531 1.00 81.12 406 TRP A CA 1
ATOM 3181 C C . TRP A 1 406 ? 17.552 10.966 -37.504 1.00 81.12 406 TRP A C 1
ATOM 3183 O O . TRP A 1 406 ? 16.384 11.187 -37.827 1.00 81.12 406 TRP A O 1
ATOM 3193 N N . ASN A 1 407 ? 18.224 9.903 -37.929 1.00 82.44 407 ASN A N 1
ATOM 3194 C CA . ASN A 1 407 ? 17.617 8.811 -38.672 1.00 82.44 407 ASN A CA 1
ATOM 3195 C C . ASN A 1 407 ? 17.164 7.740 -37.674 1.00 82.44 407 ASN A C 1
ATOM 3197 O O . ASN A 1 407 ? 18.003 7.061 -37.076 1.00 82.44 407 ASN A O 1
ATOM 3201 N N . VAL A 1 408 ? 15.852 7.593 -37.488 1.00 86.81 408 VAL A N 1
ATOM 3202 C CA . VAL A 1 408 ? 15.263 6.635 -36.545 1.00 86.81 408 VAL A CA 1
ATOM 3203 C C . VAL A 1 408 ? 14.686 5.444 -37.296 1.00 86.81 408 VAL A C 1
ATOM 3205 O O . VAL A 1 408 ? 13.694 5.562 -38.009 1.00 86.81 408 VAL A O 1
ATOM 3208 N N . TYR A 1 409 ? 15.279 4.272 -37.117 1.00 85.25 409 TYR A N 1
ATOM 3209 C CA . TYR A 1 409 ? 14.760 3.022 -37.655 1.00 85.25 409 TYR A CA 1
ATOM 3210 C C . TYR A 1 409 ? 13.942 2.320 -36.576 1.00 85.25 409 TYR A C 1
ATOM 3212 O O . TYR A 1 409 ? 14.507 1.756 -35.636 1.00 85.25 409 TYR A O 1
ATOM 3220 N N . LEU A 1 410 ? 12.617 2.359 -36.729 1.00 88.31 410 LEU A N 1
ATOM 3221 C CA . LEU A 1 410 ? 11.679 1.792 -35.760 1.00 88.31 410 LEU A CA 1
ATOM 3222 C C . LEU A 1 410 ? 11.850 0.280 -35.613 1.00 88.31 410 LEU A C 1
ATOM 3224 O O . LEU A 1 410 ? 12.039 -0.425 -36.612 1.00 88.31 410 LEU A O 1
ATOM 3228 N N . ASN A 1 411 ? 11.765 -0.210 -34.384 1.00 87.00 411 ASN A N 1
ATOM 3229 C CA . ASN A 1 411 ? 11.779 -1.625 -34.063 1.00 87.00 411 ASN A CA 1
ATOM 3230 C C . ASN A 1 411 ? 10.432 -2.270 -34.418 1.00 87.00 411 ASN A C 1
ATOM 3232 O O . ASN A 1 411 ? 9.362 -1.740 -34.158 1.00 87.00 411 ASN A O 1
ATOM 3236 N N . THR A 1 412 ? 10.482 -3.439 -35.047 1.00 84.62 412 THR A N 1
ATOM 3237 C CA . THR A 1 412 ? 9.300 -4.175 -35.533 1.00 84.62 412 THR A CA 1
ATOM 3238 C C . THR A 1 412 ? 8.995 -5.422 -34.697 1.00 84.62 412 THR A C 1
ATOM 3240 O O . THR A 1 412 ? 8.177 -6.253 -35.087 1.00 84.62 412 THR A O 1
ATOM 3243 N N . GLY A 1 413 ? 9.723 -5.626 -33.596 1.00 82.38 413 GLY A N 1
ATOM 3244 C CA . GLY A 1 413 ? 9.693 -6.841 -32.776 1.00 82.38 413 GLY A CA 1
ATOM 3245 C C . GLY A 1 413 ? 10.513 -8.008 -33.344 1.00 82.38 413 GLY A C 1
ATOM 3246 O O . GLY A 1 413 ? 10.767 -8.979 -32.636 1.00 82.38 413 GLY A O 1
ATOM 3247 N N . SER A 1 414 ? 10.967 -7.918 -34.600 1.00 78.56 414 SER A N 1
ATOM 3248 C CA . SER A 1 414 ? 11.817 -8.930 -35.258 1.00 78.56 414 SER A CA 1
ATOM 3249 C C . SER A 1 414 ? 13.088 -8.354 -35.901 1.00 78.56 414 SER A C 1
ATOM 3251 O O . SER A 1 414 ? 13.865 -9.085 -36.512 1.00 78.56 414 SER A O 1
ATOM 3253 N N . GLY A 1 415 ? 13.310 -7.047 -35.749 1.00 75.69 415 GLY A N 1
ATOM 3254 C CA . GLY A 1 415 ? 14.391 -6.282 -36.365 1.00 75.69 415 GLY A CA 1
ATOM 3255 C C . GLY A 1 415 ? 14.005 -4.809 -36.481 1.00 75.69 415 GLY A C 1
ATOM 3256 O O . GLY A 1 415 ? 13.023 -4.375 -35.878 1.00 75.69 415 GLY A O 1
ATOM 3257 N N . PHE A 1 416 ? 14.731 -4.050 -37.294 1.00 80.25 416 PHE A N 1
ATOM 3258 C CA . PHE A 1 416 ? 14.449 -2.634 -37.540 1.00 80.25 416 PHE A CA 1
ATOM 3259 C C . PHE A 1 416 ? 13.832 -2.426 -38.925 1.00 80.25 416 PHE A C 1
ATOM 3261 O O . PHE A 1 416 ? 14.100 -3.186 -39.856 1.00 80.25 416 PHE A O 1
ATOM 3268 N N . SER A 1 417 ? 13.015 -1.384 -39.062 1.00 82.56 417 SER A N 1
ATOM 3269 C CA . SER A 1 417 ? 12.507 -0.924 -40.355 1.00 82.56 417 SER A CA 1
ATOM 3270 C C . SER A 1 417 ? 13.651 -0.659 -41.342 1.00 82.56 417 SER A C 1
ATOM 3272 O O . SER A 1 417 ? 14.758 -0.285 -40.962 1.00 82.56 417 SER A O 1
ATOM 3274 N N . SER A 1 418 ? 13.397 -0.863 -42.635 1.00 76.50 418 SER A N 1
ATOM 3275 C CA . SER A 1 418 ? 14.387 -0.621 -43.696 1.00 76.50 418 SER A CA 1
ATOM 3276 C C . SER A 1 418 ? 14.522 0.856 -44.075 1.00 76.50 418 SER A C 1
ATOM 3278 O O . SER A 1 418 ? 15.455 1.229 -44.780 1.00 76.50 418 SER A O 1
ATOM 3280 N N . THR A 1 419 ? 13.574 1.690 -43.651 1.00 79.38 419 THR A N 1
ATOM 3281 C CA . THR A 1 419 ? 13.485 3.110 -44.000 1.00 79.38 419 THR A CA 1
ATOM 3282 C C . THR A 1 419 ? 13.396 3.921 -42.713 1.00 79.38 419 THR A C 1
ATOM 3284 O O . THR A 1 419 ? 12.523 3.620 -41.899 1.00 79.38 419 THR A O 1
ATOM 3287 N N . PRO A 1 420 ? 14.263 4.928 -42.511 1.00 82.50 420 PRO A N 1
ATOM 3288 C CA . PRO A 1 420 ? 14.242 5.706 -41.285 1.00 82.50 420 PRO A CA 1
ATOM 3289 C C . PRO A 1 420 ? 13.102 6.728 -41.285 1.00 82.50 420 PRO A C 1
ATOM 3291 O O . PRO A 1 420 ? 12.781 7.335 -42.309 1.00 82.50 420 PRO A O 1
ATOM 3294 N N . VAL A 1 421 ? 12.552 6.978 -40.101 1.00 87.69 421 VAL A N 1
ATOM 3295 C CA . VAL A 1 421 ? 11.832 8.208 -39.782 1.00 87.69 421 VAL A CA 1
ATOM 3296 C C . VAL A 1 421 ? 12.875 9.293 -39.530 1.00 87.69 421 VAL A C 1
ATOM 3298 O O . VAL A 1 421 ? 13.726 9.160 -38.650 1.00 87.69 421 VAL A O 1
ATOM 3301 N N . ILE A 1 422 ? 12.828 10.358 -40.325 1.00 85.94 422 ILE A N 1
ATOM 3302 C CA . ILE A 1 422 ? 13.747 11.491 -40.204 1.00 85.94 422 ILE A CA 1
ATOM 3303 C C . ILE A 1 422 ? 13.198 12.447 -39.148 1.00 85.94 422 ILE A C 1
ATOM 3305 O O . ILE A 1 422 ? 12.153 13.064 -39.358 1.00 85.94 422 ILE A O 1
ATOM 3309 N N . ILE A 1 423 ? 13.905 12.589 -38.030 1.00 82.31 423 ILE A N 1
ATOM 3310 C CA . ILE A 1 423 ? 13.592 13.589 -37.010 1.00 82.31 423 ILE A CA 1
ATOM 3311 C C . ILE A 1 423 ? 14.548 14.770 -37.206 1.00 82.31 423 ILE A C 1
ATOM 3313 O O . ILE A 1 423 ? 15.759 14.602 -37.049 1.00 82.31 423 ILE A O 1
ATOM 3317 N N . PRO A 1 424 ? 14.053 15.964 -37.575 1.00 75.38 424 PRO A N 1
ATOM 3318 C CA . PRO A 1 424 ? 14.908 17.131 -37.739 1.00 75.38 424 PRO A CA 1
ATOM 3319 C C . PRO A 1 424 ? 15.613 17.462 -36.419 1.00 75.38 424 PRO A C 1
ATOM 3321 O O . PRO A 1 424 ? 15.008 17.393 -35.350 1.00 75.38 424 PRO A O 1
ATOM 3324 N N . SER A 1 425 ? 16.891 17.836 -36.482 1.00 65.38 425 SER A N 1
ATOM 3325 C CA . SER A 1 425 ? 17.601 18.312 -35.294 1.00 65.38 425 SER A CA 1
ATOM 3326 C C . SER A 1 425 ? 16.949 19.582 -34.758 1.00 65.38 425 SER A C 1
ATOM 3328 O O . SER A 1 425 ? 16.636 20.490 -35.533 1.00 65.38 425 SER A O 1
ATOM 3330 N N . VAL A 1 426 ? 16.829 19.687 -33.434 1.00 57.50 426 VAL A N 1
ATOM 3331 C CA . VAL A 1 426 ? 16.499 20.955 -32.773 1.00 57.50 426 VAL A CA 1
ATOM 3332 C C . VAL A 1 426 ? 17.587 21.978 -33.145 1.00 57.50 426 VAL A C 1
ATOM 3334 O O . VAL A 1 426 ? 18.773 21.659 -32.994 1.00 57.50 426 VAL A O 1
ATOM 3337 N N . PRO A 1 427 ? 17.238 23.178 -33.649 1.00 51.66 427 PRO A N 1
ATOM 3338 C CA . PRO A 1 427 ? 18.221 24.208 -33.962 1.00 51.66 427 PRO A CA 1
ATOM 3339 C C . PRO A 1 427 ? 19.092 24.498 -32.739 1.00 51.66 427 PRO A C 1
ATOM 3341 O O . PRO A 1 427 ? 18.583 24.796 -31.657 1.00 51.66 427 PRO A O 1
ATOM 3344 N N . LYS A 1 428 ? 20.416 24.428 -32.894 1.00 50.94 428 LYS A N 1
ATOM 3345 C CA . LYS A 1 428 ? 21.333 24.879 -31.846 1.00 50.94 428 LYS A CA 1
ATOM 3346 C C . LYS A 1 428 ? 21.285 26.403 -31.799 1.00 50.94 428 LYS A C 1
ATOM 3348 O O . LYS A 1 428 ? 21.901 27.067 -32.627 1.00 50.94 428 LYS A O 1
ATOM 3353 N N . TYR A 1 429 ? 20.584 26.970 -30.822 1.00 44.88 429 TYR A N 1
ATOM 3354 C CA . TYR A 1 429 ? 20.743 28.387 -30.511 1.00 44.88 429 TYR A CA 1
ATOM 3355 C C . TYR A 1 429 ? 22.066 28.576 -29.769 1.00 44.88 429 TYR A C 1
ATOM 3357 O O . TYR A 1 429 ? 22.205 28.220 -28.599 1.00 44.88 429 TYR A O 1
ATOM 3365 N N . TYR A 1 430 ? 23.061 29.123 -30.465 1.00 45.41 430 TYR A N 1
ATOM 3366 C CA . TYR A 1 430 ? 24.285 29.596 -29.834 1.00 45.41 430 TYR A CA 1
ATOM 3367 C C . TYR A 1 430 ? 23.961 30.878 -29.061 1.00 45.41 430 TYR A C 1
ATOM 3369 O O . TYR A 1 430 ? 23.868 31.953 -29.652 1.00 45.41 430 TYR A O 1
ATOM 3377 N N . SER A 1 431 ? 23.792 30.800 -27.736 1.00 45.19 431 SER A N 1
ATOM 3378 C CA . SER A 1 431 ? 23.954 32.005 -26.924 1.00 45.19 431 SER A CA 1
ATOM 3379 C C . SER A 1 431 ? 25.443 32.355 -26.934 1.00 45.19 431 SER A C 1
ATOM 3381 O O . SER A 1 431 ? 26.294 31.476 -26.776 1.00 45.19 431 SER A O 1
ATOM 3383 N N . GLY A 1 432 ? 25.789 33.633 -27.110 1.00 48.88 432 GLY A N 1
ATOM 3384 C CA . GLY A 1 432 ? 27.180 34.124 -27.152 1.00 48.88 432 GLY A CA 1
ATOM 3385 C C . GLY A 1 432 ? 28.016 33.873 -25.882 1.00 48.88 432 GLY A C 1
ATOM 3386 O O . GLY A 1 432 ? 29.106 34.413 -25.748 1.00 48.88 432 GLY A O 1
ATOM 3387 N N . SER A 1 433 ? 27.510 33.067 -24.948 1.00 48.06 433 SER A N 1
ATOM 3388 C CA . SER A 1 433 ? 28.128 32.607 -23.705 1.00 48.06 433 SER A CA 1
ATOM 3389 C C . SER A 1 433 ? 28.622 31.150 -23.754 1.00 48.06 433 SER A C 1
ATOM 3391 O O . SER A 1 433 ? 29.107 30.651 -22.743 1.00 48.06 433 SER A O 1
ATOM 3393 N N . GLY A 1 434 ? 28.534 30.462 -24.901 1.00 41.03 434 GLY A N 1
ATOM 3394 C CA . GLY A 1 434 ? 29.157 29.144 -25.096 1.00 41.03 434 GLY A CA 1
ATOM 3395 C C . GLY A 1 434 ? 28.399 27.950 -24.501 1.00 41.03 434 GLY A C 1
ATOM 3396 O O . GLY A 1 434 ? 28.932 26.844 -24.505 1.00 41.03 434 GLY A O 1
ATOM 3397 N N . TYR A 1 435 ? 27.159 28.139 -24.041 1.00 39.50 435 TYR A N 1
ATOM 3398 C CA . TYR A 1 435 ? 26.291 27.056 -23.570 1.00 39.50 435 TYR A CA 1
ATOM 3399 C C . TYR A 1 435 ? 25.056 26.929 -24.464 1.00 39.50 435 TYR A C 1
ATOM 3401 O O . TYR A 1 435 ? 24.383 27.912 -24.757 1.00 39.50 435 TYR A O 1
ATOM 3409 N N . SER A 1 436 ? 24.770 25.708 -24.912 1.00 40.62 436 SER A N 1
ATOM 3410 C CA . SER A 1 436 ? 23.566 25.370 -25.674 1.00 40.62 436 SER A CA 1
ATOM 3411 C C . SER A 1 436 ? 22.453 24.979 -24.703 1.00 40.62 436 SER A C 1
ATOM 3413 O O . SER A 1 436 ? 22.669 24.100 -23.871 1.00 40.62 436 SER A O 1
ATOM 3415 N N . TYR A 1 437 ? 21.267 25.575 -24.822 1.00 40.34 437 TYR A N 1
ATOM 3416 C CA . TYR A 1 437 ? 20.069 25.111 -24.116 1.00 40.34 437 TYR A CA 1
ATOM 3417 C C . TYR A 1 437 ? 19.097 24.480 -25.114 1.00 40.34 437 TYR A C 1
ATOM 3419 O O . TYR A 1 437 ? 18.925 24.987 -26.222 1.00 40.34 437 TYR A O 1
ATOM 3427 N N . ILE A 1 438 ? 18.486 23.366 -24.711 1.00 40.47 438 ILE A N 1
ATOM 3428 C CA . ILE A 1 438 ? 17.328 22.774 -25.388 1.00 40.47 438 ILE A CA 1
ATOM 3429 C C . ILE A 1 438 ? 16.110 23.556 -24.882 1.00 40.47 438 ILE A C 1
ATOM 3431 O O . ILE A 1 438 ? 15.963 23.694 -23.666 1.00 40.47 438 ILE A O 1
ATOM 3435 N N . GLN A 1 439 ? 15.310 24.119 -25.790 1.00 36.28 439 GLN A N 1
ATOM 3436 C CA . GLN A 1 439 ? 14.052 24.792 -25.447 1.00 36.28 439 GLN A CA 1
ATOM 3437 C C . GLN A 1 439 ? 12.901 23.797 -25.373 1.00 36.28 439 GLN A C 1
ATOM 3439 O O . GLN A 1 439 ? 12.862 22.904 -26.252 1.00 36.28 439 GLN A O 1
#

InterPro domains:
  IPR003284 Salmonella virulence plasmid 65kDa B protein [PF03534] (86-170)
  IPR003284 Salmonella virulence plasmid 65kDa B protein [PF03534] (184-245)
  IPR028994 Integrin alpha, N-terminal [SSF69318] (361-432)

Secondary structure (DSSP, 8-state):
-------------------------------------------------------PPPPTT---S-----------PEEEEE-TTT--EEEEEEE-PPP-GGG----EEEEEETT--EETTEETEE----EEEE--TTSS--S-TTT--EEEEETTEEEEEEE-SSSEEEESS-TTT-PEEEEETTEEEEE-TT--EEEESSSGGGEEEETTEEEEEEEEEEE-TT-EEEEEEEEEETTEEEEEEEEEEEETTTTBPP-EEEEEEEEEEEEEEEE-TTSS-EEEEEEEEEEEEEETTEEEEEEEEEEEE-TTT--EEEEEEEEE-TTSSSBPPPEE-------SS--SS---------TTT--TT---SSEE-TT--EEEEE-SSSSSSPEEEEE-TTS--S---EEEE-B-SSSB-SS-EEEPPPP--B-TTS-B---

Mean predicted aligned error: 14.34 Å

Nearest PDB structures (foldseek):
  6h6e-assembly1_F  TM=7.559E-01  e=1.353E-14  Photorhabdus luminescens
  6suq-assembly1_A  TM=7.432E-01  e=7.604E-15  Photorhabdus luminescens
  6h6f-assembly1_F  TM=7.392E-01  e=1.563E-14  Photorhabdus luminescens
  6sup-assembly1_A  TM=7.267E-01  e=2.526E-14  Photorhabdus luminescens
  4o9x-assembly1_A  TM=7.094E-01  e=3.061E-14  Photorhabdus luminescens

Sequence (439 aa):
MANKRQDFLLFKRKENQNMTTQITLSKRLIAAVVIFTFTVTGLIQDMAGLHVYEAFALPPGASSYGAVNIGAVQSPVQSFQTDLFTGRAQFSVPIFAPSGRRGINPQVSLNYSSSAKNSWVGHGWSLELGFIQRSTKNGVPAYNNDLDTFTFMVGGINSDLVKISDTEYRAKDEAGQFLKFVFQNNYWVVIDKSGTAYTFGETPQARSENPHGIFCWCLEKVKDLFGNTIEYAYTMDQGEMYVQRIDYNSNEDQNFLSTHSVEFILEDRSDAFFSYITGAKVTTAKRLKEIQVKVQGSLSRKYNLAYEQSPGVGRSRLISVQECGTDGIACLPAIAFQYQETNIAFQSSYINWGPIQNPSTGESGMRNITGHNPDGAIFTLMDMNGDGLLDRVIDDKTYAQEANPWNVYLNTGSGFSSTPVIIPSVPKYYSGSGYSYIQ

Solvent-accessible surface area (backbone atoms only — not comparable to full-atom values): 26770 Å² total; per-residue (Å²): 136,83,88,83,86,89,88,81,91,79,87,78,88,79,82,85,80,91,77,95,71,88,81,78,91,73,83,84,83,81,74,85,73,87,74,88,80,79,86,80,87,74,89,78,78,88,78,90,76,92,74,90,74,82,85,77,85,77,79,95,83,81,87,71,88,85,74,86,73,84,60,78,85,74,67,73,64,48,70,78,43,66,42,89,87,79,70,36,46,36,38,39,46,58,53,86,62,78,79,22,69,94,67,52,56,79,80,47,48,44,37,38,30,75,81,44,59,77,45,48,54,17,52,19,26,40,72,81,82,31,36,40,28,61,43,55,88,92,41,59,55,82,71,37,86,91,79,44,51,37,33,39,32,56,91,91,45,70,40,46,50,39,81,76,53,97,42,34,36,35,52,70,60,49,86,90,53,66,52,44,35,36,48,57,99,83,23,38,40,35,33,42,82,84,54,36,36,38,33,18,14,81,48,74,72,32,36,43,62,52,101,74,44,76,48,31,24,29,49,29,37,38,36,42,86,83,28,38,35,38,39,44,41,55,46,76,49,67,68,31,77,39,74,36,36,35,41,22,50,18,22,67,80,77,69,42,66,59,43,31,38,40,37,48,42,71,39,82,45,97,57,56,48,71,46,53,62,76,68,48,77,28,30,53,47,48,27,60,37,33,40,40,28,27,51,74,84,39,56,54,35,30,36,44,48,42,72,46,62,40,90,67,79,50,43,46,33,60,34,31,47,29,48,20,38,54,82,66,68,62,56,56,83,60,52,74,53,87,75,94,81,68,74,89,61,82,70,92,63,86,76,78,85,64,81,50,52,40,78,90,73,68,41,81,86,52,65,58,70,58,53,66,50,100,61,60,23,40,37,37,68,46,56,83,85,73,81,85,49,66,13,42,38,32,40,65,47,77,58,99,54,97,66,62,41,35,38,33,20,48,51,71,91,85,52,61,48,84,62,61,50,77,43,75,44,79,77,80,54,78,46,99,80,83,56,77,68,88,130

Organism: NCBI:txid1974748